Protein 8B74 (pdb70)

GO terms:
  GO:0004503 tyrosinase activity (F, EXP)

InterPro domains:
  IPR002227 Tyrosinase copper-binding domain [PF00264] (34-250)
  IPR002227 Tyrosinase copper-binding domain [PR00092] (78-95)
  IPR002227 Tyrosinase copper-binding domain [PR00092] (113-118)
  IPR002227 Tyrosinase copper-binding domain [PR00092] (210-221)
  IPR002227 Tyrosinase copper-binding domain [PR00092] (230-248)
  IPR002227 Tyrosinase copper-binding domain [PS00497] (78-95)
  IPR002227 Tyrosinase copper-binding domain [PS00498] (231-242)
  IPR008922 Di-copper centre-containing domain superfamily [G3DSA:1.10.1280.10] (1-298)
  IPR008922 Di-copper centre-containing domain superfamily [SSF48056] (2-295)
  IPR022739 Polyphenol oxidase, central domain [PF12142] (262-296)
  IPR050316 Tyrosinase and Hemocyanin [PTHR11474] (3-328)
  IPR057190 Domain of unknown function DUF7868 [PF25271] (313-464)

Solvent-accessible surface area: 17201 Å² total; per-residue (Å²): 152,93,56,0,52,11,8,60,101,35,201,78,94,15,14,50,48,0,8,109,0,0,107,74,0,42,76,55,58,0,53,49,31,20,0,2,19,8,3,1,0,3,0,1,19,20,64,81,110,65,0,57,51,20,0,93,83,6,58,42,58,98,13,52,140,147,15,49,109,47,28,38,9,46,63,0,0,16,2,0,10,4,1,4,0,0,6,2,0,2,0,33,16,0,16,50,2,0,7,69,3,0,105,95,53,70,14,55,67,91,9,16,0,0,0,0,4,0,0,28,6,53,25,132,110,12,60,95,81,65,38,106,60,2,11,71,9,1,86,39,0,11,51,95,184,13,67,44,101,124,38,57,17,0,66,23,59,87,17,88,48,37,90,5,58,99,46,0,0,36,1,101,52,2,6,96,12,59,96,5,25,34,122,69,43,78,5,13,1,2,0,12,87,30,44,86,11,48,28,10,18,88,18,2,15,1,5,10,18,0,0,3,0,0,0,1,6,0,4,16,2,0,15,28,7,8,2,0,1,4,1,0,0,0,1,0,0,2,0,0,2,6,2,3,0,46,7,0,46,70,53,97,84,53,72,14,20,115,76,102,63,0,61,54,60,128,8,89,2,11,26,18,102,19,96,87,44,70,24,2,0,90,50,0,38,60,1,89,110,27,32,3,42,16,35,99,18,37,15,64,149,86,61,0,9,1,94,61,62,29,84,4,31,66,111,28,74,33,51,76,4,85,47,150,135,6,12,0,61,0,25,58,0,77,20,95,24,43,6,8,2,3,18,0,19,0,0,4,106,113,148,27,83,21,58,164,141,0,49,17,14,7,2,0,6,8,10,7,65,45,2,27,73,99,132,56,128,5,53,3,9,42,7,16,22,56,3,15,112,15,0,66,134,9,90,143,51,161,78,42,61,72,110,39,2,43,0,0,1,25,10,44,47,175,33,70,124,83,14,102,6,55,2,16,106,0,8,2,41,108

Nearest PDB structures (foldseek):
  8b74-assembly1_A  TM=1.002E+00  e=2.282E-93  Hahella
  6hqj-assembly1_A  TM=6.281E-01  e=5.400E-23  Solanum lycopersicum
  6hqi-assembly1_A  TM=6.046E-01  e=5.241E-21  Solanum lycopersicum
  5ce9-assembly1_B  TM=7.411E-01  e=9.057E-15  Juglans regia
  5ce9-assembly1_A  TM=7.134E-01  e=1.078E-14  Juglans regia

Structure (mmCIF, N/CA/C/O backbone):
data_8B74
#
_entry.id   8B74
#
_cell.length_a   51.140
_cell.length_b   55.572
_cell.length_c   156.298
_cell.angle_alpha   90.000
_cell.angle_beta   90.000
_cell.angle_gamma   90.000
#
_symmetry.space_group_name_H-M   'P 2 2 21'
#
loop_
_entity.id
_entity.type
_entity.pdbx_description
1 polymer Oxidoreductase
2 water water
#
loop_
_atom_site.group_PDB
_atom_site.id
_atom_site.type_symbol
_atom_site.label_atom_id
_atom_site.label_alt_id
_atom_site.label_comp_id
_atom_site.label_asym_id
_atom_site.label_entity_id
_atom_site.label_seq_id
_atom_site.pdbx_PDB_ins_code
_atom_site.Cartn_x
_atom_site.Cartn_y
_atom_site.Cartn_z
_atom_site.occupancy
_atom_site.B_iso_or_equiv
_atom_site.auth_seq_id
_atom_site.auth_comp_id
_atom_site.auth_asym_id
_atom_site.auth_atom_id
_atom_site.pdbx_PDB_model_num
ATOM 1 N N . MET A 1 1 ? 7.754 -5.537 10.088 1.000 47.378 1 MET A N 1
ATOM 2 C CA . MET A 1 1 ? 7.399 -4.177 10.567 1.000 44.392 1 MET A CA 1
ATOM 3 C C . MET A 1 1 ? 7.715 -4.154 12.060 1.000 42.590 1 MET A C 1
ATOM 4 O O . MET A 1 1 ? 7.323 -5.071 12.759 1.000 40.894 1 MET A O 1
ATOM 20 N N . LYS A 1 2 ? 8.421 -3.126 12.534 1.000 38.328 2 LYS A N 1
ATOM 21 C CA . LYS A 1 2 ? 8.623 -2.861 13.949 1.000 39.053 2 LYS A CA 1
ATOM 22 C C . LYS A 1 2 ? 7.544 -1.902 14.460 1.000 36.162 2 LYS A C 1
ATOM 23 O O . LYS A 1 2 ? 6.877 -1.213 13.671 1.000 28.361 2 LYS A O 1
ATOM 42 N N . THR A 1 3 ? 7.336 -1.951 15.781 1.000 30.533 3 THR A N 1
ATOM 43 C CA . THR A 1 3 ? 6.334 -1.148 16.468 1.000 27.965 3 THR A CA 1
ATOM 44 C C . THR A 1 3 ? 7.010 -0.311 17.540 1.000 28.527 3 THR A C 1
ATOM 45 O O . THR A 1 3 ? 7.704 -0.860 18.374 1.000 28.252 3 THR A O 1
ATOM 56 N N . ARG A 1 4 ? 6.829 1.035 17.473 1.000 26.035 4 ARG A N 1
ATOM 57 C CA . ARG A 1 4 ? 7.191 1.896 18.574 1.000 24.561 4 ARG A CA 1
ATOM 58 C C . ARG A 1 4 ? 6.008 1.961 19.536 1.000 24.950 4 ARG A C 1
ATOM 59 O O . ARG A 1 4 ? 4.891 2.316 19.138 1.000 24.930 4 ARG A O 1
ATOM 80 N N . GLN A 1 5 ? 6.290 1.659 20.811 1.000 24.600 5 GLN A N 1
ATOM 81 C CA . GLN A 1 5 ? 5.290 1.564 21.873 1.000 25.403 5 GLN A CA 1
ATOM 82 C C . GLN A 1 5 ? 5.297 2.795 22.753 1.000 24.064 5 GLN A C 1
ATOM 83 O O . GLN A 1 5 ? 6.284 3.538 22.862 1.000 22.591 5 GLN A O 1
ATOM 97 N N . ASN A 1 6 ? 4.142 2.967 23.399 1.000 23.647 6 ASN A N 1
ATOM 98 C CA . ASN A 1 6 ? 3.907 3.955 24.436 1.000 26.227 6 ASN A CA 1
ATOM 99 C C . ASN A 1 6 ? 4.677 3.512 25.660 1.000 26.338 6 ASN A C 1
ATOM 100 O O . ASN A 1 6 ? 4.517 2.364 26.088 1.000 27.955 6 ASN A O 1
ATOM 111 N N . VAL A 1 7 ? 5.555 4.405 26.178 1.000 26.857 7 VAL A N 1
ATOM 112 C CA . VAL A 1 7 ? 6.523 4.004 27.213 1.000 27.019 7 VAL A CA 1
ATOM 113 C C . VAL A 1 7 ? 5.799 3.498 28.472 1.000 26.376 7 VAL A C 1
ATOM 114 O O . VAL A 1 7 ? 6.220 2.552 29.102 1.000 28.402 7 VAL A O 1
ATOM 127 N N . TYR A 1 8 ? 4.636 4.077 28.780 1.000 27.274 8 TYR A N 1
ATOM 128 C CA . TYR A 1 8 ? 3.869 3.700 29.941 1.000 25.609 8 TYR A CA 1
ATOM 129 C C . TYR A 1 8 ? 2.935 2.527 29.657 1.000 29.249 8 TYR A C 1
ATOM 130 O O . TYR A 1 8 ? 2.277 2.069 30.574 1.000 28.919 8 TYR A O 1
ATOM 148 N N . GLU A 1 9 ? 2.931 1.958 28.452 1.000 30.605 9 GLU A N 1
ATOM 149 C CA . GLU A 1 9 ? 2.217 0.706 28.186 1.000 30.127 9 GLU A CA 1
ATOM 150 C C . GLU A 1 9 ? 3.171 -0.468 27.954 1.000 28.157 9 GLU A C 1
ATOM 151 O O . GLU A 1 9 ? 2.740 -1.538 27.556 1.000 29.202 9 GLU A O 1
ATOM 163 N N . LEU A 1 10 ? 4.482 -0.279 28.163 1.000 22.741 10 LEU A N 1
ATOM 164 C CA . L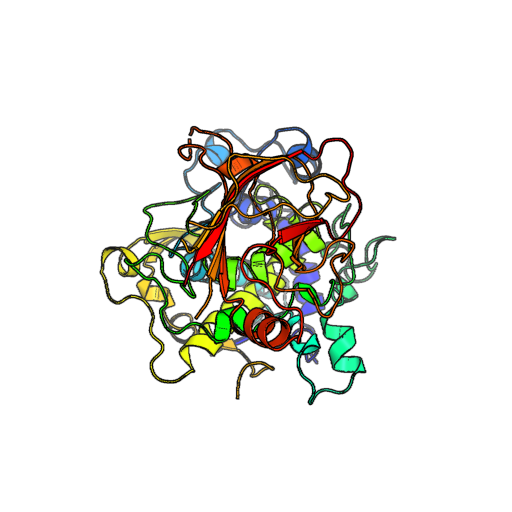EU A 1 10 ? 5.459 -1.346 27.987 1.000 25.637 10 LEU A CA 1
ATOM 165 C C . LEU A 1 10 ? 5.239 -2.491 28.975 1.000 26.425 10 LEU A C 1
ATOM 166 O O . LEU A 1 10 ? 5.037 -2.260 30.161 1.000 30.563 10 LEU A O 1
ATOM 182 N N . LYS A 1 11 ? 5.378 -3.715 28.473 1.000 28.279 11 LYS A N 1
ATOM 183 C CA . LYS A 1 11 ? 5.347 -4.900 29.305 1.000 34.410 11 LYS A CA 1
ATOM 184 C C . LYS A 1 11 ? 6.560 -5.762 29.017 1.000 35.753 11 LYS A C 1
ATOM 185 O O . LYS A 1 11 ? 6.534 -6.913 29.375 1.000 51.888 11 LYS A O 1
ATOM 204 N N . ASP A 1 12 ? 7.643 -5.197 28.484 1.000 29.215 12 ASP A N 1
ATOM 205 C CA . ASP A 1 12 ? 8.815 -5.967 28.075 1.000 29.844 12 ASP A CA 1
ATOM 206 C C . ASP A 1 12 ? 10.006 -5.239 28.642 1.000 27.081 12 ASP A C 1
ATOM 207 O O . ASP A 1 12 ? 9.887 -4.286 29.440 1.000 26.909 12 ASP A O 1
ATOM 216 N N . ASP A 1 13 ? 11.183 -5.649 28.187 1.000 24.822 13 ASP A N 1
ATOM 217 C CA . ASP A 1 13 ? 12.432 -5.119 28.734 1.000 31.292 13 ASP A CA 1
ATOM 218 C C . ASP A 1 13 ? 13.009 -3.925 27.936 1.000 28.970 13 ASP A C 1
ATOM 219 O O . ASP A 1 13 ? 14.223 -3.630 27.983 1.000 27.663 13 ASP A O 1
ATOM 228 N N . THR A 1 14 ? 12.141 -3.184 27.234 1.000 29.919 14 THR A N 1
ATOM 229 C CA . THR A 1 14 ? 12.554 -2.087 26.348 1.000 30.670 14 THR A CA 1
ATOM 230 C C . THR A 1 14 ? 13.433 -1.076 27.097 1.000 26.353 14 THR A C 1
ATOM 231 O O . THR A 1 14 ? 14.512 -0.709 26.601 1.000 24.809 14 THR A O 1
ATOM 242 N N . LEU A 1 15 ? 13.030 -0.679 28.339 1.000 28.363 15 LEU A N 1
ATOM 243 C CA . LEU A 1 15 ? 13.773 0.422 28.952 1.000 29.451 15 LEU A CA 1
ATOM 244 C C . LEU A 1 15 ? 15.099 -0.090 29.521 1.000 26.528 15 LEU A C 1
ATOM 245 O O . LEU A 1 15 ? 16.042 0.671 29.619 1.000 23.515 15 LEU A O 1
ATOM 261 N N . SER A 1 16 ? 15.143 -1.373 29.974 1.000 24.604 16 SER A N 1
ATOM 262 C CA . SER A 1 16 ? 16.336 -1.902 30.608 1.000 26.984 16 SER A CA 1
ATOM 263 C C . SER A 1 16 ? 17.420 -2.087 29.541 1.000 24.879 16 SER A C 1
ATOM 264 O O . SER A 1 16 ? 18.576 -1.732 29.707 1.000 28.507 16 SER A O 1
ATOM 272 N N . TRP A 1 17 ? 17.025 -2.526 28.337 1.000 27.300 17 TRP A N 1
ATOM 273 C CA . TRP A 1 17 ? 17.968 -2.606 27.228 1.000 29.073 17 TRP A CA 1
ATOM 274 C C . TRP A 1 17 ? 18.401 -1.212 26.773 1.000 31.731 17 TRP A C 1
ATOM 275 O O . TRP A 1 17 ? 19.532 -1.031 26.364 1.000 27.895 17 TRP A O 1
ATOM 296 N N . TYR A 1 18 ? 17.472 -0.244 26.747 1.000 27.106 18 TYR A N 1
ATOM 297 C CA . TYR A 1 18 ? 17.832 1.136 26.432 1.000 25.070 18 TYR A CA 1
ATOM 298 C C . TYR A 1 18 ? 18.917 1.633 27.362 1.000 25.767 18 TYR A C 1
ATOM 299 O O . TYR A 1 18 ? 19.906 2.199 26.922 1.000 27.850 18 TYR A O 1
ATOM 317 N N . SER A 1 19 ? 18.749 1.418 28.665 1.000 29.308 19 SER A N 1
ATOM 318 C CA . SER A 1 19 ? 19.759 1.836 29.622 1.000 28.150 19 SER A CA 1
ATOM 319 C C . SER A 1 19 ? 21.151 1.248 29.315 1.000 31.004 19 SER A C 1
ATOM 320 O O . SER A 1 19 ? 22.186 1.912 29.325 1.000 28.373 19 SER A O 1
ATOM 328 N N . ARG A 1 20 ? 21.196 -0.042 29.084 1.000 27.312 20 ARG A N 1
ATOM 329 C CA . ARG A 1 20 ? 22.443 -0.714 28.752 1.000 29.311 20 ARG A CA 1
ATOM 330 C C . ARG A 1 20 ? 23.025 -0.186 27.449 1.000 29.903 20 ARG A C 1
ATOM 331 O O . ARG A 1 20 ? 24.260 -0.003 27.339 1.000 30.351 20 ARG A O 1
ATOM 352 N N . ALA A 1 21 ? 22.156 0.087 26.463 1.000 28.889 21 ALA A N 1
ATOM 353 C CA . ALA A 1 21 ? 22.647 0.701 25.213 1.000 26.576 21 ALA A CA 1
ATOM 354 C C . ALA A 1 21 ? 23.262 2.088 25.445 1.000 25.628 21 ALA A C 1
ATOM 355 O O . ALA A 1 21 ? 24.337 2.406 24.924 1.000 26.713 21 ALA A O 1
ATOM 362 N N . VAL A 1 22 ? 22.630 2.908 26.276 1.000 29.368 22 VAL A N 1
ATOM 363 C CA . VAL A 1 22 ? 23.149 4.250 26.512 1.000 28.340 22 VAL A CA 1
ATOM 364 C C . VAL A 1 22 ? 24.498 4.160 27.235 1.000 27.556 22 VAL A C 1
ATOM 365 O O . VAL A 1 22 ? 25.384 4.978 27.035 1.000 31.226 22 VAL A O 1
ATOM 378 N N . GLU A 1 23 ? 24.609 3.230 28.190 1.000 28.408 23 GLU A N 1
ATOM 379 C CA . GLU A 1 23 ? 25.816 3.041 28.964 1.000 30.814 23 GLU A CA 1
ATOM 380 C C . GLU A 1 23 ? 27.003 2.688 28.027 1.000 29.748 23 GLU A C 1
ATOM 381 O O . GLU A 1 23 ? 28.093 3.260 28.116 1.000 35.861 23 GLU A O 1
ATOM 393 N N . GLU A 1 24 ? 26.753 1.815 27.053 1.000 29.785 24 GLU A N 1
ATOM 394 C CA . GLU A 1 24 ? 27.740 1.336 26.088 1.000 35.958 24 GLU A CA 1
ATOM 395 C C . GLU A 1 24 ? 28.105 2.485 25.143 1.000 39.914 24 GLU A C 1
ATOM 396 O O . GLU A 1 24 ? 29.275 2.709 24.815 1.000 32.534 24 GLU A O 1
ATOM 408 N N . MET A 1 25 ? 27.092 3.275 24.747 1.000 28.961 25 MET A N 1
ATOM 409 C CA . MET A 1 25 ? 27.301 4.330 23.769 1.000 29.439 25 MET A CA 1
ATOM 410 C C . MET A 1 25 ? 28.018 5.479 24.446 1.000 26.229 25 MET A C 1
ATOM 411 O O . MET A 1 25 ? 28.865 6.145 23.830 1.000 30.640 25 MET A O 1
ATOM 425 N N . LYS A 1 26 ? 27.775 5.657 25.753 1.000 21.872 26 LYS A N 1
ATOM 426 C CA . LYS A 1 26 ? 28.478 6.686 26.524 1.000 28.062 26 LYS A CA 1
ATOM 427 C C . LYS A 1 26 ? 29.985 6.332 26.715 1.000 30.056 26 LYS A C 1
ATOM 428 O O . LYS A 1 26 ? 30.857 7.202 26.920 1.000 27.489 26 LYS A O 1
ATOM 447 N N . SER A 1 27 ? 30.298 5.046 26.662 1.000 30.983 27 SER A N 1
ATOM 448 C CA . SER A 1 27 ? 31.675 4.573 26.851 1.000 34.040 27 SER A CA 1
ATOM 449 C C . SER A 1 27 ? 32.461 4.708 25.552 1.000 32.497 27 SER A C 1
ATOM 450 O O . SER A 1 27 ? 33.668 4.706 25.599 1.000 31.933 27 SER A O 1
ATOM 458 N N . ARG A 1 28 ? 31.802 5.007 24.416 1.000 36.258 28 ARG A N 1
ATOM 459 C CA . ARG A 1 28 ? 32.502 5.315 23.172 1.000 33.035 28 ARG A CA 1
ATOM 460 C C . ARG A 1 28 ? 33.049 6.760 23.118 1.000 31.002 28 ARG A C 1
ATOM 461 O O . ARG A 1 28 ? 32.637 7.691 23.795 1.000 31.004 28 ARG A O 1
ATOM 482 N N . ASP A 1 29 ? 34.075 6.946 22.269 1.000 38.113 29 ASP A N 1
ATOM 483 C CA . ASP A 1 29 ? 34.807 8.218 22.121 1.000 36.772 29 ASP A CA 1
ATOM 484 C C . ASP A 1 29 ? 33.969 9.255 21.337 1.000 29.044 29 ASP A C 1
ATOM 485 O O . ASP A 1 29 ? 33.285 8.884 20.397 1.000 34.112 29 ASP A O 1
ATOM 494 N N . ILE A 1 30 ? 33.932 10.513 21.790 1.000 31.937 30 ILE A N 1
ATOM 495 C CA . ILE A 1 30 ? 33.149 11.569 21.116 1.000 31.132 30 ILE A CA 1
ATOM 496 C C . ILE A 1 30 ? 33.370 11.555 19.575 1.000 37.207 30 ILE A C 1
ATOM 497 O O . ILE A 1 30 ? 32.449 11.854 18.825 1.000 33.514 30 ILE A O 1
ATOM 513 N N . ASN A 1 31 ? 34.584 11.232 19.080 1.000 31.376 31 ASN A N 1
ATOM 514 C CA . ASN A 1 31 ? 34.949 11.257 17.666 1.000 34.318 31 ASN A CA 1
ATOM 515 C C . ASN A 1 31 ? 34.332 10.086 16.919 1.000 30.529 31 ASN A C 1
ATOM 516 O O . ASN A 1 31 ? 34.195 10.199 15.703 1.000 33.831 31 ASN A O 1
ATOM 527 N N . ASP A 1 32 ? 33.946 9.007 17.623 1.000 33.464 32 ASP A N 1
ATOM 528 C CA . ASP A 1 32 ? 33.249 7.883 17.029 1.000 33.521 32 ASP A CA 1
ATOM 529 C C . ASP A 1 32 ? 31.759 8.220 16.741 1.000 34.731 32 ASP A C 1
ATOM 530 O O . ASP A 1 32 ? 30.986 8.695 17.603 1.000 35.919 32 ASP A O 1
ATOM 539 N N . PRO A 1 33 ? 31.301 8.068 15.487 1.000 33.470 33 PRO A N 1
ATOM 540 C CA . PRO A 1 33 ? 29.920 8.440 15.137 1.000 33.947 33 PRO A CA 1
ATOM 541 C C . PRO A 1 33 ? 28.781 7.661 15.777 1.000 32.904 33 PRO A C 1
ATOM 542 O O . PRO A 1 33 ? 27.621 8.132 15.693 1.000 35.941 33 PRO A O 1
ATOM 553 N N . THR A 1 34 ? 29.121 6.481 16.368 1.000 28.127 34 THR A N 1
AT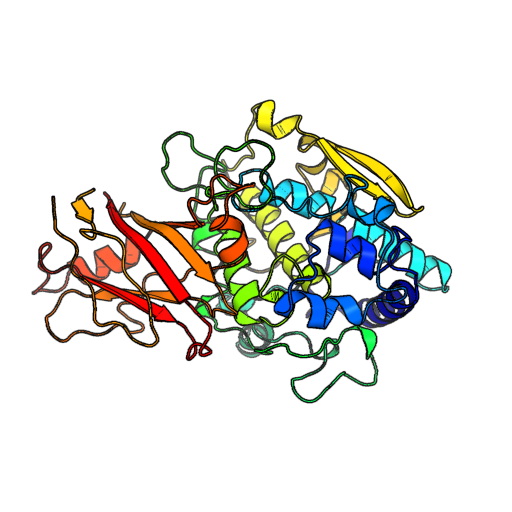OM 554 C CA . THR A 1 34 ? 28.176 5.594 17.029 1.000 30.818 34 THR A CA 1
ATOM 555 C C . THR A 1 34 ? 28.188 5.856 18.544 1.000 26.537 34 THR A C 1
ATOM 556 O O . THR A 1 34 ? 27.510 5.158 19.302 1.000 29.468 34 THR A O 1
ATOM 567 N N . SER A 1 35 ? 28.949 6.859 18.985 1.000 28.828 35 SER A N 1
ATOM 568 C CA . SER A 1 35 ? 28.986 7.228 20.383 1.000 28.925 35 SER A CA 1
ATOM 569 C C . SER A 1 35 ? 27.749 8.072 20.755 1.000 30.385 35 SER A C 1
ATOM 570 O O . SER A 1 35 ? 27.159 8.777 19.928 1.000 28.337 35 SER A O 1
ATOM 578 N N . TRP A 1 36 ? 27.381 8.009 22.038 1.000 27.231 36 TRP A N 1
ATOM 579 C CA . TRP A 1 36 ? 26.333 8.866 22.598 1.000 29.303 36 TRP A CA 1
ATOM 580 C C . TRP A 1 36 ? 26.564 10.329 22.208 1.000 30.970 36 TRP A C 1
ATOM 581 O O . TRP A 1 36 ? 25.610 11.030 21.902 1.000 25.286 36 TRP A O 1
ATOM 602 N N . TRP A 1 37 ? 27.844 10.775 22.319 1.000 27.286 37 TRP A N 1
ATOM 603 C CA . TRP A 1 37 ? 28.271 12.162 22.326 1.000 27.927 37 TRP A CA 1
ATOM 604 C C . TRP A 1 37 ? 28.169 12.696 20.907 1.000 28.545 37 TRP A C 1
ATOM 605 O O . TRP A 1 37 ? 27.641 13.800 20.680 1.000 28.007 37 TRP A O 1
ATOM 626 N N . TYR A 1 38 ? 28.659 11.900 19.947 1.000 27.465 38 TYR A N 1
ATOM 627 C CA . TYR A 1 38 ? 28.573 12.293 18.538 1.000 29.642 38 TYR A CA 1
ATOM 628 C C . TYR A 1 38 ? 27.103 12.404 18.090 1.000 30.179 38 TYR A C 1
ATOM 629 O O . TYR A 1 38 ? 26.700 13.373 17.430 1.000 33.683 38 TYR A O 1
ATOM 647 N N . GLN A 1 39 ? 26.284 11.400 18.403 1.000 28.203 39 GLN A N 1
ATOM 648 C CA . GLN A 1 39 ? 24.836 11.466 18.132 1.000 29.736 39 GLN A CA 1
ATOM 649 C C . GLN A 1 39 ? 24.207 12.749 18.670 1.000 26.378 39 GLN A C 1
ATOM 650 O O . GLN A 1 39 ? 23.404 13.372 17.988 1.000 28.523 39 GLN A O 1
ATOM 664 N N . GLY A 1 40 ? 24.499 13.110 19.924 1.000 25.639 40 GLY A N 1
ATOM 665 C CA . GLY A 1 40 ? 24.029 14.365 20.478 1.000 28.331 40 GLY A CA 1
ATOM 666 C C . GLY A 1 40 ? 24.456 15.573 19.646 1.000 31.148 40 GLY A C 1
ATOM 667 O O . GLY A 1 40 ? 23.689 16.527 19.492 1.000 28.052 40 GLY A O 1
ATOM 671 N N . ALA A 1 41 ? 25.700 15.529 19.155 1.000 26.351 41 ALA A N 1
ATOM 672 C CA . ALA A 1 41 ? 26.352 16.678 18.556 1.000 30.525 41 ALA A CA 1
ATOM 673 C C . ALA A 1 41 ? 25.801 16.893 17.148 1.000 25.156 41 ALA A C 1
ATOM 674 O O . ALA A 1 41 ? 25.779 18.024 16.706 1.000 27.112 41 ALA A O 1
ATOM 681 N N . ILE A 1 42 ? 25.268 15.855 16.534 1.000 23.196 42 ILE A N 1
ATOM 682 C CA . ILE A 1 42 ? 24.586 16.024 15.264 1.000 25.591 42 ILE A CA 1
ATOM 683 C C . ILE A 1 42 ? 23.436 17.060 15.406 1.000 27.352 42 ILE A C 1
ATOM 684 O O . ILE A 1 42 ? 23.210 17.917 14.536 1.000 23.828 42 ILE A O 1
ATOM 700 N N . HIS A 1 43 ? 22.700 16.987 16.531 1.000 25.917 43 HIS A N 1
ATOM 701 C CA . HIS A 1 43 ? 21.635 17.962 16.796 1.000 26.278 43 HIS A CA 1
ATOM 702 C C . HIS A 1 43 ? 22.246 19.354 17.047 1.000 31.227 43 HIS A C 1
ATOM 703 O O . HIS A 1 43 ? 21.958 20.354 16.374 1.000 27.208 43 HIS A O 1
ATOM 718 N N . GLY A 1 44 ? 23.171 19.400 18.005 1.000 28.293 44 GLY A N 1
ATOM 719 C CA . GLY A 1 44 ? 23.788 20.625 18.470 1.000 24.443 44 GLY A CA 1
ATOM 720 C C . GLY A 1 44 ? 24.997 20.309 19.370 1.000 28.264 44 GLY A C 1
ATOM 721 O O . GLY A 1 44 ? 25.038 19.270 20.049 1.000 27.024 44 GLY A O 1
ATOM 725 N N . TYR A 1 45 ? 26.003 21.189 19.277 1.000 26.506 45 TYR A N 1
ATOM 726 C CA . TYR A 1 45 ? 27.262 21.080 20.023 1.000 26.284 45 TYR A CA 1
ATOM 727 C C . TYR A 1 45 ? 27.856 22.477 20.136 1.000 27.701 45 TYR A C 1
ATOM 728 O O . TYR A 1 45 ? 28.075 23.092 19.099 1.000 26.922 45 TYR A O 1
ATOM 746 N N . ALA A 1 46 ? 28.246 22.917 21.340 1.000 29.340 46 ALA A N 1
ATOM 747 C CA . ALA A 1 46 ? 28.972 24.173 21.527 1.000 33.929 46 ALA A CA 1
ATOM 748 C C . ALA A 1 46 ? 29.747 24.074 22.835 1.000 34.209 46 ALA A C 1
ATOM 749 O O . ALA A 1 46 ? 29.489 23.161 23.629 1.000 34.202 46 ALA A O 1
ATOM 756 N N . THR A 1 47 ? 30.680 25.007 23.057 1.000 33.216 47 THR A N 1
ATOM 757 C CA . THR A 1 47 ? 31.533 24.980 24.246 1.000 36.641 47 THR A CA 1
ATOM 758 C C . THR A 1 47 ? 31.606 26.317 24.977 1.000 36.929 47 THR A C 1
ATOM 759 O O . THR A 1 47 ? 32.515 26.414 25.777 1.000 36.037 47 THR A O 1
ATOM 770 N N . TYR A 1 48 ? 30.704 27.308 24.727 1.000 38.965 48 TYR A N 1
ATOM 771 C CA . TYR A 1 48 ? 30.502 28.435 25.635 1.000 40.422 48 TYR A CA 1
ATOM 772 C C . TYR A 1 48 ? 30.042 27.842 26.979 1.000 43.161 48 TYR A C 1
ATOM 773 O O . TYR A 1 48 ? 29.608 26.661 27.034 1.000 39.558 48 TYR A O 1
ATOM 791 N N . PRO A 1 49 ? 30.283 28.559 28.116 1.000 43.237 49 PRO A N 1
ATOM 792 C CA . PRO A 1 49 ? 30.152 27.985 29.469 1.000 42.836 49 PRO A CA 1
ATOM 793 C C . PRO A 1 49 ? 28.892 27.159 29.805 1.000 45.946 49 PRO A C 1
ATOM 794 O O . PRO A 1 49 ? 29.008 26.100 30.419 1.000 44.331 49 PRO A O 1
ATOM 805 N N . SER A 1 50 ? 27.689 27.627 29.408 1.000 44.158 50 SER A N 1
ATOM 806 C CA . SER A 1 50 ? 26.436 26.939 29.764 1.000 45.591 50 SER A CA 1
ATOM 807 C C . SER A 1 50 ? 26.288 25.599 29.002 1.000 37.967 50 SER A C 1
ATOM 808 O O . SER A 1 50 ? 25.664 24.659 29.485 1.000 36.457 50 SER A O 1
ATOM 816 N N . ALA A 1 51 ? 26.917 25.490 27.813 1.000 34.410 51 ALA A N 1
ATOM 817 C CA . ALA A 1 51 ? 27.015 24.260 27.027 1.000 33.224 51 ALA A CA 1
ATOM 818 C C . ALA A 1 51 ? 28.158 23.373 27.519 1.000 30.032 51 ALA A C 1
ATOM 819 O O . ALA A 1 51 ? 28.000 22.152 27.645 1.000 30.470 51 ALA A O 1
ATOM 826 N N . LEU A 1 52 ? 29.329 23.978 27.796 1.000 32.522 52 LEU A N 1
ATOM 827 C CA . LEU A 1 52 ? 30.511 23.230 28.224 1.000 31.799 52 LEU A CA 1
ATOM 828 C C . LEU A 1 52 ? 30.254 22.423 29.505 1.000 29.260 52 LEU A C 1
ATOM 829 O O . LEU A 1 52 ? 30.793 21.322 29.614 1.000 33.366 52 LEU A O 1
ATOM 845 N N . THR A 1 53 ? 29.466 22.941 30.458 1.000 34.367 53 THR A N 1
ATOM 846 C CA . THR A 1 53 ? 29.069 22.185 31.644 1.000 42.165 53 THR A CA 1
ATOM 847 C C . THR A 1 53 ? 28.611 20.754 31.292 1.000 38.715 53 THR A C 1
ATOM 848 O O . THR A 1 53 ? 28.912 19.807 32.003 1.000 33.828 53 THR A O 1
ATOM 859 N N . TYR A 1 54 ? 27.917 20.565 30.165 1.000 32.488 54 TYR A N 1
ATOM 860 C CA . TYR A 1 54 ? 27.511 19.227 29.760 1.000 29.011 54 TYR A CA 1
ATOM 861 C C . TYR A 1 54 ? 28.575 18.530 28.948 1.000 27.779 54 TYR A C 1
ATOM 862 O O . TYR A 1 54 ? 28.820 17.333 29.142 1.000 28.012 54 TYR A O 1
ATOM 880 N N . TRP A 1 55 ? 29.070 19.206 27.896 1.000 26.495 55 TRP A N 1
ATOM 881 C CA . TRP A 1 55 ? 29.950 18.534 26.952 1.000 31.293 55 TRP A CA 1
ATOM 882 C C . TRP A 1 55 ? 31.284 18.089 27.595 1.000 31.555 55 TRP A C 1
ATOM 883 O O . TRP A 1 55 ? 31.942 17.188 27.073 1.000 31.163 55 TRP A O 1
ATOM 904 N N . HIS A 1 56 ? 31.734 18.706 28.679 1.000 32.480 56 HIS A N 1
ATOM 905 C CA . HIS A 1 56 ? 33.049 18.292 29.161 1.000 36.840 56 HIS A CA 1
ATOM 906 C C . HIS A 1 56 ? 32.927 16.966 29.890 1.000 37.960 56 HIS A C 1
ATOM 907 O O . HIS A 1 56 ? 33.950 16.348 30.191 1.000 35.201 56 HIS A O 1
ATOM 922 N N . ASP A 1 57 ? 31.683 16.486 30.081 1.000 38.825 57 ASP A N 1
ATOM 923 C CA . ASP A 1 57 ? 31.467 15.161 30.667 1.000 35.903 57 ASP A CA 1
ATOM 924 C C . ASP A 1 57 ? 31.636 14.129 29.589 1.000 30.398 57 ASP A C 1
ATOM 925 O O . ASP A 1 57 ? 31.707 12.942 29.922 1.000 34.283 57 ASP A O 1
ATOM 934 N N . ALA A 1 58 ? 31.816 14.530 28.308 1.000 27.648 58 ALA A N 1
ATOM 935 C CA . ALA A 1 58 ? 31.839 13.518 27.241 1.000 29.400 58 ALA A CA 1
ATOM 936 C C . ALA A 1 58 ? 33.133 12.707 27.246 1.000 31.169 58 ALA A C 1
ATOM 937 O O . ALA A 1 58 ? 34.228 13.277 27.371 1.000 34.401 58 ALA A O 1
ATOM 944 N N . THR A 1 59 ? 33.002 11.393 27.033 1.000 33.880 59 THR A N 1
ATOM 945 C CA . THR A 1 59 ? 34.151 10.520 26.866 1.000 37.261 59 THR A CA 1
ATOM 946 C C . THR A 1 59 ? 35.005 10.964 25.673 1.000 40.189 59 THR A C 1
ATOM 947 O O . THR A 1 59 ? 34.567 10.918 24.502 1.000 36.230 59 THR A O 1
ATOM 958 N N . GLY A 1 60 ? 36.248 11.322 25.987 1.000 37.157 60 GLY A N 1
ATOM 959 C CA . GLY A 1 60 ? 37.216 11.695 24.981 1.000 36.284 60 GLY A CA 1
ATOM 960 C C . GLY A 1 60 ? 37.228 13.200 24.713 1.000 37.556 60 GLY A C 1
ATOM 961 O O . GLY A 1 60 ? 37.972 13.620 23.824 1.000 36.001 60 GLY A O 1
ATOM 965 N N . TYR A 1 61 ? 36.457 13.987 25.502 1.000 31.810 61 TYR A N 1
ATOM 966 C CA . TYR A 1 61 ? 36.361 15.422 25.345 1.000 39.697 61 TYR A CA 1
ATOM 967 C C . TYR A 1 61 ? 37.720 16.102 25.585 1.000 46.687 61 TYR A C 1
ATOM 968 O O . TYR A 1 61 ? 38.279 15.891 26.634 1.000 37.436 61 TYR A O 1
ATOM 986 N N . PRO A 1 62 ? 38.226 17.049 24.749 1.000 44.550 62 PRO A N 1
ATOM 987 C CA . PRO A 1 62 ? 37.496 17.625 23.622 1.000 37.558 62 PRO A CA 1
ATOM 988 C C . PRO A 1 62 ? 37.671 16.823 22.352 1.000 39.185 62 PRO A C 1
ATOM 989 O O . PRO A 1 62 ? 38.686 16.188 22.135 1.000 41.342 62 PRO A O 1
ATOM 1000 N N . PRO A 1 63 ? 36.675 16.888 21.444 1.000 38.686 63 PRO A N 1
ATOM 1001 C CA . PRO A 1 63 ? 36.780 16.250 20.131 1.000 33.830 63 PRO A CA 1
ATOM 1002 C C . PRO A 1 63 ? 37.835 16.984 19.276 1.000 35.345 63 PRO A C 1
ATOM 1003 O O . PRO A 1 63 ? 38.133 18.160 19.537 1.000 30.690 63 PRO A O 1
ATOM 1014 N N . SER A 1 64 ? 38.382 16.295 18.277 1.000 34.243 64 SER A N 1
ATOM 1015 C CA . SER A 1 64 ? 39.229 16.941 17.269 1.000 42.772 64 SER A CA 1
ATOM 1016 C C . SER A 1 64 ? 38.434 17.960 16.430 1.000 41.178 64 SER A C 1
ATOM 1017 O O . SER A 1 64 ? 37.270 17.739 16.084 1.000 34.877 64 SER A O 1
ATOM 1025 N N . GLN A 1 65 ? 39.075 19.080 16.112 1.000 37.390 65 GLN A N 1
ATOM 1026 C CA . GLN A 1 65 ? 38.601 20.049 15.123 1.000 42.770 65 GLN A CA 1
ATOM 1027 C C . GLN A 1 65 ? 38.128 19.402 13.804 1.000 37.984 65 GLN A C 1
ATOM 1028 O O . GLN A 1 65 ? 37.123 19.858 13.218 1.000 37.060 65 GLN A O 1
ATOM 1042 N N . GLN A 1 66 ? 38.741 18.294 13.352 1.000 34.923 66 GLN A N 1
ATOM 1043 C CA . GLN A 1 66 ? 38.236 17.591 12.172 1.000 41.854 66 GLN A CA 1
ATOM 1044 C C . GLN A 1 66 ? 36.809 17.025 12.363 1.000 45.724 66 GLN A C 1
ATOM 1045 O O . GLN A 1 66 ? 35.963 17.004 11.421 1.000 32.888 66 GLN A O 1
ATOM 1059 N N . THR A 1 67 ? 36.539 16.523 13.595 1.000 37.242 67 THR A N 1
ATOM 1060 C CA . THR A 1 67 ? 35.190 16.081 13.925 1.000 41.776 67 THR A CA 1
ATOM 1061 C C . THR A 1 67 ? 34.191 17.257 13.945 1.000 35.678 67 THR A C 1
ATOM 1062 O O . THR A 1 67 ? 33.126 17.223 13.305 1.000 41.969 67 THR A O 1
ATOM 1073 N N . VAL A 1 68 ? 34.546 18.290 14.691 1.000 36.604 68 VAL A N 1
ATOM 1074 C CA . VAL A 1 68 ? 33.726 19.479 14.863 1.000 36.524 68 VAL A CA 1
ATOM 1075 C C . VAL A 1 68 ? 33.297 20.027 13.499 1.000 42.309 68 VAL A C 1
ATOM 1076 O O . VAL A 1 68 ? 32.131 20.412 13.343 1.000 34.929 68 VAL A O 1
ATOM 1089 N N . ASN A 1 69 ? 34.242 20.054 12.544 1.000 35.826 69 ASN A N 1
ATOM 1090 C CA . ASN A 1 69 ? 34.041 20.747 11.281 1.000 39.325 69 ASN A CA 1
ATOM 1091 C C . ASN A 1 69 ? 33.814 19.735 10.179 1.000 38.524 69 ASN A C 1
ATOM 1092 O O . ASN A 1 69 ? 33.906 20.097 9.029 1.000 39.430 69 ASN A O 1
ATOM 1103 N N . SER A 1 70 ? 33.450 18.495 10.512 1.000 40.549 70 SER A N 1
ATOM 1104 C CA . SER A 1 70 ? 33.183 17.441 9.534 1.000 39.383 70 SER A CA 1
ATOM 1105 C C . SER A 1 70 ? 31.996 17.723 8.599 1.000 38.659 70 SER A C 1
ATOM 1106 O O . SER A 1 70 ? 31.890 17.093 7.540 1.000 41.652 70 SER A O 1
ATOM 1114 N N . GLY A 1 71 ? 31.030 18.544 9.040 1.000 36.373 71 GLY A N 1
ATOM 1115 C CA . GLY A 1 71 ? 29.783 18.750 8.287 1.000 31.974 71 GLY A CA 1
ATOM 1116 C C . GLY A 1 71 ? 28.611 17.897 8.807 1.000 41.249 71 GLY A C 1
ATOM 1117 O O . GLY A 1 71 ? 27.520 17.954 8.268 1.000 35.730 71 GLY A O 1
ATOM 1121 N N . PHE A 1 72 ? 28.836 17.047 9.828 1.000 42.927 72 PHE A N 1
ATOM 1122 C CA . PHE A 1 72 ? 27.803 16.157 10.369 1.000 36.880 72 PHE A CA 1
ATOM 1123 C C . PHE A 1 72 ? 27.222 16.652 11.709 1.000 31.859 72 PHE A C 1
ATOM 1124 O O . PHE A 1 72 ? 26.245 16.098 12.241 1.000 31.449 72 PHE A O 1
ATOM 1141 N N . TRP A 1 73 ? 27.834 17.690 12.279 1.000 32.557 73 TRP A N 1
ATOM 1142 C CA . TRP A 1 73 ? 27.478 18.234 13.578 1.000 26.659 73 TRP A CA 1
ATOM 1143 C C . TRP A 1 73 ? 26.716 19.551 13.399 1.000 31.840 73 TRP A C 1
ATOM 1144 O O . TRP A 1 73 ? 26.770 20.185 12.353 1.000 27.637 73 TRP A O 1
ATOM 1165 N N . ASN A 1 74 ? 25.887 19.887 14.359 1.000 25.967 74 ASN A N 1
ATOM 1166 C CA . ASN A 1 74 ? 25.098 21.123 14.329 1.000 31.375 74 ASN A CA 1
ATOM 1167 C C . ASN A 1 74 ? 24.192 21.202 13.094 1.000 30.331 74 ASN A C 1
ATOM 1168 O O . ASN A 1 74 ? 24.083 22.244 12.454 1.000 27.404 74 ASN A O 1
ATOM 1179 N N . ARG A 1 75 ? 23.491 20.118 12.808 1.000 27.372 75 ARG A N 1
ATOM 1180 C CA . ARG A 1 75 ? 22.660 20.005 11.622 1.000 30.738 75 ARG A CA 1
ATOM 1181 C C . ARG A 1 75 ? 21.172 20.119 11.948 1.000 28.434 75 ARG A C 1
ATOM 1182 O O . ARG A 1 75 ? 20.380 20.151 11.039 1.000 24.178 75 ARG A O 1
ATOM 1203 N N A CYS A 1 76 ? 20.776 20.241 13.225 0.500 30.414 76 CYS A N 1
ATOM 1204 N N B CYS A 1 76 ? 20.804 20.255 13.218 0.500 29.959 76 CYS A N 1
ATOM 1205 C CA A CYS A 1 76 ? 19.349 20.156 13.534 0.500 33.825 76 CYS A CA 1
ATOM 1206 C CA B CYS A 1 76 ? 19.385 20.218 13.515 0.500 33.159 76 CYS A CA 1
ATOM 1207 C C A CYS A 1 76 ? 18.590 21.279 12.820 0.500 32.885 76 CYS A C 1
ATOM 1208 C C B CYS A 1 76 ? 18.633 21.273 12.705 0.500 31.992 76 CYS A C 1
ATOM 1209 O O A CYS A 1 76 ? 19.018 22.433 12.787 0.500 30.082 76 CYS A O 1
ATOM 1210 O O B CYS A 1 76 ? 19.084 22.403 12.543 0.500 30.107 76 CYS A O 1
ATOM 1225 N N . GLN A 1 77 ? 17.419 20.936 12.276 1.000 29.819 77 GLN A N 1
ATOM 1226 C CA . GLN A 1 77 ? 16.591 21.912 11.572 1.000 28.706 77 GLN A CA 1
ATOM 1227 C C . GLN A 1 77 ? 15.567 22.460 12.557 1.000 30.906 77 GLN A C 1
ATOM 1228 O O . GLN A 1 77 ? 14.785 21.676 13.082 1.000 28.113 77 GLN A O 1
ATOM 1242 N N . HIS A 1 78 ? 15.621 23.777 12.836 1.000 31.165 78 HIS A N 1
ATOM 1243 C CA . HIS A 1 78 ? 14.751 24.464 13.798 1.000 31.128 78 HIS A CA 1
ATOM 1244 C C . HIS A 1 78 ? 14.098 25.662 13.121 1.000 30.214 78 HIS A C 1
ATOM 1245 O O . HIS A 1 78 ? 14.751 26.374 12.349 1.000 23.177 78 HIS A O 1
ATOM 1260 N N . GLY A 1 79 ? 12.817 25.870 13.458 1.000 27.073 79 GLY A N 1
ATOM 1261 C CA . GLY A 1 79 ? 12.099 27.034 12.972 1.000 27.991 79 GLY A CA 1
ATOM 1262 C C . GLY A 1 79 ? 11.861 26.995 11.465 1.000 25.477 79 GLY A C 1
ATOM 1263 O O . GLY A 1 79 ? 12.149 27.973 10.763 1.000 26.196 79 GLY A O 1
ATOM 1267 N N . THR A 1 80 ? 11.287 25.925 10.960 1.000 24.977 80 THR A N 1
ATOM 1268 C CA . THR A 1 80 ? 11.417 25.573 9.534 1.000 26.044 80 THR A CA 1
ATOM 1269 C C . THR A 1 80 ? 10.562 24.379 9.172 1.000 26.330 80 THR A C 1
ATOM 1270 O O . THR A 1 80 ? 10.287 23.499 10.004 1.000 24.432 80 THR A O 1
ATOM 1281 N N . TRP A 1 81 ? 10.094 24.350 7.909 1.000 23.191 81 TRP A N 1
ATOM 1282 C CA . TRP A 1 81 ? 9.309 23.212 7.414 1.000 22.689 81 TRP A CA 1
ATOM 1283 C C . TRP A 1 81 ? 10.134 21.932 7.391 1.000 21.522 81 TRP A C 1
ATOM 1284 O O . TRP A 1 81 ? 9.602 20.851 7.267 1.000 25.090 81 TRP A O 1
ATOM 1305 N N . TYR A 1 82 ? 11.464 22.052 7.483 1.000 24.676 82 TYR A N 1
ATOM 1306 C CA . TYR A 1 82 ? 12.275 20.836 7.540 1.000 25.833 82 TYR A CA 1
ATOM 1307 C C . TYR A 1 82 ? 12.275 20.167 8.934 1.000 25.747 82 TYR A C 1
ATOM 1308 O O . TYR A 1 82 ? 12.879 19.119 9.098 1.000 26.384 82 TYR A O 1
ATOM 1326 N N . PHE A 1 83 ? 11.700 20.813 9.963 1.000 24.306 83 PHE A N 1
ATOM 1327 C CA . PHE A 1 83 ? 11.793 20.328 11.346 1.000 21.213 83 PHE A CA 1
ATOM 1328 C C . PHE A 1 83 ? 11.386 18.867 11.529 1.000 21.894 83 PHE A C 1
ATOM 1329 O O . PHE A 1 83 ? 12.216 18.048 11.967 1.000 19.850 83 PHE A O 1
ATOM 1346 N N . LEU A 1 84 ? 10.191 18.496 11.047 1.000 22.861 84 LEU A N 1
ATOM 1347 C CA . LEU A 1 84 ? 9.668 17.175 11.281 1.000 20.505 84 LEU A CA 1
ATOM 1348 C C . LEU A 1 84 ? 10.483 16.166 10.491 1.000 24.537 84 LEU A C 1
ATOM 1349 O O . LEU A 1 84 ? 10.929 15.200 11.101 1.000 21.898 84 LEU A O 1
ATOM 1365 N N . PRO A 1 85 ? 10.673 16.280 9.134 1.000 19.463 85 PRO A N 1
ATOM 1366 C CA . PRO A 1 85 ? 11.372 15.231 8.403 1.000 26.695 85 PRO A CA 1
ATOM 1367 C C . PRO A 1 85 ? 12.799 15.029 8.934 1.000 22.049 85 PRO A C 1
ATOM 1368 O O . PRO A 1 85 ? 13.292 13.915 8.956 1.000 20.111 85 PRO A O 1
ATOM 1379 N N . TRP A 1 86 ? 13.468 16.108 9.267 1.000 24.002 86 TRP A N 1
ATOM 1380 C CA . TRP A 1 86 ? 14.847 16.030 9.765 1.000 24.033 86 TRP A CA 1
ATOM 1381 C C . TRP A 1 86 ? 14.883 15.212 11.063 1.000 27.510 86 TRP A C 1
ATOM 1382 O O . TRP A 1 86 ? 15.716 14.344 11.193 1.000 26.513 86 TRP A O 1
ATOM 1403 N N . HIS A 1 87 ? 13.927 15.428 11.978 1.000 21.855 87 HIS A N 1
ATOM 1404 C CA . HIS A 1 87 ? 13.953 14.704 13.243 1.000 24.081 87 HIS A CA 1
ATOM 1405 C C . HIS A 1 87 ? 13.575 13.236 13.058 1.000 22.654 87 HIS A C 1
ATOM 1406 O O . HIS A 1 87 ? 14.105 12.377 13.750 1.000 22.203 87 HIS A O 1
ATOM 1421 N N . ARG A 1 88 ? 12.728 12.936 12.059 1.000 30.984 88 ARG A N 1
ATOM 1422 C CA . ARG A 1 88 ? 12.360 11.566 11.717 1.000 29.562 88 ARG A CA 1
ATOM 1423 C C . ARG A 1 88 ? 13.570 10.773 11.251 1.000 29.827 88 ARG A C 1
ATOM 1424 O O . ARG A 1 88 ? 13.775 9.621 11.707 1.000 28.378 88 ARG A O 1
ATOM 1445 N N . MET A 1 89 ? 14.391 11.427 10.430 1.000 25.369 89 MET A N 1
ATOM 1446 C CA . MET A 1 89 ? 15.615 10.815 9.895 1.000 28.858 89 MET A CA 1
ATOM 1447 C C . MET A 1 89 ? 16.634 10.609 11.039 1.000 26.253 89 MET A C 1
ATOM 1448 O O . MET A 1 89 ? 17.227 9.535 11.161 1.000 27.289 89 MET A O 1
ATOM 1462 N N . TYR A 1 90 ? 16.884 11.667 11.814 1.000 23.728 90 TYR A N 1
ATOM 1463 C CA . TYR A 1 90 ? 17.741 11.628 12.996 1.000 27.104 90 TYR A CA 1
ATOM 1464 C C . TYR A 1 90 ? 17.429 10.463 13.951 1.000 26.420 90 TYR A C 1
ATOM 1465 O O . TYR A 1 90 ? 18.359 9.756 14.378 1.000 23.475 90 TYR A O 1
ATOM 1483 N N A LEU A 1 91 ? 16.128 10.293 14.239 0.500 26.124 91 LEU A N 1
ATOM 1484 N N B LEU A 1 91 ? 16.133 10.208 14.235 0.500 22.958 91 LEU A N 1
ATOM 1485 C CA A LEU A 1 91 ? 15.620 9.233 15.098 0.500 29.283 91 LEU A CA 1
ATOM 1486 C CA B LEU A 1 91 ? 15.731 9.167 15.188 0.500 24.022 91 LEU A CA 1
ATOM 1487 C C A LEU A 1 91 ? 15.965 7.887 14.482 0.500 27.653 91 LEU A C 1
ATOM 1488 C C B LEU A 1 91 ? 15.822 7.789 14.528 0.500 24.634 91 LEU A C 1
ATOM 1489 O O A LEU A 1 91 ? 16.519 7.026 15.156 0.500 25.150 91 LEU A O 1
ATOM 1490 O O B LEU A 1 91 ? 16.052 6.785 15.205 0.500 22.272 91 LEU A O 1
ATOM 1521 N N . PHE A 1 92 ? 15.539 7.726 13.230 1.000 25.092 92 PHE A N 1
ATOM 1522 C CA . PHE A 1 92 ? 15.696 6.489 12.501 1.000 23.846 92 PHE A CA 1
ATOM 1523 C C . PHE A 1 92 ? 17.126 5.950 12.622 1.000 28.462 92 PHE A C 1
ATOM 1524 O O . PHE A 1 92 ? 17.290 4.786 12.966 1.000 26.726 92 PHE A O 1
ATOM 1541 N N . TYR A 1 93 ? 18.165 6.767 12.332 1.000 27.198 93 TYR A N 1
ATOM 1542 C CA . TYR A 1 93 ? 19.560 6.312 12.443 1.000 29.389 93 TYR A CA 1
ATOM 1543 C C . TYR A 1 93 ? 20.034 6.098 13.905 1.000 34.056 93 TYR A C 1
ATOM 1544 O O . TYR A 1 93 ? 20.752 5.145 14.230 1.000 27.171 93 TYR A O 1
ATOM 1562 N N . PHE A 1 94 ? 19.582 6.934 14.847 1.000 28.598 94 PHE A N 1
ATOM 1563 C CA . PHE A 1 94 ? 19.883 6.673 16.244 1.000 26.130 94 PHE A CA 1
ATOM 1564 C C . PHE A 1 94 ? 19.332 5.303 16.672 1.000 24.118 94 PHE A C 1
ATOM 1565 O O . PHE A 1 94 ? 20.008 4.509 17.314 1.000 27.640 94 PHE A O 1
ATOM 1582 N N . GLU A 1 95 ? 18.095 4.963 16.297 1.000 24.591 95 GLU A N 1
ATOM 1583 C CA . GLU A 1 95 ? 17.473 3.724 16.688 1.000 25.160 95 GLU A CA 1
ATOM 1584 C C . GLU A 1 95 ? 18.233 2.517 16.124 1.000 32.115 95 GLU A C 1
ATOM 1585 O O . GLU A 1 95 ? 18.265 1.447 16.775 1.000 33.005 95 GLU A O 1
ATOM 1597 N N . GLU A 1 96 ? 18.759 2.667 14.888 1.000 28.728 96 GLU A N 1
ATOM 1598 C CA . GLU A 1 96 ? 19.615 1.680 14.272 1.000 31.995 96 GLU A CA 1
ATOM 1599 C C . GLU A 1 96 ? 20.850 1.451 15.126 1.000 32.668 96 GLU A C 1
ATOM 1600 O O . GLU A 1 96 ? 21.253 0.307 15.314 1.000 29.824 96 GLU A O 1
ATOM 1612 N N . ILE A 1 97 ? 21.440 2.535 15.658 1.000 31.952 97 ILE A N 1
ATOM 1613 C CA . ILE A 1 97 ? 22.703 2.415 16.367 1.000 29.760 97 ILE A CA 1
ATOM 1614 C C . ILE A 1 97 ? 22.450 1.805 17.735 1.000 32.435 97 ILE A C 1
ATOM 1615 O O . ILE A 1 97 ? 23.235 0.954 18.207 1.000 31.138 97 ILE A O 1
ATOM 1631 N N . VAL A 1 98 ? 21.323 2.178 18.337 1.000 27.593 98 VAL A N 1
ATOM 1632 C CA . VAL A 1 98 ? 20.923 1.641 19.635 1.000 27.031 98 VAL A CA 1
ATOM 1633 C C . VAL A 1 98 ? 20.568 0.160 19.516 1.000 30.074 98 VAL A C 1
ATOM 1634 O O . VAL A 1 98 ? 21.062 -0.616 20.348 1.000 29.525 98 VAL A O 1
ATOM 1647 N N . ALA A 1 99 ? 19.743 -0.187 18.513 1.000 30.580 99 ALA A N 1
ATOM 1648 C CA . ALA A 1 99 ? 19.329 -1.571 18.251 1.000 30.179 99 ALA A CA 1
ATOM 1649 C C . ALA A 1 99 ? 20.568 -2.450 18.047 1.000 29.566 99 ALA A C 1
ATOM 1650 O O . ALA A 1 99 ? 20.593 -3.600 18.474 1.000 32.704 99 ALA A O 1
ATOM 1657 N N . LYS A 1 100 ? 21.567 -1.925 17.348 1.000 31.211 100 LYS A N 1
ATOM 1658 C CA . LYS A 1 100 ? 22.727 -2.746 17.081 1.000 32.865 100 LYS A CA 1
ATOM 1659 C C . LYS A 1 100 ? 23.567 -3.015 18.334 1.000 35.351 100 LYS A C 1
ATOM 1660 O O . LYS A 1 100 ? 24.155 -4.094 18.472 1.000 33.919 100 LYS A O 1
ATOM 1679 N N . ALA A 1 101 ? 23.723 -2.008 19.202 1.000 33.360 101 ALA A N 1
ATOM 1680 C CA . ALA A 1 101 ? 24.447 -2.225 20.438 1.000 32.136 101 ALA A CA 1
ATOM 1681 C C . ALA A 1 101 ? 23.750 -3.285 21.290 1.000 35.721 101 ALA A C 1
ATOM 1682 O O . ALA A 1 101 ? 24.405 -4.108 21.956 1.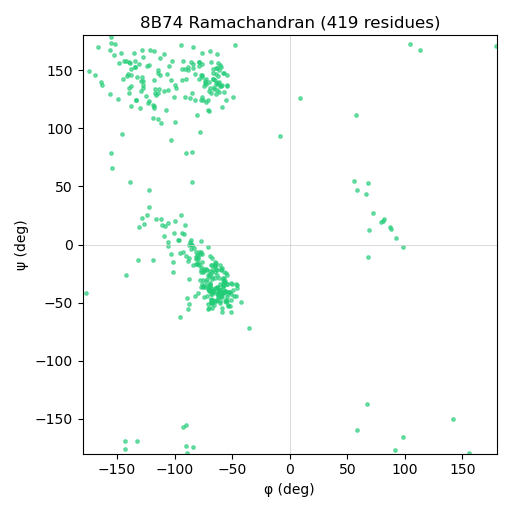000 39.237 101 ALA A O 1
ATOM 1689 N N . ILE A 1 102 ? 22.406 -3.239 21.299 1.000 34.496 102 ILE A N 1
ATOM 1690 C CA . ILE A 1 102 ? 21.602 -4.197 22.041 1.000 32.973 102 ILE A CA 1
ATOM 1691 C C . ILE A 1 102 ? 21.810 -5.609 21.464 1.000 32.327 102 ILE A C 1
ATOM 1692 O O . ILE A 1 102 ? 22.042 -6.555 22.209 1.000 31.557 102 ILE A O 1
ATOM 1708 N N . ARG A 1 103 ? 21.722 -5.769 20.144 1.000 37.181 103 ARG A N 1
ATOM 1709 C CA . ARG A 1 103 ? 21.979 -7.053 19.483 1.000 39.083 103 ARG A CA 1
ATOM 1710 C C . ARG A 1 103 ? 23.357 -7.602 19.863 1.000 35.585 103 ARG A C 1
ATOM 1711 O O . ARG A 1 103 ? 23.501 -8.780 20.183 1.000 37.530 103 ARG A O 1
ATOM 1732 N N . ASP A 1 104 ? 24.363 -6.733 19.766 1.000 36.475 104 ASP A N 1
ATOM 1733 C CA . ASP A 1 104 ? 25.759 -7.056 19.987 1.000 42.891 104 ASP A CA 1
ATOM 1734 C C . ASP A 1 104 ? 26.049 -7.461 21.426 1.000 43.523 104 ASP A C 1
ATOM 1735 O O . ASP A 1 104 ? 26.984 -8.215 21.626 1.000 45.105 104 ASP A O 1
ATOM 1744 N N . MET A 1 105 ? 25.301 -6.972 22.413 1.000 38.519 105 MET A N 1
ATOM 1745 C CA . MET A 1 105 ? 25.492 -7.440 23.796 1.000 38.542 105 MET A CA 1
ATOM 1746 C C . MET A 1 105 ? 24.597 -8.645 24.154 1.000 38.654 105 MET A C 1
ATOM 1747 O O . MET A 1 105 ? 24.387 -8.929 25.345 1.000 39.171 105 MET A O 1
ATOM 1761 N N . GLY A 1 106 ? 24.031 -9.335 23.150 1.000 35.847 106 GLY A N 1
ATOM 1762 C CA . GLY A 1 106 ? 23.238 -10.546 23.354 1.000 36.707 106 GLY A CA 1
ATOM 1763 C C . GLY A 1 106 ? 21.758 -10.297 23.617 1.000 41.076 106 GLY A C 1
ATOM 1764 O O . GLY A 1 106 ? 21.056 -11.198 24.059 1.000 43.755 106 GLY A O 1
ATOM 1768 N N . GLY A 1 107 ? 21.261 -9.069 23.369 1.000 41.271 107 GLY A N 1
ATOM 1769 C CA . GLY A 1 107 ? 19.892 -8.687 23.682 1.000 32.701 107 GLY A CA 1
ATOM 1770 C C . GLY A 1 107 ? 18.979 -8.971 22.507 1.000 36.337 107 GLY A C 1
ATOM 1771 O O . GLY A 1 107 ? 19.401 -9.445 21.467 1.000 36.121 107 GLY A O 1
ATOM 1775 N N . PRO A 1 108 ? 17.701 -8.552 22.557 1.000 39.494 108 PRO A N 1
ATOM 1776 C CA . PRO A 1 108 ? 16.823 -8.740 21.404 1.000 35.091 108 PRO A CA 1
ATOM 1777 C C . PRO A 1 108 ? 17.341 -8.042 20.147 1.000 39.912 108 PRO A C 1
ATOM 1778 O O . PRO A 1 108 ? 18.070 -7.043 20.247 1.000 40.159 108 PRO A O 1
ATOM 1789 N N . ALA A 1 109 ? 16.933 -8.623 19.002 1.000 36.272 109 ALA A N 1
ATOM 1790 C CA . ALA A 1 109 ? 17.318 -8.289 17.653 1.000 35.506 109 ALA A CA 1
ATOM 1791 C C . ALA A 1 109 ? 16.457 -7.137 17.138 1.000 38.522 109 ALA A C 1
ATOM 1792 O O . ALA A 1 109 ? 16.867 -6.497 16.200 1.000 45.778 109 ALA A O 1
ATOM 1799 N N . ASP A 1 110 ? 15.301 -6.827 17.761 1.000 34.802 110 ASP A N 1
ATOM 1800 C CA . ASP A 1 110 ? 14.303 -5.936 17.168 1.000 31.258 110 ASP A CA 1
ATOM 1801 C C . ASP A 1 110 ? 13.955 -4.700 18.031 1.000 33.122 110 ASP A C 1
ATOM 1802 O O . ASP A 1 110 ? 12.772 -4.289 18.080 1.000 30.069 110 ASP A O 1
ATOM 1811 N N . TRP A 1 111 ? 14.913 -4.163 18.806 1.000 28.376 111 TRP A N 1
ATOM 1812 C CA . TRP A 1 111 ? 14.631 -3.080 19.741 1.000 28.235 111 TRP A CA 1
ATOM 1813 C C . TRP A 1 111 ? 14.110 -1.839 18.986 1.000 33.317 111 TRP A C 1
ATOM 1814 O O . TRP A 1 111 ? 14.580 -1.534 17.898 1.000 23.022 111 TRP A O 1
ATOM 1835 N N . THR A 1 112 ? 13.061 -1.184 19.510 1.000 26.681 112 THR A N 1
ATOM 1836 C CA . THR A 1 112 ? 12.605 0.056 18.937 1.000 29.007 112 THR A CA 1
ATOM 1837 C C . THR A 1 112 ? 12.444 1.072 20.063 1.000 28.357 112 THR A C 1
ATOM 1838 O O . THR A 1 112 ? 12.146 0.762 21.255 1.000 29.174 112 THR A O 1
ATOM 1849 N N . LEU A 1 113 ? 12.549 2.325 19.626 1.000 26.448 113 LEU A N 1
ATOM 1850 C CA . LEU A 1 113 ? 12.450 3.460 20.539 1.000 24.956 113 LEU A CA 1
ATOM 1851 C C . LEU A 1 113 ? 10.983 3.679 20.901 1.000 24.900 113 LEU A C 1
ATOM 1852 O O . LEU A 1 113 ? 10.171 3.969 20.013 1.000 25.367 113 LEU A O 1
ATOM 1868 N N . PRO A 1 114 ? 10.606 3.736 22.202 1.000 24.673 114 PRO A N 1
ATOM 1869 C CA . PRO A 1 114 ? 9.220 4.042 22.553 1.000 21.258 114 PRO A CA 1
ATOM 1870 C C . PRO A 1 114 ? 9.020 5.532 22.551 1.000 20.603 114 PRO A C 1
ATOM 1871 O O . PRO A 1 114 ? 9.991 6.313 22.591 1.000 21.619 114 PRO A O 1
ATOM 1882 N N . TYR A 1 115 ? 7.741 5.907 22.652 1.000 23.869 115 TYR A N 1
ATOM 1883 C CA . TYR A 1 115 ? 7.372 7.315 22.743 1.000 23.367 115 TYR A CA 1
ATOM 1884 C C . TYR A 1 115 ? 6.795 7.624 24.118 1.000 24.403 115 TYR A C 1
ATOM 1885 O O . TYR A 1 115 ? 6.100 6.800 24.684 1.000 20.661 115 TYR A O 1
ATOM 1903 N N . TRP A 1 116 ? 7.061 8.844 24.608 1.000 23.136 116 TRP A N 1
ATOM 1904 C CA . TRP A 1 116 ? 6.463 9.362 25.820 1.000 22.297 116 TRP A CA 1
ATOM 190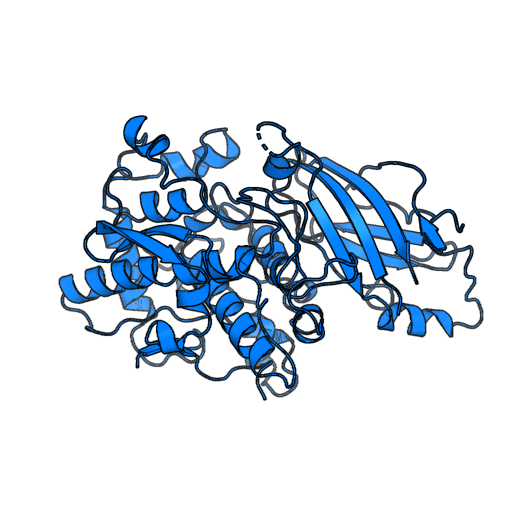5 C C . TRP A 1 116 ? 5.317 10.272 25.428 1.000 26.859 116 TRP A C 1
ATOM 1906 O O . TRP A 1 116 ? 5.531 11.418 24.962 1.000 23.613 116 TRP A O 1
ATOM 1927 N N . ASN A 1 117 ? 4.096 9.785 25.620 1.000 25.378 117 ASN A N 1
ATOM 1928 C CA . ASN A 1 117 ? 2.920 10.590 25.313 1.000 24.308 117 ASN A CA 1
ATOM 1929 C C . ASN A 1 117 ? 2.447 11.424 26.498 1.000 23.651 117 ASN A C 1
ATOM 1930 O O . ASN A 1 117 ? 1.361 11.186 27.063 1.000 22.745 117 ASN A O 1
ATOM 1941 N N . TYR A 1 118 ? 3.158 12.548 26.729 1.000 25.098 118 TYR A N 1
ATOM 1942 C CA . TYR A 1 118 ? 2.736 13.544 27.694 1.000 23.211 118 TYR A CA 1
ATOM 1943 C C . TYR A 1 118 ? 1.353 14.114 27.324 1.000 26.228 118 TYR A C 1
ATOM 1944 O O . TYR A 1 118 ? 0.696 14.605 28.236 1.000 25.711 118 TYR A O 1
ATOM 1962 N N . CYS A 1 119 ? 0.905 14.017 26.041 1.000 23.622 119 CYS A N 1
ATOM 1963 C CA . CYS A 1 119 ? -0.394 14.550 25.627 1.000 23.535 119 CYS A CA 1
ATOM 1964 C C . CYS A 1 119 ? -1.623 13.871 26.258 1.000 27.556 119 CYS A C 1
ATOM 1965 O O . CYS A 1 119 ? -2.749 14.409 26.237 1.000 27.705 119 CYS A O 1
ATOM 1973 N N . GLU A 1 120 ? -1.393 12.671 26.807 1.000 31.091 120 GLU A N 1
ATOM 1974 C CA . GLU A 1 120 ? -2.388 11.867 27.486 1.000 30.772 120 GLU A CA 1
ATOM 1975 C C . GLU A 1 120 ? -2.999 12.608 28.675 1.000 31.149 120 GLU A C 1
ATOM 1976 O O . GLU A 1 120 ? -4.146 12.344 28.999 1.000 28.730 120 GLU A O 1
ATOM 1988 N N . ALA A 1 121 ? -2.310 13.640 29.200 1.000 26.856 121 ALA A N 1
ATOM 1989 C CA . ALA A 1 121 ? -2.865 14.509 30.234 1.000 27.070 121 ALA A CA 1
ATOM 1990 C C . ALA A 1 121 ? -4.206 15.150 29.815 1.000 30.308 121 ALA A C 1
ATOM 1991 O O . ALA A 1 121 ? -5.039 15.499 30.665 1.000 28.347 121 ALA A O 1
ATOM 1998 N N . TYR A 1 122 ? -4.424 15.279 28.501 1.000 28.263 122 TYR A N 1
ATOM 1999 C CA . TYR A 1 122 ? -5.580 15.925 27.918 1.000 29.176 122 TYR A CA 1
ATOM 2000 C C . TYR A 1 122 ? -6.639 14.862 27.586 1.000 33.567 122 TYR A C 1
ATOM 2001 O O . TYR A 1 122 ? -7.744 15.217 27.202 1.000 34.206 122 TYR A O 1
ATOM 2019 N N . ASN A 1 123 ? -6.325 13.558 27.718 1.000 31.932 123 ASN A N 1
ATOM 2020 C CA . ASN A 1 123 ? -7.284 12.508 27.413 1.000 30.391 123 ASN A CA 1
ATOM 2021 C C . ASN A 1 123 ? -8.269 12.389 28.595 1.000 35.265 123 ASN A C 1
ATOM 2022 O O . ASN A 1 123 ? -8.048 11.736 29.615 1.000 34.488 123 ASN A O 1
ATOM 2033 N N . THR A 1 124 ? -9.401 13.039 28.461 1.000 35.284 124 THR A N 1
ATOM 2034 C CA . THR A 1 124 ? -10.490 12.933 29.435 1.000 47.617 124 THR A CA 1
ATOM 2035 C C . THR A 1 124 ? -10.999 11.477 29.572 1.000 40.470 124 THR A C 1
ATOM 2036 O O . THR A 1 124 ? -11.549 11.133 30.611 1.000 45.512 124 THR A O 1
ATOM 2047 N N . SER A 1 125 ? -10.796 10.598 28.587 1.000 47.173 125 SER A N 1
ATOM 2048 C CA . SER A 1 125 ? -11.252 9.208 28.693 1.000 54.078 125 SER A CA 1
ATOM 2049 C C . SER A 1 125 ? -10.303 8.349 29.548 1.000 61.958 125 SER A C 1
ATOM 2050 O O . SER A 1 125 ? -10.612 7.206 29.929 1.000 52.176 125 SER A O 1
ATOM 2058 N N . ALA A 1 126 ? -9.087 8.833 29.803 1.000 52.388 126 ALA A N 1
ATOM 2059 C CA . ALA A 1 126 ? -8.185 7.967 30.526 1.000 47.154 126 ALA A CA 1
ATOM 2060 C C . ALA A 1 126 ? -8.490 8.182 32.004 1.000 44.727 126 ALA A C 1
ATOM 2061 O O . ALA A 1 126 ? -8.993 9.236 32.372 1.000 48.167 126 ALA A O 1
ATOM 2068 N N . SER A 1 127 ? -8.153 7.189 32.835 1.000 48.579 127 SER A N 1
ATOM 2069 C CA . SER A 1 127 ? -8.189 7.370 34.281 1.000 56.819 127 SER A CA 1
ATOM 2070 C C . SER A 1 127 ? -7.198 8.456 34.650 1.000 58.692 127 SER A C 1
ATOM 2071 O O . SER A 1 127 ? -6.116 8.536 34.059 1.000 46.654 127 SER A O 1
ATOM 2079 N N . PRO A 1 128 ? -7.529 9.262 35.675 1.000 58.080 128 PRO A N 1
ATOM 2080 C CA . PRO A 1 128 ? -6.755 10.444 36.026 1.000 62.799 128 PRO A CA 1
ATOM 2081 C C . PRO A 1 128 ? -5.359 10.072 36.506 1.000 55.354 128 PRO A C 1
ATOM 2082 O O . PRO A 1 128 ? -4.492 10.944 36.656 1.000 47.116 128 PRO A O 1
ATOM 2093 N N . SER A 1 129 ? -5.202 8.795 36.881 1.000 42.033 129 SER A N 1
ATOM 2094 C CA . SER A 1 129 ? -3.871 8.277 37.136 1.000 42.647 129 SER A CA 1
ATOM 2095 C C . SER A 1 129 ? -3.073 8.253 35.830 1.000 34.886 129 SER A C 1
ATOM 2096 O O . SER A 1 129 ? -1.919 8.625 35.897 1.000 41.028 129 SER A O 1
ATOM 2104 N N . ASN A 1 130 ? -3.641 7.724 34.701 1.000 33.679 130 ASN A N 1
ATOM 2105 C CA . ASN A 1 130 ? -3.009 7.727 33.384 1.000 38.403 130 ASN A CA 1
ATOM 2106 C C . ASN A 1 130 ? -2.749 9.186 33.011 1.000 32.434 130 ASN A C 1
ATOM 2107 O O . ASN A 1 130 ? -1.644 9.495 32.585 1.000 30.494 130 ASN A O 1
ATOM 2118 N N . GLN A 1 131 ? -3.694 10.102 33.268 1.000 29.501 131 GLN A N 1
ATOM 2119 C CA . GLN A 1 131 ? -3.552 11.517 32.913 1.000 34.393 131 GLN A CA 1
ATOM 2120 C C . GLN A 1 131 ? -2.384 12.227 33.603 1.000 37.510 131 GLN A C 1
ATOM 2121 O O . GLN A 1 131 ? -1.694 13.064 33.025 1.000 29.708 131 GLN A O 1
ATOM 2135 N N . GLN A 1 132 ? -2.249 11.994 34.906 1.000 37.329 132 GLN A N 1
ATOM 2136 C CA . GLN A 1 132 ? -1.237 12.638 35.729 1.000 38.573 132 GLN A CA 1
ATOM 2137 C C . GLN A 1 132 ? 0.119 11.968 35.465 1.000 25.537 132 GLN A C 1
ATOM 2138 O O . GLN A 1 132 ? 1.156 12.615 35.380 1.000 28.268 132 GLN A O 1
ATOM 2152 N N . GLN A 1 133 ? 0.087 10.653 35.264 1.000 28.336 133 GLN A N 1
ATOM 2153 C CA . GLN A 1 133 ? 1.303 9.904 34.910 1.000 30.045 133 GLN A CA 1
ATOM 2154 C C . GLN A 1 133 ? 2.032 10.469 33.659 1.000 33.762 133 GLN A C 1
ATOM 2155 O O . GLN A 1 133 ? 3.307 10.538 33.553 1.000 29.531 133 GLN A O 1
ATOM 2169 N N . ALA A 1 134 ? 1.172 10.808 32.660 1.000 26.531 134 ALA A N 1
ATOM 2170 C CA . ALA A 1 134 ? 1.589 11.353 31.370 1.000 25.375 134 ALA A CA 1
ATOM 2171 C C . ALA A 1 134 ? 2.565 12.561 31.527 1.000 24.279 134 ALA A C 1
ATOM 2172 O O . ALA A 1 134 ? 3.465 12.776 30.685 1.000 29.183 134 ALA A O 1
ATOM 2179 N N . LEU A 1 135 ? 2.387 13.374 32.575 1.000 26.371 135 LEU A N 1
ATOM 2180 C CA . LEU A 1 135 ? 3.167 14.597 32.822 1.000 26.019 135 LEU A CA 1
ATOM 2181 C C . LEU A 1 135 ? 4.521 14.290 33.458 1.000 25.685 135 LEU A C 1
ATOM 2182 O O . LEU A 1 135 ? 5.354 15.177 33.511 1.000 25.940 135 LEU A O 1
ATOM 2198 N N . GLN A 1 136 ? 4.757 13.047 33.872 1.000 26.280 136 GLN A N 1
ATOM 2199 C CA . GLN A 1 136 ? 5.955 12.690 34.624 1.000 28.344 136 GLN A CA 1
ATOM 2200 C C . GLN A 1 136 ? 6.975 12.075 33.670 1.000 23.085 136 GLN A C 1
ATOM 2201 O O . GLN A 1 136 ? 6.668 11.154 32.969 1.000 19.779 136 GLN A O 1
ATOM 2215 N N . ILE A 1 137 ? 8.237 12.489 33.770 1.000 21.092 137 ILE A N 1
ATOM 2216 C CA . ILE A 1 137 ? 9.306 11.731 33.177 1.000 20.004 137 ILE A CA 1
ATOM 2217 C C . ILE A 1 137 ? 9.282 10.321 33.746 1.000 22.173 137 ILE A C 1
ATOM 2218 O O . ILE A 1 137 ? 9.200 10.084 34.948 1.000 22.280 137 ILE A O 1
ATOM 2234 N N . PRO A 1 138 ? 9.348 9.270 32.925 1.000 21.500 138 PRO A N 1
ATOM 2235 C CA . PRO A 1 138 ? 9.267 7.944 33.505 1.000 26.364 138 PRO A CA 1
ATOM 2236 C C . PRO A 1 138 ? 10.326 7.769 34.591 1.000 23.692 138 PRO A C 1
ATOM 2237 O O . PRO A 1 138 ? 11.504 8.171 34.428 1.000 24.887 138 PRO A O 1
ATOM 2248 N N . PRO A 1 139 ? 9.993 6.993 35.648 1.000 28.961 139 PRO A N 1
ATOM 2249 C CA . PRO A 1 139 ? 10.915 6.800 36.797 1.000 32.784 139 PRO A CA 1
ATOM 2250 C C . PRO A 1 139 ? 12.266 6.096 36.566 1.000 27.263 139 PRO A C 1
ATOM 2251 O O . PRO A 1 139 ? 13.251 6.384 37.259 1.000 23.209 139 PRO A O 1
ATOM 2262 N N . GLU A 1 140 ? 12.393 5.328 35.488 1.000 25.607 140 GLU A N 1
ATOM 2263 C CA . GLU A 1 140 ? 13.685 4.812 35.037 1.000 26.040 140 GLU A CA 1
ATOM 2264 C C . GLU A 1 140 ? 14.712 5.931 34.780 1.000 26.065 140 GLU A C 1
ATOM 2265 O O . GLU A 1 140 ? 15.925 5.677 34.808 1.000 28.339 140 GLU A O 1
ATOM 2277 N N . PHE A 1 141 ? 14.238 7.162 34.502 1.000 25.368 141 PHE A N 1
ATOM 2278 C CA . PHE A 1 141 ? 15.122 8.280 34.218 1.000 25.964 141 PHE A CA 1
ATOM 2279 C C . PHE A 1 141 ? 15.623 9.021 35.464 1.000 25.377 141 PHE A C 1
ATOM 2280 O O . PHE A 1 141 ? 16.382 10.003 35.353 1.000 27.675 141 PHE A O 1
ATOM 2297 N N . GLY A 1 142 ? 15.237 8.587 36.651 1.000 26.998 142 GLY A N 1
ATOM 2298 C CA . GLY A 1 142 ? 15.833 9.109 37.869 1.000 26.268 142 GLY A CA 1
ATOM 2299 C C . GLY A 1 142 ? 14.930 10.177 38.453 1.000 26.781 142 GLY A C 1
ATOM 2300 O O . GLY A 1 142 ? 13.754 10.142 38.161 1.000 29.372 142 GLY A O 1
ATOM 2304 N N . SER A 1 143 ? 15.402 10.992 39.392 1.000 27.187 143 SER A N 1
ATOM 2305 C CA . SER A 1 143 ? 14.587 12.033 39.999 1.000 27.262 143 SER A CA 1
ATOM 2306 C C . SER A 1 143 ? 15.484 13.243 40.250 1.000 28.799 143 SER A C 1
ATOM 2307 O O . SER A 1 143 ? 16.682 13.131 39.961 1.000 28.664 143 SER A O 1
ATOM 2315 N N . SER A 1 144 ? 14.989 14.315 40.885 1.000 36.820 144 SER A N 1
ATOM 2316 C CA . SER A 1 144 ? 15.940 15.401 41.205 1.000 44.253 144 SER A CA 1
ATOM 2317 C C . SER A 1 144 ? 17.123 14.901 42.026 1.000 47.573 144 SER A C 1
ATOM 2318 O O . SER A 1 144 ? 18.254 15.355 41.795 1.000 46.349 144 SER A O 1
ATOM 2326 N N . GLN A 1 145 ? 16.883 13.865 42.861 1.000 35.355 145 GLN A N 1
ATOM 2327 C CA . GLN A 1 145 ? 17.881 13.420 43.836 1.000 36.061 145 GLN A CA 1
ATOM 2328 C C . GLN A 1 145 ? 18.988 12.606 43.183 1.000 36.232 145 GLN A C 1
ATOM 2329 O O . GLN A 1 145 ? 20.064 12.468 43.726 1.000 37.213 145 GLN A O 1
ATOM 2343 N N . GLY A 1 146 ? 18.793 12.053 41.983 1.000 32.426 146 GLY A N 1
ATOM 2344 C CA . GLY A 1 146 ? 19.833 11.217 41.439 1.000 28.976 146 GLY A CA 1
ATOM 2345 C C . GLY A 1 146 ? 19.264 10.235 40.432 1.000 29.377 146 GLY A C 1
ATOM 2346 O O . GLY A 1 146 ? 18.027 10.155 40.211 1.000 31.377 146 GLY A O 1
ATOM 2350 N N . PRO A 1 147 ? 20.186 9.404 39.896 1.000 30.953 147 PRO A N 1
ATOM 2351 C CA . PRO A 1 147 ? 19.848 8.328 38.983 1.000 28.303 147 PRO A CA 1
ATOM 2352 C C . PRO A 1 147 ? 18.966 7.318 39.688 1.000 29.233 147 PRO A C 1
ATOM 2353 O O . PRO A 1 147 ? 18.992 7.209 40.903 1.000 33.105 147 PRO A O 1
ATOM 2364 N N . ASN A 1 148 ? 18.126 6.638 38.916 1.000 30.249 148 ASN A N 1
ATOM 2365 C CA . ASN A 1 148 ? 17.633 5.335 39.317 1.000 31.341 148 ASN A CA 1
ATOM 2366 C C . ASN A 1 148 ? 18.801 4.342 39.212 1.000 33.167 148 ASN A C 1
ATOM 2367 O O . ASN A 1 148 ? 19.264 4.047 38.107 1.000 31.018 148 ASN A O 1
ATOM 2378 N N . ALA A 1 149 ? 19.225 3.782 40.383 1.000 33.958 149 ALA A N 1
ATOM 2379 C CA . ALA A 1 149 ? 20.390 2.891 40.516 1.000 41.115 149 ALA A CA 1
ATOM 2380 C C . ALA A 1 149 ? 20.238 1.720 39.531 1.000 35.329 149 ALA A C 1
ATOM 2381 O O . ALA A 1 149 ? 21.222 1.111 39.146 1.000 35.439 149 ALA A O 1
ATOM 2388 N N . ASP A 1 150 ? 19.013 1.321 39.114 1.000 32.956 150 ASP A N 1
ATOM 2389 C CA . ASP A 1 150 ? 18.905 0.179 38.209 1.000 36.370 150 ASP A CA 1
ATOM 2390 C C . ASP A 1 150 ? 18.966 0.639 36.742 1.000 33.340 150 ASP A C 1
ATOM 2391 O O . ASP A 1 150 ? 19.032 -0.177 35.868 1.000 34.416 150 ASP A O 1
ATOM 2400 N N . PHE A 1 151 ? 18.901 1.937 36.472 1.000 29.705 151 PHE A N 1
ATOM 2401 C CA . PHE A 1 151 ? 19.049 2.407 35.099 1.000 28.602 151 PHE A CA 1
ATOM 2402 C C . PHE A 1 151 ? 19.914 3.667 35.089 1.000 30.936 151 PHE A C 1
ATOM 2403 O O . PHE A 1 151 ? 19.532 4.715 34.569 1.000 30.046 151 PHE A O 1
ATOM 2420 N N . ALA A 1 152 ? 21.110 3.608 35.679 1.000 30.400 152 ALA A N 1
ATOM 2421 C CA . ALA A 1 152 ? 21.851 4.816 35.989 1.000 29.282 152 ALA A CA 1
ATOM 2422 C C . ALA A 1 152 ? 22.121 5.674 34.735 1.000 30.166 152 ALA A C 1
ATOM 2423 O O . ALA A 1 152 ? 22.167 6.892 34.828 1.000 30.571 152 ALA A O 1
ATOM 2430 N N . SER A 1 153 ? 22.338 5.074 33.559 1.000 30.868 153 SER A N 1
ATOM 2431 C CA . SER A 1 153 ? 22.722 5.791 32.354 1.000 33.918 153 SER A CA 1
ATOM 2432 C C . SER A 1 153 ? 21.606 6.701 31.808 1.000 32.659 153 SER A C 1
ATOM 2433 O O . SER A 1 153 ? 21.885 7.487 30.883 1.000 27.868 153 SER A O 1
ATOM 2441 N N . LEU A 1 154 ? 20.350 6.468 32.238 1.000 24.260 154 LEU A N 1
ATOM 2442 C CA . LEU A 1 154 ? 19.210 7.191 31.679 1.000 27.659 154 LEU A CA 1
ATOM 2443 C C . LEU A 1 154 ? 19.067 8.588 32.289 1.000 30.221 154 LEU A C 1
ATOM 2444 O O . LEU A 1 154 ? 18.249 9.414 31.800 1.000 24.848 154 LEU A O 1
ATOM 2460 N N . TRP A 1 155 ? 19.814 8.807 33.385 1.000 25.894 155 TRP A N 1
ATOM 2461 C CA . TRP A 1 155 ? 19.818 10.039 34.140 1.000 25.129 155 TRP A CA 1
ATOM 2462 C C . TRP A 1 155 ? 20.854 11.026 33.573 1.000 26.107 155 TRP A C 1
ATOM 2463 O O . TRP A 1 155 ? 21.941 10.631 33.134 1.000 25.537 155 TRP A O 1
ATOM 2484 N N . ILE A 1 156 ? 20.538 12.316 33.744 1.000 26.686 156 ILE A N 1
ATOM 2485 C CA . ILE A 1 156 ? 21.490 13.403 33.541 1.000 28.030 156 ILE A CA 1
ATOM 2486 C C . ILE A 1 156 ? 21.265 14.462 34.604 1.000 25.672 156 ILE A C 1
ATOM 2487 O O . ILE A 1 156 ? 20.130 14.707 34.960 1.000 26.896 156 ILE A O 1
ATOM 2503 N N . LYS A 1 157 ? 22.385 15.108 35.068 1.000 27.794 157 LYS A N 1
ATOM 2504 C CA . LYS A 1 157 ? 22.370 16.180 36.038 1.000 25.181 157 LYS A CA 1
ATOM 2505 C C . LYS A 1 157 ? 21.565 17.371 35.480 1.000 30.055 157 LYS A C 1
ATOM 2506 O O . LYS A 1 157 ? 21.469 17.523 34.246 1.000 24.629 157 LYS A O 1
ATOM 2525 N N . ASN A 1 158 ? 20.952 18.116 36.417 1.000 23.730 158 ASN A N 1
ATOM 2526 C CA . ASN A 1 158 ? 20.491 19.483 36.267 1.000 28.355 158 ASN A CA 1
ATOM 2527 C C . ASN A 1 158 ? 19.143 19.574 35.573 1.000 25.198 158 ASN A C 1
ATOM 2528 O O . ASN A 1 158 ? 18.848 20.623 35.009 1.000 26.808 158 ASN A O 1
ATOM 2539 N N . ARG A 1 159 ? 18.335 18.518 35.578 1.000 27.092 159 ARG A N 1
ATOM 2540 C CA . ARG A 1 159 ? 17.020 18.678 34.985 1.000 25.155 159 ARG A CA 1
ATOM 2541 C C . ARG A 1 159 ? 16.289 19.585 35.942 1.000 27.874 159 ARG A C 1
ATOM 2542 O O . ARG A 1 159 ? 16.285 19.296 37.109 1.000 29.114 159 ARG A O 1
ATOM 2563 N N . ARG A 1 160 ? 15.615 20.631 35.455 1.000 26.188 160 ARG A N 1
ATOM 2564 C CA . ARG A 1 160 ? 14.890 21.519 36.321 1.000 27.407 160 ARG A CA 1
ATOM 2565 C C . ARG A 1 160 ? 13.544 20.906 36.703 1.000 25.262 160 ARG A C 1
ATOM 2566 O O . ARG A 1 160 ? 13.159 21.021 37.857 1.000 24.443 160 ARG A O 1
ATOM 2587 N N . ASN A 1 161 ? 12.818 20.273 35.800 1.000 25.619 161 ASN A N 1
ATOM 2588 C CA . ASN A 1 161 ? 11.509 19.708 36.119 1.000 25.543 161 ASN A CA 1
ATOM 2589 C C . ASN A 1 161 ? 11.426 18.244 35.724 1.000 21.607 161 ASN A C 1
ATOM 2590 O O . ASN A 1 161 ? 11.640 17.884 34.542 1.000 25.528 161 ASN A O 1
ATOM 2601 N N . TYR A 1 162 ? 10.873 17.430 36.649 1.000 22.989 162 TYR A N 1
ATOM 2602 C CA . TYR A 1 162 ? 10.561 16.011 36.452 1.000 22.861 162 TYR A CA 1
ATOM 2603 C C . TYR A 1 162 ? 9.073 15.836 36.184 1.000 25.970 162 TYR A C 1
ATOM 2604 O O . TYR A 1 162 ? 8.670 14.785 35.729 1.000 27.623 162 TYR A O 1
ATOM 2622 N N . VAL A 1 163 ? 8.250 16.856 36.466 1.000 28.025 163 VAL A N 1
ATOM 2623 C CA . VAL A 1 163 ? 6.827 16.815 36.152 1.000 29.048 163 VAL A CA 1
ATOM 2624 C C . VAL A 1 163 ? 6.500 18.022 35.248 1.000 30.027 163 VAL A C 1
ATOM 2625 O O . VAL A 1 163 ? 6.742 19.143 35.669 1.000 28.886 163 VAL A O 1
ATOM 2638 N N . LEU A 1 164 ? 5.971 17.790 34.032 1.000 28.431 164 LEU A N 1
ATOM 2639 C CA . LEU A 1 164 ? 5.521 18.857 33.129 1.000 27.347 164 LEU A CA 1
ATOM 2640 C C . LEU A 1 164 ? 4.308 19.642 33.620 1.000 25.218 164 LEU A C 1
ATOM 2641 O O . LEU A 1 164 ? 3.300 19.112 34.124 1.000 26.103 164 LEU A O 1
ATOM 2657 N N . ASN A 1 165 ? 4.348 20.963 33.342 1.000 26.838 165 ASN A N 1
ATOM 2658 C CA . ASN A 1 165 ? 3.190 21.819 33.416 1.000 23.831 165 ASN A CA 1
ATOM 2659 C C . ASN A 1 165 ? 2.225 21.436 32.307 1.000 28.403 165 ASN A C 1
ATOM 2660 O O . ASN A 1 165 ? 2.605 21.370 31.147 1.000 27.843 165 ASN A O 1
ATOM 2671 N N . LYS A 1 166 ? 0.969 21.237 32.656 1.000 26.698 166 LYS A N 1
ATOM 2672 C CA . LYS A 1 166 ? 0.001 20.693 31.719 1.000 28.597 166 LYS A CA 1
ATOM 2673 C C . LYS A 1 166 ? -0.322 21.659 30.555 1.000 27.965 166 LYS A C 1
ATOM 2674 O O . LYS A 1 166 ? -0.759 21.205 29.483 1.000 29.136 166 LYS A O 1
ATOM 2693 N N . ASN A 1 167 ? -0.121 22.973 30.754 1.000 24.821 167 ASN A N 1
ATOM 2694 C CA . ASN A 1 167 ? -0.199 23.927 29.636 1.000 30.583 167 ASN A CA 1
ATOM 2695 C C . ASN A 1 167 ? 0.663 23.508 28.430 1.000 26.626 167 ASN A C 1
ATOM 2696 O O . ASN A 1 167 ? 0.398 23.876 27.324 1.000 27.927 167 ASN A O 1
ATOM 2707 N N . ASN A 1 168 ? 1.798 22.859 28.668 1.000 24.158 168 ASN A N 1
ATOM 2708 C CA . ASN A 1 168 ? 2.804 22.605 27.675 1.000 25.695 168 ASN A CA 1
ATOM 2709 C C . ASN A 1 168 ? 2.579 21.366 26.780 1.000 26.916 168 ASN A C 1
ATOM 2710 O O . ASN A 1 168 ? 3.440 21.066 25.944 1.000 26.889 168 ASN A O 1
ATOM 2721 N N . VAL A 1 169 ? 1.517 20.563 27.009 1.000 25.276 169 VAL A N 1
ATOM 2722 C CA . VAL A 1 169 ? 1.369 19.285 26.343 1.000 25.344 169 VAL A CA 1
ATOM 2723 C C . VAL A 1 169 ? -0.013 19.195 25.653 1.000 24.288 169 VAL A C 1
ATOM 2724 O O . VAL A 1 169 ? -0.348 18.132 25.185 1.000 22.769 169 VAL A O 1
ATOM 2737 N N . ASN A 1 170 ? -0.716 20.320 25.424 1.000 24.347 170 ASN A N 1
ATOM 2738 C CA . ASN A 1 170 ? -1.973 20.317 24.685 1.000 27.544 170 ASN A CA 1
ATOM 2739 C C . ASN A 1 170 ? -1.738 20.030 23.202 1.000 25.589 170 ASN A C 1
ATOM 2740 O O . ASN A 1 170 ? -1.086 20.815 22.535 1.000 27.589 170 ASN A O 1
ATOM 2751 N N . PRO A 1 171 ? -2.210 18.899 22.600 1.000 21.734 171 PRO A N 1
ATOM 2752 C CA . PRO A 1 171 ? -1.932 18.620 21.175 1.000 25.683 171 PRO A CA 1
ATOM 2753 C C . PRO A 1 171 ? -2.903 19.242 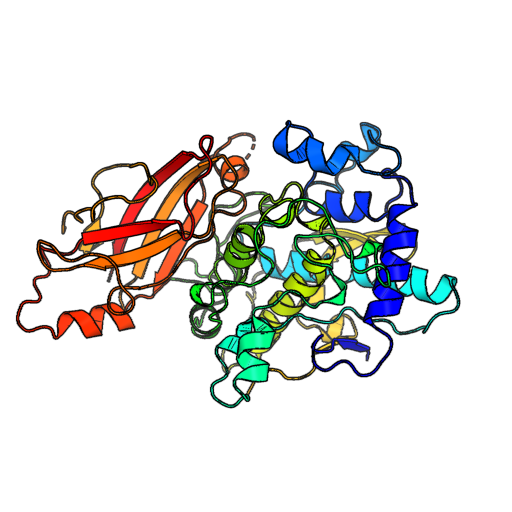20.176 1.000 23.663 171 PRO A C 1
ATOM 2754 O O . PRO A 1 171 ? -2.688 19.099 18.991 1.000 24.363 171 PRO A O 1
ATOM 2765 N N . TRP A 1 172 ? -3.952 19.915 20.688 1.000 24.906 172 TRP A N 1
ATOM 2766 C CA . TRP A 1 172 ? -5.046 20.371 19.858 1.000 28.877 172 TRP A CA 1
ATOM 2767 C C . TRP A 1 172 ? -4.642 21.540 18.973 1.000 26.784 172 TRP A C 1
ATOM 2768 O O . TRP A 1 172 ? -4.979 21.522 17.786 1.000 28.475 172 TRP A O 1
ATOM 2789 N N . PRO A 1 173 ? -3.907 22.577 19.446 1.000 25.236 173 PRO A N 1
ATOM 2790 C CA . PRO A 1 173 ? -3.539 23.663 18.526 1.000 25.937 173 PRO A CA 1
ATOM 2791 C C . PRO A 1 173 ? -2.830 23.154 17.265 1.000 25.484 173 PRO A C 1
ATOM 2792 O O . PRO A 1 173 ? -3.128 23.636 16.132 1.000 25.871 173 PRO A O 1
ATOM 2803 N N . ALA A 1 174 ? -1.906 22.164 17.417 1.000 24.363 174 ALA A N 1
ATOM 2804 C CA . ALA A 1 174 ? -1.257 21.598 16.250 1.000 23.075 174 ALA A CA 1
ATOM 2805 C C . ALA A 1 174 ? -2.218 20.730 15.407 1.000 28.234 174 ALA A C 1
ATOM 2806 O O . ALA A 1 174 ? -2.259 20.840 14.178 1.000 29.870 174 ALA A O 1
ATOM 2813 N N . MET A 1 175 ? -2.913 19.790 16.048 1.000 29.056 175 MET A N 1
ATOM 2814 C CA . MET A 1 175 ? -3.756 18.872 15.300 1.000 28.417 175 MET A CA 1
ATOM 2815 C C . MET A 1 175 ? -4.800 19.654 14.490 1.000 30.017 175 MET A C 1
ATOM 2816 O O . MET A 1 175 ? -5.236 19.219 13.394 1.000 31.333 175 MET A O 1
ATOM 2830 N N . ASN A 1 176 ? -5.212 20.820 15.030 1.000 29.806 176 ASN A N 1
ATOM 2831 C CA . ASN A 1 176 ? -6.323 21.559 14.445 1.000 33.349 176 ASN A CA 1
ATOM 2832 C C . ASN A 1 176 ? -5.970 22.312 13.175 1.000 35.743 176 ASN A C 1
ATOM 2833 O O . ASN A 1 176 ? -6.871 22.761 12.475 1.000 35.534 176 ASN A O 1
ATOM 2844 N N . GLU A 1 177 ? -4.684 22.495 12.896 1.000 29.650 177 GLU A N 1
ATOM 2845 C CA . GLU A 1 177 ? -4.280 23.241 11.731 1.000 31.829 177 GLU A CA 1
ATOM 2846 C C . GLU A 1 177 ? -4.384 22.373 10.493 1.000 33.816 177 GLU A C 1
ATOM 2847 O O . GLU A 1 177 ? -4.018 21.203 10.509 1.000 33.038 177 GLU A O 1
ATOM 2859 N N . ALA A 1 178 ? -4.808 23.012 9.387 1.000 32.551 178 ALA A N 1
ATOM 2860 C CA . ALA A 1 178 ? -5.159 22.357 8.125 1.000 33.037 178 ALA A CA 1
ATOM 2861 C C . ALA A 1 178 ? -3.931 22.217 7.204 1.000 30.802 178 ALA A C 1
ATOM 2862 O O . ALA A 1 178 ? -3.642 21.134 6.709 1.000 38.155 178 ALA A O 1
ATOM 2869 N N . GLU A 1 179 ? -3.122 23.278 7.036 1.000 36.634 179 GLU A N 1
ATOM 2870 C CA . GLU A 1 179 ? -2.017 23.311 6.080 1.000 34.736 179 GLU A CA 1
ATOM 2871 C C . GLU A 1 179 ? -0.713 22.896 6.760 1.000 32.405 179 GLU A C 1
ATOM 2872 O O . GLU A 1 179 ? -0.523 23.288 7.908 1.000 32.557 179 GLU A O 1
ATOM 2884 N N . PHE A 1 180 ? 0.166 22.139 6.080 1.000 25.949 180 PHE A N 1
ATOM 2885 C CA . PHE A 1 180 ? 1.495 21.851 6.604 1.000 28.885 180 PHE A CA 1
ATOM 2886 C C . PHE A 1 180 ? 2.322 23.123 6.644 1.000 33.184 180 PHE A C 1
ATOM 2887 O O . PHE A 1 180 ? 3.000 23.386 7.631 1.000 26.845 180 PHE A O 1
ATOM 2904 N N . THR A 1 181 ? 2.345 23.852 5.511 1.000 28.045 181 THR A N 1
ATOM 2905 C CA . THR A 1 181 ? 3.059 25.120 5.388 1.000 26.311 181 THR A CA 1
ATOM 2906 C C . THR A 1 181 ? 2.163 26.080 4.616 1.000 35.760 181 THR A C 1
ATOM 2907 O O . THR A 1 181 ? 1.652 25.664 3.574 1.000 32.678 181 THR A O 1
ATOM 2918 N N . ASN A 1 182 ? 2.017 27.357 5.010 1.000 38.642 182 ASN A N 1
ATOM 2919 C CA . ASN A 1 182 ? 1.530 28.300 4.007 1.000 54.771 182 ASN A CA 1
ATOM 2920 C C . ASN A 1 182 ? 2.569 29.347 3.606 1.000 53.130 182 ASN A C 1
ATOM 2921 O O . ASN A 1 182 ? 3.621 29.548 4.202 1.000 54.602 182 ASN A O 1
ATOM 2932 N N . SER A 1 183 ? 2.253 29.885 2.443 1.000 42.635 183 SER A N 1
ATOM 2933 C CA . SER A 1 183 ? 2.944 30.958 1.774 1.000 53.077 183 SER A CA 1
ATOM 2934 C C . SER A 1 183 ? 2.379 32.300 2.269 1.000 50.045 183 SER A C 1
ATOM 2935 O O . SER A 1 183 ? 3.104 33.307 2.275 1.000 47.618 183 SER A O 1
ATOM 2943 N N . GLY A 1 184 ? 1.084 32.267 2.657 1.000 51.069 184 GLY A N 1
ATOM 2944 C CA . GLY A 1 184 ? 0.278 33.385 3.148 1.000 60.952 184 GLY A CA 1
ATOM 2945 C C . GLY A 1 184 ? 0.541 33.820 4.602 1.000 72.064 184 GLY A C 1
ATOM 2946 O O . GLY A 1 184 ? -0.163 34.718 5.056 1.000 63.312 184 GLY A O 1
ATOM 2950 N N . GLY A 1 185 ? 1.518 33.232 5.344 1.000 67.110 185 GLY A N 1
ATOM 2951 C CA . GLY A 1 185 ? 1.830 33.662 6.712 1.000 74.390 185 GLY A CA 1
ATOM 2952 C C . GLY A 1 185 ? 0.724 33.376 7.742 1.000 73.841 185 GLY A C 1
ATOM 2953 O O . GLY A 1 185 ? 0.909 33.515 8.948 1.000 71.207 185 GLY A O 1
ATOM 2957 N N . ASP A 1 186 ? -0.455 32.995 7.262 1.000 63.021 186 ASP A N 1
ATOM 2958 C CA . ASP A 1 186 ? -1.420 32.241 8.026 1.000 62.574 186 ASP A CA 1
ATOM 2959 C C . ASP A 1 186 ? -0.711 31.054 8.723 1.000 56.529 186 ASP A C 1
ATOM 2960 O O . ASP A 1 186 ? 0.468 30.796 8.540 1.000 43.455 186 ASP A O 1
ATOM 2969 N N . ILE A 1 187 ? -1.400 30.340 9.614 1.000 47.254 187 ILE A N 1
ATOM 2970 C CA . ILE A 1 187 ? -0.733 29.474 10.575 1.000 46.130 187 ILE A CA 1
ATOM 2971 C C . ILE A 1 187 ? -0.335 28.189 9.846 1.000 39.261 187 ILE A C 1
ATOM 2972 O O . ILE A 1 187 ? -0.957 27.800 8.845 1.000 41.223 187 ILE A O 1
ATOM 2988 N N . SER A 1 188 ? 0.666 27.457 10.339 1.000 31.230 188 SER A N 1
ATOM 2989 C CA . SER A 1 188 ? 1.021 26.176 9.677 1.000 31.336 188 SER A CA 1
ATOM 2990 C C . SER A 1 188 ? 1.312 25.087 10.691 1.000 31.920 188 SER A C 1
ATOM 2991 O O . SER A 1 188 ? 1.794 25.342 11.799 1.000 33.241 188 SER A O 1
ATOM 2999 N N . PHE A 1 189 ? 0.956 23.861 10.318 1.000 27.468 189 PHE A N 1
ATOM 3000 C CA . PHE A 1 189 ? 1.224 22.736 11.201 1.000 28.964 189 PHE A CA 1
ATOM 3001 C C . PHE A 1 189 ? 2.750 22.474 11.303 1.000 24.628 189 PHE A C 1
ATOM 3002 O O . PHE A 1 189 ? 3.262 22.263 12.412 1.000 25.123 189 PHE A O 1
ATOM 3019 N N . GLY A 1 190 ? 3.454 22.441 10.165 1.000 27.119 190 GLY A N 1
ATOM 3020 C CA . GLY A 1 190 ? 4.815 21.901 10.093 1.000 24.537 190 GLY A CA 1
ATOM 3021 C C . GLY A 1 190 ? 5.934 22.936 9.960 1.000 23.404 190 GLY A C 1
ATOM 3022 O O . GLY A 1 190 ? 7.127 22.605 9.940 1.000 22.968 190 GLY A O 1
ATOM 3026 N N . GLY A 1 191 ? 5.588 24.211 9.901 1.000 23.485 191 GLY A N 1
ATOM 3027 C CA . GLY A 1 191 ? 6.606 25.246 9.807 1.000 25.001 191 GLY A CA 1
ATOM 3028 C C . GLY A 1 191 ? 6.550 25.957 8.445 1.000 26.967 191 GLY A C 1
ATOM 3029 O O . GLY A 1 191 ? 6.030 25.431 7.457 1.000 27.235 191 GLY A O 1
ATOM 3033 N N . GLY A 1 192 ? 7.269 27.080 8.380 1.000 26.678 192 GLY A N 1
ATOM 3034 C CA . GLY A 1 192 ? 7.320 27.896 7.172 1.000 27.415 192 GLY A CA 1
ATOM 3035 C C . GLY A 1 192 ? 8.498 27.579 6.260 1.000 27.933 192 GLY A C 1
ATOM 3036 O O . GLY A 1 192 ? 9.489 26.906 6.608 1.000 25.324 192 GLY A O 1
ATOM 3040 N N . VAL A 1 193 ? 8.459 28.201 5.082 1.000 27.445 193 VAL A N 1
ATOM 3041 C CA . VAL A 1 193 ? 9.477 27.962 4.087 1.000 24.688 193 VAL A CA 1
ATOM 3042 C C . VAL A 1 193 ? 10.827 28.535 4.504 1.000 22.958 193 VAL A C 1
ATOM 3043 O O . VAL A 1 193 ? 10.966 29.651 4.941 1.000 28.181 193 VAL A O 1
ATOM 3056 N N . THR A 1 194 ? 11.868 27.748 4.321 1.000 29.347 194 THR A N 1
ATOM 3057 C CA . THR A 1 194 ? 13.235 28.185 4.552 1.000 29.118 194 THR A CA 1
ATOM 3058 C C . THR A 1 194 ? 14.090 27.342 3.603 1.000 31.251 194 THR A C 1
ATOM 3059 O O . THR A 1 194 ? 13.651 26.346 3.028 1.000 30.068 194 THR A O 1
ATOM 3070 N N . GLY A 1 195 ? 15.367 27.687 3.546 1.000 27.231 195 GLY A N 1
ATOM 3071 C CA . GLY A 1 195 ? 16.383 26.773 3.112 1.000 28.213 195 GLY A CA 1
ATOM 3072 C C . GLY A 1 195 ? 16.918 26.010 4.303 1.000 28.268 195 GLY A C 1
ATOM 3073 O O . GLY A 1 195 ? 16.195 25.846 5.285 1.000 34.821 195 GLY A O 1
ATOM 3077 N N . PHE A 1 196 ? 18.151 25.514 4.208 1.000 28.387 196 PHE A N 1
ATOM 3078 C CA . PHE A 1 196 ? 18.797 24.926 5.352 1.000 30.452 196 PHE A CA 1
ATOM 3079 C C . PHE A 1 196 ? 18.685 25.856 6.558 1.000 32.851 196 PHE A C 1
ATOM 3080 O O . PHE A 1 196 ? 18.945 27.013 6.380 1.000 35.731 196 PHE A O 1
ATOM 3097 N N . ALA A 1 197 ? 18.187 25.398 7.750 1.000 31.440 197 ALA A N 1
ATOM 3098 C CA . ALA A 1 197 ? 17.870 26.327 8.844 1.000 29.580 197 ALA A CA 1
ATOM 3099 C C . ALA A 1 197 ? 18.149 25.682 10.198 1.000 31.923 197 ALA A C 1
ATOM 3100 O O . ALA A 1 197 ? 17.252 25.063 10.765 1.000 29.611 197 ALA A O 1
ATOM 3107 N N . HIS A 1 198 ? 19.340 25.950 10.723 1.000 31.272 198 HIS A N 1
ATOM 3108 C CA . HIS A 1 198 ? 19.735 25.503 12.046 1.000 35.947 198 HIS A CA 1
ATOM 3109 C C . HIS A 1 198 ? 19.136 26.379 13.148 1.000 31.786 198 HIS A C 1
ATOM 3110 O O . HIS A 1 198 ? 19.070 25.932 14.277 1.000 31.509 198 HIS A O 1
ATOM 3125 N N . SER A 1 199 ? 18.664 27.588 12.823 1.000 34.231 199 SER A N 1
ATOM 3126 C CA . SER A 1 199 ? 18.020 28.477 13.776 1.000 33.865 199 SER A CA 1
ATOM 3127 C C . SER A 1 199 ? 17.074 29.414 13.045 1.000 35.212 199 SER A C 1
ATOM 3128 O O . SER A 1 199 ? 17.222 30.639 13.154 1.000 40.604 199 SER A O 1
ATOM 3136 N N . GLY A 1 200 ? 16.020 28.830 12.471 1.000 36.288 200 GLY A N 1
ATOM 3137 C CA . GLY A 1 200 ? 15.012 29.496 11.651 1.000 40.066 200 GLY A CA 1
ATOM 3138 C C . GLY A 1 200 ? 13.996 30.322 12.449 1.000 36.136 200 GLY A C 1
ATOM 3139 O O . GLY A 1 200 ? 13.834 30.182 13.682 1.000 40.643 200 GLY A O 1
ATOM 3143 N N . GLY A 1 201 ? 13.279 31.173 11.709 1.000 34.138 201 GLY A N 1
ATOM 3144 C CA . GLY A 1 201 ? 12.265 32.024 12.335 1.000 34.877 201 GLY A CA 1
ATOM 3145 C C . GLY A 1 201 ? 10.867 31.608 11.884 1.000 37.978 201 GLY A C 1
ATOM 3146 O O . GLY A 1 201 ? 9.977 32.424 11.929 1.000 33.714 201 GLY A O 1
ATOM 3150 N N . GLN A 1 202 ? 10.657 30.363 11.409 1.000 29.425 202 GLN A N 1
ATOM 3151 C CA . GLN A 1 202 ? 9.351 29.976 10.851 1.000 28.371 202 GLN A CA 1
ATOM 3152 C C . GLN A 1 202 ? 8.796 28.790 11.620 1.000 28.822 202 GLN A C 1
ATOM 3153 O O . GLN A 1 202 ? 8.192 27.900 11.042 1.000 31.334 202 GLN A O 1
ATOM 3167 N N . THR A 1 203 ? 8.863 28.892 12.951 1.000 27.957 203 THR A N 1
ATOM 3168 C CA . THR A 1 203 ? 8.345 27.854 13.821 1.000 26.827 203 THR A CA 1
ATOM 3169 C C . THR A 1 203 ? 6.876 27.547 13.533 1.000 27.239 203 THR A C 1
ATOM 3170 O O . THR A 1 203 ? 6.028 28.412 13.725 1.000 25.080 203 THR A O 1
ATOM 3181 N N . GLY A 1 204 ? 6.552 26.264 13.252 1.000 24.651 204 GLY A N 1
ATOM 3182 C CA . GLY A 1 204 ? 5.169 25.838 13.080 1.000 26.986 204 GLY A CA 1
ATOM 3183 C C . GLY A 1 204 ? 4.518 25.412 14.388 1.000 27.130 204 GLY A C 1
ATOM 3184 O O . GLY A 1 204 ? 5.127 25.451 15.436 1.000 23.279 204 GLY A O 1
ATOM 3188 N N . GLN A 1 205 ? 3.252 24.991 14.335 1.000 25.957 205 GLN A N 1
ATOM 3189 C CA . GLN A 1 205 ? 2.472 24.776 15.531 1.000 26.063 205 GLN A CA 1
ATOM 3190 C C . GLN A 1 205 ? 2.981 23.578 16.360 1.000 22.070 205 GLN A C 1
ATOM 3191 O O . GLN A 1 205 ? 3.009 23.705 17.584 1.000 24.095 205 GLN A O 1
ATOM 3205 N N . LEU A 1 206 ? 3.343 22.448 15.711 1.000 22.478 206 LEU A N 1
ATOM 3206 C CA . LEU A 1 206 ? 3.760 21.265 16.461 1.000 22.088 206 LEU A CA 1
ATOM 3207 C C . LEU A 1 206 ? 5.141 21.543 17.101 1.000 22.859 206 LEU A C 1
ATOM 3208 O O . LEU A 1 206 ? 5.363 21.227 18.299 1.000 20.349 206 LEU A O 1
ATOM 3224 N N . GLU A 1 207 ? 6.021 22.215 16.335 1.000 23.967 207 GLU A N 1
ATOM 3225 C CA . GLU A 1 207 ? 7.333 22.594 16.825 1.000 20.136 207 GLU A CA 1
ATOM 3226 C C . GLU A 1 207 ? 7.192 23.519 18.037 1.000 21.614 207 GLU A C 1
ATOM 3227 O O . GLU A 1 207 ? 7.952 23.472 19.000 1.000 22.556 207 GLU A O 1
ATOM 3239 N N . SER A 1 208 ? 6.215 24.409 17.977 1.000 23.034 208 SER A N 1
ATOM 3240 C CA . SER A 1 208 ? 5.993 25.324 19.079 1.000 23.859 208 SER A CA 1
ATOM 3241 C C . SER A 1 208 ? 5.482 24.590 20.337 1.000 24.975 208 SER A C 1
ATOM 3242 O O . SER A 1 208 ? 5.904 24.853 21.472 1.000 26.921 208 SER A O 1
ATOM 3250 N N . LEU A 1 209 ? 4.441 23.753 20.157 1.000 25.970 209 LEU A N 1
ATOM 3251 C CA . LEU A 1 209 ? 3.711 23.141 21.247 1.000 27.398 209 LEU A CA 1
ATOM 3252 C C . LEU A 1 209 ? 3.202 21.798 20.764 1.000 26.411 209 LEU A C 1
ATOM 3253 O O . LEU A 1 209 ? 2.420 21.748 19.805 1.000 23.891 209 LEU A O 1
ATOM 3269 N N . PRO A 1 210 ? 3.488 20.673 21.455 1.000 22.210 210 PRO A N 1
ATOM 3270 C CA . PRO A 1 210 ? 4.237 20.650 22.697 1.000 23.233 210 PRO A CA 1
ATOM 3271 C C . PRO A 1 210 ? 5.777 20.763 22.620 1.000 24.698 210 PRO A C 1
ATOM 3272 O O . PRO A 1 210 ? 6.414 20.811 23.665 1.000 25.555 210 PRO A O 1
ATOM 3283 N N . HIS A 1 211 ? 6.374 20.744 21.414 1.000 23.145 211 HIS A N 1
ATOM 3284 C CA . HIS A 1 211 ? 7.816 20.471 21.274 1.000 20.840 211 HIS A CA 1
ATOM 3285 C C . HIS A 1 211 ? 8.705 21.457 22.024 1.000 20.809 211 HIS A C 1
ATOM 3286 O O . HIS A 1 211 ? 9.523 21.054 22.868 1.000 25.552 211 HIS A O 1
ATOM 3301 N N . ASN A 1 212 ? 8.611 22.770 21.737 1.000 21.466 212 ASN A N 1
ATOM 3302 C CA . ASN A 1 212 ? 9.604 23.695 22.272 1.000 24.086 212 ASN A CA 1
ATOM 3303 C C . ASN A 1 212 ? 9.389 23.818 23.788 1.000 26.086 212 ASN A C 1
ATOM 3304 O O . ASN A 1 212 ? 10.328 23.994 24.544 1.000 21.390 212 ASN A O 1
ATOM 3315 N N . VAL A 1 213 ? 8.119 23.831 24.216 1.000 21.638 213 VAL A N 1
ATOM 3316 C CA . VAL A 1 213 ? 7.829 24.107 25.600 1.000 23.120 213 VAL A CA 1
ATOM 3317 C C . VAL A 1 213 ? 8.222 22.912 26.466 1.000 23.535 213 VAL A C 1
ATOM 3318 O O . VAL A 1 213 ? 8.627 23.083 27.607 1.000 26.205 213 VAL A O 1
ATOM 3331 N N . VAL A 1 214 ? 8.138 21.694 25.959 1.000 23.427 214 VAL A N 1
ATOM 3332 C CA . VAL A 1 214 ? 8.603 20.580 26.708 1.000 24.163 214 VAL A CA 1
ATOM 3333 C C . VAL A 1 214 ? 10.107 20.747 26.956 1.000 26.462 214 VAL A C 1
ATOM 3334 O O . VAL A 1 214 ? 10.654 20.393 28.017 1.000 23.617 214 VAL A O 1
ATOM 3347 N N . HIS A 1 215 ? 10.818 21.184 25.957 1.000 23.060 215 HIS A N 1
ATOM 3348 C CA . HIS A 1 215 ? 12.266 21.344 26.123 1.000 22.144 215 HIS A CA 1
ATOM 3349 C C . HIS A 1 215 ? 12.588 22.365 27.241 1.000 22.222 215 HIS A C 1
ATOM 3350 O O . HIS A 1 215 ? 13.411 22.147 28.129 1.000 26.871 215 HIS A O 1
ATOM 3365 N N . THR A 1 216 ? 11.963 23.541 27.249 1.000 23.007 216 THR A N 1
ATOM 3366 C CA . THR A 1 216 ? 12.360 24.571 28.219 1.000 24.023 216 THR A CA 1
ATOM 3367 C C . THR A 1 216 ? 11.706 24.318 29.577 1.000 24.333 216 THR A C 1
ATOM 3368 O O . THR A 1 216 ? 12.141 24.864 30.569 1.000 27.087 216 THR A O 1
ATOM 3379 N N . ASP A 1 217 ? 10.658 23.488 29.641 1.000 24.171 217 ASP A N 1
ATOM 3380 C CA . ASP A 1 217 ? 10.060 23.049 30.898 1.000 28.120 217 ASP A CA 1
ATOM 3381 C C . ASP A 1 217 ? 10.992 22.089 31.636 1.000 27.406 217 ASP A C 1
ATOM 3382 O O . ASP A 1 217 ? 11.313 22.313 32.802 1.000 31.326 217 ASP A O 1
ATOM 3391 N N . ILE A 1 218 ? 11.404 20.991 30.975 1.000 25.942 218 ILE A N 1
ATOM 3392 C CA . ILE A 1 218 ? 12.369 20.057 31.590 1.000 23.096 218 ILE A CA 1
ATOM 3393 C C . ILE A 1 218 ? 13.682 20.818 31.893 1.000 25.045 218 ILE A C 1
ATOM 3394 O O . ILE A 1 218 ? 14.199 20.778 33.025 1.000 24.426 218 ILE A O 1
ATOM 3410 N N . ASN A 1 219 ? 14.184 21.527 30.888 1.000 25.670 219 ASN A N 1
ATOM 3411 C CA . ASN A 1 219 ? 15.354 22.375 30.957 1.000 23.907 219 ASN A CA 1
ATOM 3412 C C . ASN A 1 219 ? 16.557 21.523 31.394 1.000 28.936 219 ASN A C 1
ATOM 3413 O O . ASN A 1 219 ? 16.574 20.301 31.230 1.000 28.076 219 ASN A O 1
ATOM 3424 N N . GLY A 1 220 ? 17.591 22.181 31.913 1.000 28.316 220 GLY A N 1
ATOM 3425 C CA . GLY A 1 220 ? 18.930 21.609 31.929 1.000 25.722 220 GLY A CA 1
ATOM 3426 C C . GLY A 1 220 ? 19.474 21.476 30.513 1.000 28.013 220 GLY A C 1
ATOM 3427 O O . GLY A 1 220 ? 19.260 22.365 29.715 1.000 26.132 220 GLY A O 1
ATOM 3431 N N . ALA A 1 221 ? 20.116 20.348 30.192 1.000 23.500 221 ALA A N 1
ATOM 3432 C CA . ALA A 1 221 ? 20.597 20.101 28.864 1.000 25.655 221 ALA A CA 1
ATOM 3433 C C . ALA A 1 221 ? 19.475 20.303 27.858 1.000 26.079 221 ALA A C 1
ATOM 3434 O O . ALA A 1 221 ? 19.750 20.842 26.789 1.000 24.813 221 ALA A O 1
ATOM 3441 N N . MET A 1 222 ? 18.269 19.826 28.221 1.000 27.393 222 MET A N 1
ATOM 3442 C CA . MET A 1 222 ? 17.107 19.812 27.336 1.000 28.037 222 MET A CA 1
ATOM 3443 C C . MET A 1 222 ? 16.665 21.250 26.985 1.000 26.004 222 MET A C 1
ATOM 3444 O O . MET A 1 222 ? 15.952 21.440 26.023 1.000 24.868 222 MET A O 1
ATOM 3458 N N . GLY A 1 223 ? 17.076 22.267 27.753 1.000 25.780 223 GLY A N 1
ATOM 3459 C CA . GLY A 1 223 ? 16.616 23.642 27.534 1.000 25.130 223 GLY A CA 1
ATOM 3460 C C . GLY A 1 223 ? 17.333 24.359 26.401 1.000 24.906 223 GLY A C 1
ATOM 3461 O O . GLY A 1 223 ? 16.935 25.459 26.029 1.000 32.248 223 GLY A O 1
ATOM 3465 N N . ASN A 1 224 ? 18.426 23.767 25.885 1.000 28.002 224 ASN A N 1
ATOM 3466 C CA . ASN A 1 224 ? 19.357 24.453 24.990 1.000 28.404 224 ASN A CA 1
ATOM 3467 C C . ASN A 1 224 ? 19.636 23.503 23.832 1.000 26.325 224 ASN A C 1
ATOM 3468 O O . ASN A 1 224 ? 19.939 22.327 24.075 1.000 26.695 224 ASN A O 1
ATOM 3479 N N . PRO A 1 225 ? 19.420 23.905 22.555 1.000 27.351 225 PRO A N 1
ATOM 3480 C CA . PRO A 1 225 ? 19.591 23.009 21.411 1.000 26.355 225 PRO A CA 1
ATOM 3481 C C . PRO A 1 225 ? 21.021 22.528 21.259 1.000 28.890 225 PRO A C 1
ATOM 3482 O O . PRO A 1 225 ? 21.210 21.506 20.619 1.000 24.460 225 PRO A O 1
ATOM 3493 N N . ASP A 1 226 ? 21.979 23.285 21.839 1.000 28.492 226 ASP A N 1
ATOM 3494 C CA . ASP A 1 226 ? 23.392 22.877 21.791 1.000 30.533 226 ASP A CA 1
ATOM 3495 C C . ASP A 1 226 ? 23.692 21.736 22.773 1.000 31.665 226 ASP A C 1
ATOM 3496 O O . ASP A 1 226 ? 24.795 21.181 22.701 1.000 30.168 226 ASP A O 1
ATOM 3505 N N . THR A 1 227 ? 22.730 21.365 23.659 1.000 28.046 227 THR A N 1
ATOM 3506 C CA . THR A 1 227 ? 22.984 20.262 24.592 1.000 30.685 227 THR A CA 1
ATOM 3507 C C . THR A 1 227 ? 21.868 19.220 24.651 1.000 28.266 227 THR A C 1
ATOM 3508 O O . THR A 1 227 ? 22.091 18.151 25.209 1.000 27.364 227 THR A O 1
ATOM 3519 N N . ALA A 1 228 ? 20.688 19.510 24.090 1.000 26.607 228 ALA A N 1
ATOM 3520 C CA . ALA A 1 228 ? 19.489 18.791 24.433 1.000 25.649 228 ALA A CA 1
ATOM 3521 C C . ALA A 1 228 ? 19.604 17.300 24.145 1.000 22.100 228 ALA A C 1
ATOM 3522 O O . ALA A 1 228 ? 19.067 16.510 24.918 1.000 26.850 228 ALA A O 1
ATOM 3529 N N . ALA A 1 229 ? 20.202 16.888 23.000 1.000 24.124 229 ALA A N 1
ATOM 3530 C CA . ALA A 1 229 ? 20.212 15.483 22.616 1.000 23.980 229 ALA A CA 1
ATOM 3531 C C . ALA A 1 229 ? 21.121 14.641 23.508 1.000 25.655 229 ALA A C 1
ATOM 3532 O O . ALA A 1 229 ? 21.113 13.412 23.382 1.000 26.030 229 ALA A O 1
ATOM 3539 N N . LEU A 1 230 ? 21.813 15.278 24.465 1.000 30.155 230 LEU A N 1
ATOM 3540 C CA . LEU A 1 230 ? 22.561 14.511 25.464 1.000 29.091 230 LEU A CA 1
ATOM 3541 C C . LEU A 1 230 ? 21.653 13.872 26.530 1.000 28.833 230 LEU A C 1
ATOM 3542 O O . LEU A 1 230 ? 22.069 12.902 27.163 1.000 25.090 230 LEU A O 1
ATOM 3558 N N . ASP A 1 231 ? 20.449 14.421 26.760 1.000 23.402 231 ASP A N 1
ATOM 3559 C CA . ASP A 1 231 ? 19.527 13.868 27.724 1.000 24.199 231 ASP A CA 1
ATOM 3560 C C . ASP A 1 231 ? 18.853 12.643 27.146 1.000 23.923 231 ASP A C 1
ATOM 3561 O O . ASP A 1 231 ? 18.262 12.748 26.070 1.000 25.272 231 ASP A O 1
ATOM 3570 N N . PRO A 1 232 ? 18.906 11.442 27.793 1.000 26.292 232 PRO A N 1
ATOM 3571 C CA . PRO A 1 232 ? 18.251 10.272 27.214 1.000 27.452 232 PRO A CA 1
ATOM 3572 C C . PRO A 1 232 ? 16.723 10.369 27.002 1.000 23.560 232 PRO A C 1
ATOM 3573 O O . PRO A 1 232 ? 16.174 9.614 26.149 1.000 24.047 232 PRO A O 1
ATOM 3584 N N . ILE A 1 233 ? 16.073 11.323 27.676 1.000 22.223 233 ILE A N 1
ATOM 3585 C CA . ILE A 1 233 ? 14.640 11.480 27.481 1.000 20.066 233 ILE A CA 1
ATOM 3586 C C . ILE A 1 233 ? 14.384 12.148 26.126 1.000 23.743 233 ILE A C 1
ATOM 3587 O O . ILE A 1 233 ? 13.268 12.127 25.647 1.000 25.170 233 ILE A O 1
ATOM 3603 N N . PHE A 1 234 ? 15.383 12.879 25.581 1.000 23.860 234 PHE A N 1
ATOM 3604 C CA . PHE A 1 234 ? 15.272 13.600 24.292 1.000 23.128 234 PHE A CA 1
ATOM 3605 C C . PHE A 1 234 ? 14.568 12.756 23.231 1.000 21.385 234 PHE A C 1
ATOM 3606 O O . PHE A 1 234 ? 13.558 13.162 22.575 1.000 20.878 234 PHE A O 1
ATOM 3623 N N . TRP A 1 235 ? 15.050 11.523 23.112 1.000 18.763 235 TRP A N 1
ATOM 3624 C CA . TRP A 1 235 ? 14.605 10.644 22.048 1.000 17.669 235 TRP A CA 1
ATOM 3625 C C . TRP A 1 235 ? 13.154 10.183 22.206 1.000 24.660 235 TRP A C 1
ATOM 3626 O O . TRP A 1 235 ? 12.458 9.949 21.188 1.000 24.550 235 TRP A O 1
ATOM 3647 N N . LEU A 1 236 ? 12.701 9.963 23.466 1.000 22.109 236 LEU A N 1
ATOM 3648 C CA . LEU A 1 236 ? 11.340 9.503 23.640 1.000 23.968 236 LEU A CA 1
ATOM 3649 C C . LEU A 1 236 ? 10.390 10.673 23.414 1.000 25.176 236 LEU A C 1
ATOM 3650 O O . LEU A 1 236 ? 9.225 10.435 23.124 1.000 25.578 236 LEU A O 1
ATOM 3666 N N . HIS A 1 237 ? 10.806 11.882 23.837 1.000 25.944 237 HIS A N 1
ATOM 3667 C CA . HIS A 1 237 ? 10.091 13.112 23.510 1.000 22.903 237 HIS A CA 1
ATOM 3668 C C . HIS A 1 237 ? 9.890 13.214 21.971 1.000 25.657 237 HIS A C 1
ATOM 3669 O O . HIS A 1 237 ? 8.796 13.405 21.445 1.000 23.105 237 HIS A O 1
ATOM 3684 N N . HIS A 1 238 ? 10.953 13.071 21.237 1.000 19.344 238 HIS A N 1
ATOM 3685 C CA . HIS A 1 238 ? 10.938 13.211 19.786 1.000 20.939 238 HIS A CA 1
ATOM 3686 C C . HIS A 1 238 ? 10.164 12.098 19.130 1.000 22.030 238 HIS A C 1
ATOM 3687 O O . HIS A 1 238 ? 9.558 12.360 18.104 1.000 21.809 238 HIS A O 1
ATOM 3702 N N . ALA A 1 239 ? 10.113 10.907 19.766 1.000 19.511 239 ALA A N 1
ATOM 3703 C CA . ALA A 1 239 ? 9.325 9.831 19.201 1.000 21.386 239 ALA A CA 1
ATOM 3704 C C . ALA A 1 239 ? 7.843 10.217 19.335 1.000 20.885 239 ALA A C 1
ATOM 3705 O O . ALA A 1 239 ? 7.042 9.915 18.449 1.000 23.451 239 ALA A O 1
ATOM 3712 N N . ASN A 1 240 ? 7.468 10.884 20.423 1.000 17.977 240 ASN A N 1
ATOM 3713 C CA . ASN A 1 240 ? 6.089 11.299 20.476 1.000 20.299 240 ASN A CA 1
ATOM 3714 C C . ASN A 1 240 ? 5.804 12.381 19.408 1.000 22.915 240 ASN A C 1
ATOM 3715 O O . ASN A 1 240 ? 4.676 12.437 18.883 1.000 22.056 240 ASN A O 1
ATOM 3726 N N . ILE A 1 241 ? 6.697 13.361 19.237 1.000 20.645 241 ILE A N 1
ATOM 3727 C CA . ILE A 1 241 ? 6.464 14.414 18.232 1.000 23.442 241 ILE A CA 1
ATOM 3728 C C . ILE A 1 241 ? 6.307 13.787 16.837 1.000 24.896 241 ILE A C 1
ATOM 3729 O O . ILE A 1 241 ? 5.494 14.210 15.998 1.000 23.637 241 ILE A O 1
ATOM 3745 N N . ASP A 1 242 ? 7.156 12.806 16.554 1.000 24.150 242 ASP A N 1
ATOM 3746 C CA . ASP A 1 242 ? 7.146 12.073 15.285 1.000 24.908 242 ASP A CA 1
ATOM 3747 C C . ASP A 1 242 ? 5.809 11.380 15.038 1.000 22.844 242 ASP A C 1
ATOM 3748 O O . ASP A 1 242 ? 5.297 11.328 13.917 1.000 24.737 242 ASP A O 1
ATOM 3757 N N . ARG A 1 243 ? 5.321 10.768 16.092 1.000 21.265 243 ARG A N 1
ATOM 3758 C CA . ARG A 1 243 ? 4.019 10.124 16.110 1.000 24.232 243 ARG A CA 1
ATOM 3759 C C . ARG A 1 243 ? 2.869 11.103 15.871 1.000 21.801 243 ARG A C 1
ATOM 3760 O O . ARG A 1 243 ? 1.915 10.776 15.112 1.000 23.951 243 ARG A O 1
ATOM 3781 N N . LEU A 1 244 ? 3.002 12.326 16.405 1.000 23.230 244 LEU A N 1
ATOM 3782 C CA . LEU A 1 244 ? 1.960 13.326 16.267 1.000 24.189 244 LEU A CA 1
ATOM 3783 C C . LEU A 1 244 ? 1.863 13.814 14.806 1.000 22.809 244 LEU A C 1
ATOM 3784 O O . LEU A 1 244 ? 0.773 14.158 14.305 1.000 25.391 244 LEU A O 1
ATOM 3800 N N . TRP A 1 245 ? 2.983 13.881 14.117 1.000 23.882 245 TRP A N 1
ATOM 3801 C CA . TRP A 1 245 ? 2.981 14.075 12.651 1.000 24.863 245 TRP A CA 1
ATOM 3802 C C . TRP A 1 245 ? 2.149 13.012 11.909 1.000 27.600 245 TRP A C 1
ATOM 3803 O O . TRP A 1 245 ? 1.248 13.354 11.136 1.000 29.318 245 TRP A O 1
ATOM 3824 N N . GLN A 1 246 ? 2.379 11.729 12.219 1.000 25.645 246 GLN A N 1
ATOM 3825 C CA . GLN A 1 246 ? 1.607 10.623 11.695 1.000 26.857 246 GLN A CA 1
ATOM 3826 C C . GLN A 1 246 ? 0.122 10.760 12.041 1.000 27.218 246 GLN A C 1
ATOM 3827 O O . GLN A 1 246 ? -0.747 10.613 11.187 1.000 26.427 246 GLN A O 1
ATOM 3841 N N . VAL A 1 247 ? -0.197 11.106 13.287 1.000 29.040 247 VAL A N 1
ATOM 3842 C CA . VAL A 1 247 ? -1.560 11.312 13.738 1.000 29.053 247 VAL A CA 1
ATOM 3843 C C . VAL A 1 247 ? -2.261 12.466 12.982 1.000 28.030 247 VAL A C 1
ATOM 3844 O O . VAL A 1 247 ? -3.425 12.383 12.623 1.000 26.903 247 VAL A O 1
ATOM 3857 N N . TRP A 1 248 ? -1.564 13.588 12.810 1.000 26.423 248 TRP A N 1
ATOM 3858 C CA . TRP A 1 248 ? -2.053 14.703 12.025 1.000 25.567 248 TRP A CA 1
ATOM 3859 C C . TRP A 1 248 ? -2.462 14.264 10.633 1.000 28.380 248 TRP A C 1
ATOM 3860 O O . TRP A 1 248 ? -3.554 14.651 10.166 1.000 28.413 248 TRP A O 1
ATOM 3881 N N . LEU A 1 249 ? -1.554 13.574 9.937 1.000 27.440 249 LEU A N 1
ATOM 3882 C CA . LEU A 1 249 ? -1.766 13.133 8.563 1.000 28.485 249 LEU A CA 1
ATOM 3883 C C . LEU A 1 249 ? -2.959 12.183 8.445 1.000 28.565 249 LEU A C 1
ATOM 3884 O O . LEU A 1 249 ? -3.497 12.038 7.361 1.000 32.440 249 LEU A O 1
ATOM 3900 N N . ALA A 1 250 ? -3.281 11.434 9.477 1.000 27.754 250 ALA A N 1
ATOM 3901 C CA . ALA A 1 250 ? -4.431 10.545 9.485 1.000 29.443 250 ALA A CA 1
ATOM 3902 C C . ALA A 1 250 ? -5.764 11.319 9.506 1.000 34.971 250 ALA A C 1
ATOM 3903 O O . ALA A 1 250 ? -6.854 10.740 9.453 1.000 35.178 250 ALA A O 1
ATOM 3910 N N . GLN A 1 251 ? -5.721 12.624 9.708 1.000 29.929 251 GLN A N 1
ATOM 3911 C CA . GLN A 1 251 ? -6.908 13.434 9.607 1.000 32.507 251 GLN A CA 1
ATOM 3912 C C . GLN A 1 251 ? -7.195 13.615 8.103 1.000 40.613 251 GLN A C 1
ATOM 3913 O O . GLN A 1 251 ? -6.261 13.701 7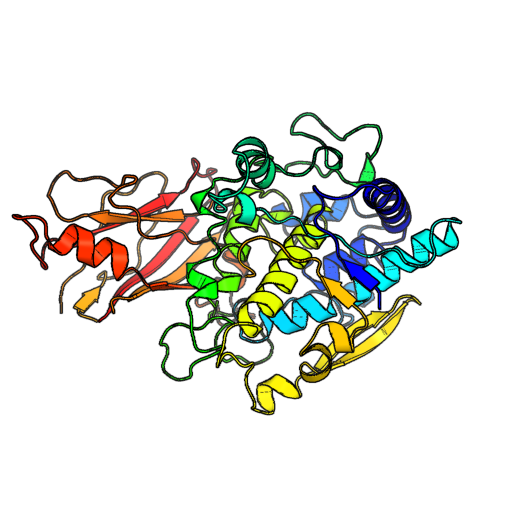.279 1.000 35.835 251 GLN A O 1
ATOM 3927 N N . ALA A 1 252 ? -8.485 13.681 7.747 1.000 44.694 252 ALA A N 1
ATOM 3928 C CA . ALA A 1 252 ? -8.917 13.829 6.357 1.000 41.930 252 ALA A CA 1
ATOM 3929 C C . ALA A 1 252 ? -8.434 15.155 5.761 1.000 39.603 252 ALA A C 1
ATOM 3930 O O . ALA A 1 252 ? -8.427 16.203 6.409 1.000 40.346 252 ALA A O 1
ATOM 3937 N N . GLY A 1 253 ? -7.973 15.075 4.504 1.000 43.719 253 GLY A N 1
ATOM 3938 C CA . GLY A 1 253 ? -7.513 16.221 3.743 1.000 36.341 253 GLY A CA 1
ATOM 3939 C C . GLY A 1 253 ? -6.213 16.799 4.286 1.000 41.971 253 GLY A C 1
ATOM 3940 O O . GLY A 1 253 ? -5.875 17.890 3.923 1.000 52.902 253 GLY A O 1
ATOM 3944 N N . ARG A 1 254 ? -5.475 16.141 5.194 1.000 40.757 254 ARG A N 1
ATOM 3945 C CA . ARG A 1 254 ? -4.169 16.681 5.540 1.000 36.522 254 ARG A CA 1
ATOM 3946 C C . ARG A 1 254 ? -3.104 16.086 4.614 1.000 30.964 254 ARG A C 1
ATOM 3947 O O . ARG A 1 254 ? -3.102 14.891 4.425 1.000 31.165 254 ARG A O 1
ATOM 3968 N N . SER A 1 255 ? -2.092 16.869 4.194 1.000 26.990 255 SER A N 1
ATOM 3969 C CA . SER A 1 255 ? -1.023 16.301 3.423 1.000 27.381 255 SER A CA 1
ATOM 3970 C C . SER A 1 255 ? 0.238 17.064 3.741 1.000 26.321 255 SER A C 1
ATOM 3971 O O . SER A 1 255 ? 0.181 18.238 4.114 1.000 24.543 255 SER A O 1
ATOM 3979 N N . ASN A 1 256 ? 1.373 16.385 3.519 1.000 25.991 256 ASN A N 1
ATOM 3980 C CA . ASN A 1 256 ? 2.660 17.064 3.475 1.000 25.901 256 ASN A CA 1
ATOM 3981 C C . ASN A 1 256 ? 2.781 17.952 2.220 1.000 29.158 256 ASN A C 1
ATOM 3982 O O . ASN A 1 256 ? 2.061 17.789 1.261 1.000 27.164 256 ASN A O 1
ATOM 3993 N N . PRO A 1 257 ? 3.776 18.846 2.152 1.000 30.930 257 PRO A N 1
ATOM 3994 C CA . PRO A 1 257 ? 4.003 19.707 0.979 1.000 28.286 257 PRO A CA 1
ATOM 3995 C C . PRO A 1 257 ? 4.317 18.822 -0.227 1.000 33.982 257 PRO A C 1
ATOM 3996 O O . PRO A 1 257 ? 5.053 17.858 -0.096 1.000 30.913 257 PRO A O 1
ATOM 4007 N N . VAL A 1 258 ? 3.775 19.158 -1.391 1.000 40.358 258 VAL A N 1
ATOM 4008 C CA . VAL A 1 258 ? 4.066 18.422 -2.621 1.000 40.184 258 VAL A CA 1
ATOM 4009 C C . VAL A 1 258 ? 5.310 18.929 -3.350 1.000 44.560 258 VAL A C 1
ATOM 4010 O O . VAL A 1 258 ? 5.783 18.232 -4.243 1.000 49.255 258 VAL A O 1
ATOM 4023 N N . VAL A 1 259 ? 5.893 20.082 -2.999 1.000 35.952 259 VAL A N 1
ATOM 4024 C CA . VAL A 1 259 ? 6.876 20.723 -3.879 1.000 34.398 259 VAL A CA 1
ATOM 4025 C C . VAL A 1 259 ? 8.264 20.133 -3.663 1.000 38.254 259 VAL A C 1
ATOM 4026 O O . VAL A 1 259 ? 8.560 19.657 -2.567 1.000 31.109 259 VAL A O 1
ATOM 4039 N N . ASN A 1 260 ? 9.104 20.251 -4.708 1.000 31.845 260 ASN A N 1
ATOM 4040 C CA . ASN A 1 260 ? 10.392 19.591 -4.757 1.000 38.580 260 ASN A CA 1
ATOM 4041 C C . ASN A 1 260 ? 11.375 20.195 -3.755 1.000 37.047 260 ASN A C 1
ATOM 4042 O O . ASN A 1 260 ? 12.303 19.498 -3.299 1.000 27.648 260 ASN A O 1
ATOM 4053 N N . ALA A 1 261 ? 11.239 21.519 -3.543 1.000 28.297 261 ALA A N 1
ATOM 4054 C CA . ALA A 1 261 ? 12.119 22.229 -2.639 1.000 28.842 261 ALA A CA 1
ATOM 4055 C C . ALA A 1 261 ? 12.091 21.524 -1.261 1.000 26.365 261 ALA A C 1
ATOM 4056 O O . ALA A 1 261 ? 13.109 21.454 -0.564 1.000 29.161 261 ALA A O 1
ATOM 4063 N N . TRP A 1 262 ? 10.921 20.977 -0.904 1.000 27.415 262 TRP A N 1
ATOM 4064 C CA . TRP A 1 262 ? 10.743 20.276 0.370 1.000 29.177 262 TRP A CA 1
ATOM 4065 C C . TRP A 1 262 ? 11.112 18.798 0.196 1.000 26.612 262 TRP A C 1
ATOM 4066 O O . TRP A 1 262 ? 12.015 18.315 0.868 1.000 29.432 262 TRP A O 1
ATOM 4087 N N . LYS A 1 263 ? 10.468 18.119 -0.759 1.000 26.587 263 LYS A N 1
ATOM 4088 C CA . LYS A 1 263 ? 10.605 16.678 -0.992 1.000 28.564 263 LYS A CA 1
ATOM 4089 C C . LYS A 1 263 ? 12.030 16.210 -1.269 1.000 27.620 263 LYS A C 1
ATOM 4090 O O . LYS A 1 263 ? 12.454 15.118 -0.808 1.000 24.719 263 LYS A O 1
ATOM 4109 N N . ASP A 1 264 ? 12.823 17.028 -1.960 1.000 27.644 264 ASP A N 1
ATOM 4110 C CA . ASP A 1 264 ? 14.074 16.545 -2.548 1.000 32.386 264 ASP A CA 1
ATOM 4111 C C . ASP A 1 264 ? 15.265 17.041 -1.751 1.000 29.932 264 ASP A C 1
ATOM 4112 O O . ASP A 1 264 ? 16.416 16.626 -1.996 1.000 29.606 264 ASP A O 1
ATOM 4121 N N . PHE A 1 265 ? 15.013 17.775 -0.662 1.000 33.502 265 PHE A N 1
ATOM 4122 C CA . PHE A 1 265 ? 16.149 18.208 0.151 1.000 31.713 265 PHE A CA 1
ATOM 4123 C C . PHE A 1 265 ? 16.755 16.998 0.874 1.000 30.872 265 PHE A C 1
ATOM 4124 O O . PHE A 1 265 ? 16.003 16.140 1.370 1.000 30.885 265 PHE A O 1
ATOM 4141 N N . ARG A 1 266 ? 18.114 16.958 0.949 1.000 32.670 266 ARG A N 1
ATOM 4142 C CA . ARG A 1 266 ? 18.834 15.838 1.504 1.000 37.313 266 ARG A CA 1
ATOM 4143 C C . ARG A 1 266 ? 19.558 16.286 2.771 1.000 31.732 266 ARG A C 1
ATOM 4144 O O . ARG A 1 266 ? 19.941 17.443 2.899 1.000 32.068 266 ARG A O 1
ATOM 4165 N N . PHE A 1 267 ? 19.671 15.338 3.730 1.000 29.983 267 PHE A N 1
ATOM 4166 C CA . PHE A 1 267 ? 20.347 15.509 5.027 1.000 29.347 267 PHE A CA 1
ATOM 4167 C C . PHE A 1 267 ? 21.259 14.316 5.274 1.000 27.619 267 PHE A C 1
ATOM 4168 O O . PHE A 1 267 ? 20.876 13.214 4.923 1.000 28.888 267 PHE A O 1
ATOM 4185 N N . LYS A 1 268 ? 22.412 14.561 5.896 1.000 37.716 268 LYS A N 1
ATOM 4186 C CA . LYS A 1 268 ? 23.442 13.544 6.126 1.000 37.593 268 LYS A CA 1
ATOM 4187 C C . LYS A 1 268 ? 23.432 13.063 7.595 1.000 33.321 268 LYS A C 1
ATOM 4188 O O . LYS A 1 268 ? 23.323 13.896 8.545 1.000 28.735 268 LYS A O 1
ATOM 4207 N N . PHE A 1 269 ? 23.666 11.734 7.756 1.000 29.448 269 PHE A N 1
ATOM 4208 C CA . PHE A 1 269 ? 23.774 11.074 9.037 1.000 26.527 269 PHE A CA 1
ATOM 4209 C C . PHE A 1 269 ? 24.834 9.993 8.945 1.000 33.146 269 PHE A C 1
ATOM 4210 O O . PHE A 1 269 ? 25.497 9.917 7.925 1.000 32.672 269 PHE A O 1
ATOM 4227 N N . HIS A 1 270 ? 24.905 9.124 9.977 1.000 30.917 270 HIS A N 1
ATOM 4228 C CA . HIS A 1 270 ? 25.596 7.841 9.904 1.000 35.981 270 HIS A CA 1
ATOM 4229 C C . HIS A 1 270 ? 24.676 6.720 10.377 1.000 37.472 270 HIS A C 1
ATOM 4230 O O . HIS A 1 270 ? 23.888 6.877 11.321 1.000 40.878 270 HIS A O 1
ATOM 4245 N N . ASP A 1 271 ? 24.808 5.556 9.726 1.000 41.259 271 ASP A N 1
ATOM 4246 C CA . ASP A 1 271 ? 23.944 4.414 9.949 1.000 31.568 271 ASP A CA 1
ATOM 4247 C C . ASP A 1 271 ? 24.394 3.558 11.140 1.000 34.387 271 ASP A C 1
ATOM 4248 O O . ASP A 1 271 ? 25.376 3.882 11.824 1.000 30.734 271 ASP A O 1
ATOM 4257 N N . ALA A 1 272 ? 23.693 2.411 11.307 1.000 35.938 272 ALA A N 1
ATOM 4258 C CA . ALA A 1 272 ? 23.984 1.460 12.386 1.000 46.245 272 ALA A CA 1
ATOM 4259 C C . ALA A 1 272 ? 25.456 1.026 12.364 1.000 46.441 272 ALA A C 1
ATOM 4260 O O . ALA A 1 272 ? 26.097 0.834 13.421 1.000 39.978 272 ALA A O 1
ATOM 4267 N N . ASN A 1 273 ? 26.042 0.923 11.162 1.000 40.203 273 ASN A N 1
ATOM 4268 C CA . ASN A 1 273 ? 27.414 0.421 11.058 1.000 46.629 273 ASN A CA 1
ATOM 4269 C C . ASN A 1 273 ? 28.428 1.557 11.095 1.000 41.976 273 ASN A C 1
ATOM 4270 O O . ASN A 1 273 ? 29.610 1.335 10.843 1.000 52.119 273 ASN A O 1
ATOM 4281 N N . GLY A 1 274 ? 27.972 2.777 11.399 1.000 42.082 274 GLY A N 1
ATOM 4282 C CA . GLY A 1 274 ? 28.840 3.936 11.436 1.000 36.435 274 GLY A CA 1
ATOM 4283 C C . GLY A 1 274 ? 29.320 4.446 10.073 1.000 33.542 274 GLY A C 1
ATOM 4284 O O . GLY A 1 274 ? 30.321 5.151 10.029 1.000 45.285 274 GLY A O 1
ATOM 4288 N N . GLN A 1 275 ? 28.556 4.214 9.004 1.000 39.755 275 GLN A N 1
ATOM 4289 C CA . GLN A 1 275 ? 28.890 4.669 7.660 1.000 42.701 275 GLN A CA 1
ATOM 4290 C C . GLN A 1 275 ? 28.108 5.942 7.344 1.000 39.244 275 GLN A C 1
ATOM 4291 O O . GLN A 1 275 ? 26.890 5.991 7.553 1.000 35.543 275 GLN A O 1
ATOM 4305 N N . PRO A 1 276 ? 28.743 6.950 6.717 1.000 39.480 276 PRO A N 1
ATOM 4306 C CA . PRO A 1 276 ? 28.029 8.161 6.272 1.000 36.859 276 PRO A CA 1
ATOM 4307 C C . PRO A 1 276 ? 26.904 7.837 5.290 1.000 37.939 276 PRO A C 1
ATOM 4308 O O . PRO A 1 276 ? 27.089 6.979 4.445 1.000 33.882 276 PRO A O 1
ATOM 4319 N N . VAL A 1 277 ? 25.720 8.482 5.443 1.000 38.934 277 VAL A N 1
ATOM 4320 C CA . VAL A 1 277 ? 24.535 8.155 4.656 1.000 35.556 277 VAL A CA 1
ATOM 4321 C C . VAL A 1 277 ? 23.776 9.447 4.463 1.000 35.957 277 VAL A C 1
ATOM 4322 O O . VAL A 1 277 ? 23.972 10.408 5.200 1.000 34.953 277 VAL A O 1
ATOM 4335 N N . GLU A 1 278 ? 22.846 9.441 3.517 1.000 40.888 278 GLU A N 1
ATOM 4336 C CA . GLU A 1 278 ? 22.013 10.615 3.247 1.000 45.460 278 GLU A CA 1
ATOM 4337 C C . GLU A 1 278 ? 20.587 10.139 2.961 1.000 39.258 278 GLU A C 1
ATOM 4338 O O . GLU A 1 278 ? 20.437 9.053 2.384 1.000 37.158 278 GLU A O 1
ATOM 4350 N N . ILE A 1 279 ? 19.536 10.911 3.334 1.000 36.415 279 ILE A N 1
ATOM 4351 C CA . ILE A 1 279 ? 18.207 10.623 2.815 1.000 35.634 279 ILE A CA 1
ATOM 4352 C C . ILE A 1 279 ? 17.616 11.960 2.375 1.000 35.005 279 ILE A C 1
ATOM 4353 O O . ILE A 1 279 ? 17.972 13.055 2.856 1.000 32.112 279 ILE A O 1
ATOM 4369 N N . ALA A 1 280 ? 16.635 11.815 1.472 1.000 34.578 280 ALA A N 1
ATOM 4370 C CA . ALA A 1 280 ? 15.775 12.900 1.033 1.000 33.247 280 ALA A CA 1
ATOM 4371 C C . ALA A 1 280 ? 14.528 12.885 1.904 1.000 30.079 280 ALA A C 1
ATOM 4372 O O . ALA A 1 280 ? 14.019 11.839 2.349 1.000 32.454 280 ALA A O 1
ATOM 4379 N N . VAL A 1 281 ? 13.980 14.080 2.064 1.000 31.123 281 VAL A N 1
ATOM 4380 C CA . VAL A 1 281 ? 12.765 14.302 2.822 1.000 25.252 281 VAL A CA 1
ATOM 4381 C C . VAL A 1 281 ? 11.688 13.328 2.393 1.000 27.823 281 VAL A C 1
ATOM 4382 O O . VAL A 1 281 ? 10.944 12.788 3.234 1.000 26.112 281 VAL A O 1
ATOM 4395 N N . LYS A 1 282 ? 11.601 13.058 1.075 1.000 27.615 282 LYS A N 1
ATOM 4396 C CA . LYS A 1 282 ? 10.455 12.310 0.582 1.000 27.425 282 LYS A CA 1
ATOM 4397 C C . LYS A 1 282 ? 10.556 10.866 1.075 1.000 24.547 282 LYS A C 1
ATOM 4398 O O . LYS A 1 282 ? 9.580 10.135 1.069 1.000 25.536 282 LYS A O 1
ATOM 4417 N N . ASP A 1 283 ? 11.773 10.421 1.400 1.000 25.837 283 ASP A N 1
ATOM 4418 C CA . ASP A 1 283 ? 12.087 9.076 1.880 1.000 32.097 283 ASP A CA 1
ATOM 4419 C C . ASP A 1 283 ? 11.510 8.785 3.285 1.000 32.364 283 ASP A C 1
ATOM 4420 O O . ASP A 1 283 ? 11.447 7.621 3.745 1.000 28.082 283 ASP A O 1
ATOM 4429 N N . VAL A 1 284 ? 11.025 9.826 3.977 1.000 29.652 284 VAL A N 1
ATOM 4430 C CA . VAL A 1 284 ? 10.511 9.636 5.319 1.000 31.333 284 VAL A CA 1
ATOM 4431 C C . VAL A 1 284 ? 9.087 10.131 5.431 1.000 33.671 284 VAL A C 1
ATOM 4432 O O . VAL A 1 284 ? 8.641 10.458 6.535 1.000 32.643 284 VAL A O 1
ATOM 4445 N N . GLU A 1 285 ? 8.379 10.154 4.294 1.000 28.449 285 GLU A N 1
ATOM 4446 C CA . GLU A 1 285 ? 7.055 10.784 4.324 1.000 34.702 285 GLU A CA 1
ATOM 4447 C C . GLU A 1 285 ? 6.003 9.982 5.110 1.000 35.061 285 GLU A C 1
ATOM 4448 O O . GLU A 1 285 ? 5.079 10.579 5.693 1.000 38.750 285 GLU A O 1
ATOM 4460 N N . THR A 1 286 ? 6.172 8.655 5.180 1.000 41.027 286 THR A N 1
ATOM 4461 C CA . THR A 1 286 ? 5.472 7.838 6.175 1.000 38.711 286 THR A CA 1
ATOM 4462 C C . THR A 1 286 ? 6.479 6.973 6.955 1.000 35.590 286 THR A C 1
ATOM 4463 O O . THR A 1 286 ? 7.612 6.700 6.495 1.000 33.861 286 THR A O 1
ATOM 4474 N N . THR A 1 287 ? 6.026 6.474 8.139 1.000 33.143 287 THR A N 1
ATOM 4475 C CA . THR A 1 287 ? 6.902 5.654 8.970 1.000 33.114 287 THR A CA 1
ATOM 4476 C C . THR A 1 287 ? 7.072 4.284 8.318 1.000 33.209 287 THR A C 1
ATOM 4477 O O . THR A 1 287 ? 8.141 3.665 8.385 1.000 29.234 287 THR A O 1
ATOM 4488 N N . GLN A 1 288 ? 6.015 3.801 7.684 1.000 31.829 288 GLN A N 1
ATOM 4489 C CA . GLN A 1 288 ? 6.073 2.499 7.017 1.000 35.882 288 GLN A CA 1
ATOM 4490 C C . GLN A 1 288 ? 7.197 2.451 5.961 1.000 37.022 288 GLN A C 1
ATOM 4491 O O . GLN A 1 288 ? 7.911 1.464 5.881 1.000 36.880 288 GLN A O 1
ATOM 4505 N N . LEU A 1 289 ? 7.516 3.567 5.299 1.000 36.580 289 LEU A N 1
ATOM 4506 C CA . LEU A 1 289 ? 8.709 3.608 4.439 1.000 44.384 289 LEU A CA 1
ATOM 4507 C C . LEU A 1 289 ? 9.996 3.281 5.198 1.000 39.694 289 LEU A C 1
ATOM 4508 O O . LEU A 1 289 ? 11.003 2.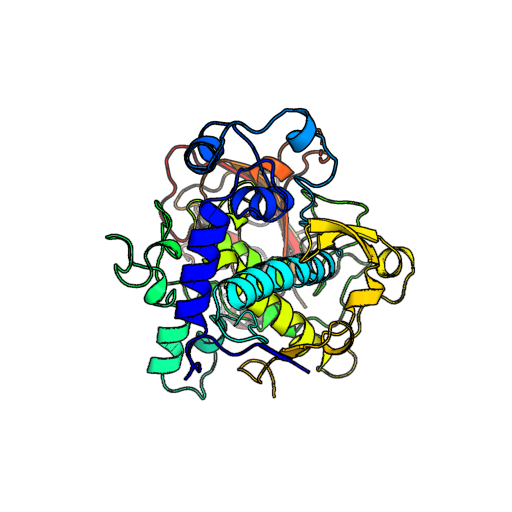926 4.608 1.000 45.135 289 LEU A O 1
ATOM 4524 N N . LEU A 1 290 ? 10.051 3.573 6.496 1.000 35.607 290 LEU A N 1
ATOM 4525 C CA . LEU A 1 290 ? 11.250 3.283 7.258 1.000 31.229 290 LEU A CA 1
ATOM 4526 C C . LEU A 1 290 ? 11.071 1.994 8.056 1.000 28.427 290 LEU A C 1
ATOM 4527 O O . LEU A 1 290 ? 11.893 1.770 8.920 1.000 32.626 290 LEU A O 1
ATOM 4543 N N . GLY A 1 291 ? 10.005 1.210 7.823 1.000 34.959 291 GLY A N 1
ATOM 4544 C CA . GLY A 1 291 ? 9.865 -0.093 8.475 1.000 35.198 291 GLY A CA 1
ATOM 4545 C C . GLY A 1 291 ? 9.317 -0.033 9.915 1.000 36.569 291 GLY A C 1
ATOM 4546 O O . GLY A 1 291 ? 9.454 -1.016 10.644 1.000 29.026 291 GLY A O 1
ATOM 4550 N N . TYR A 1 292 ? 8.629 1.059 10.327 1.000 28.394 292 TYR A N 1
ATOM 4551 C CA . TYR A 1 292 ? 8.039 1.127 11.656 1.000 28.596 292 TYR A CA 1
ATOM 4552 C C . TYR A 1 292 ? 6.659 1.761 11.556 1.000 28.345 292 TYR A C 1
ATOM 4553 O O . TYR A 1 292 ? 6.370 2.514 10.596 1.000 31.982 292 TYR A O 1
ATOM 4571 N N . VAL A 1 293 ? 5.841 1.413 12.576 1.000 26.995 293 VAL A N 1
ATOM 4572 C CA . VAL A 1 293 ? 4.534 1.977 12.917 1.000 27.338 293 VAL A CA 1
ATOM 4573 C C . VAL A 1 293 ? 4.567 2.368 14.412 1.000 26.035 293 VAL A C 1
ATOM 4574 O O . VAL A 1 293 ? 5.483 1.996 15.181 1.000 25.368 293 VAL A O 1
ATOM 4587 N N . TYR A 1 294 ? 3.560 3.132 14.830 1.000 24.626 294 TYR A N 1
ATOM 4588 C CA . TYR A 1 294 ? 3.297 3.455 16.211 1.000 25.020 294 TYR A CA 1
ATOM 4589 C C . TYR A 1 294 ? 2.087 2.683 16.682 1.000 30.511 294 TYR A C 1
ATOM 4590 O O . TYR A 1 294 ? 1.152 2.579 15.940 1.000 25.539 294 TYR A O 1
ATOM 4608 N N . THR A 1 295 ? 2.053 2.284 17.955 1.000 30.471 295 THR A N 1
ATOM 4609 C CA . THR A 1 295 ? 0.811 1.959 18.565 1.000 29.511 295 THR A CA 1
ATOM 4610 C C . THR A 1 295 ? -0.065 3.216 18.630 1.000 30.864 295 THR A C 1
ATOM 4611 O O . THR A 1 295 ? 0.433 4.362 18.693 1.000 24.859 295 THR A O 1
ATOM 4622 N N . PRO A 1 296 ? -1.411 3.001 18.609 1.000 30.223 296 PRO A N 1
ATOM 4623 C CA . PRO A 1 296 ? -2.401 4.062 18.810 1.000 32.766 296 PRO A CA 1
ATOM 4624 C C . PRO A 1 296 ? -2.372 4.664 20.202 1.000 37.347 296 PRO A C 1
ATOM 4625 O O . PRO A 1 296 ? -2.220 3.950 21.173 1.000 33.185 296 PRO A O 1
ATOM 4636 N N . ALA A 1 297 ? -2.442 6.012 20.286 1.000 34.526 297 ALA A N 1
ATOM 4637 C CA . ALA A 1 297 ? -2.576 6.716 21.549 1.000 31.651 297 ALA A CA 1
ATOM 4638 C C . ALA A 1 297 ? -3.236 8.076 21.236 1.000 28.839 297 ALA A C 1
ATOM 4639 O O . ALA A 1 297 ? -3.173 8.547 20.078 1.000 27.813 297 ALA A O 1
ATOM 4646 N N . PHE A 1 298 ? -3.555 8.794 22.320 1.000 30.797 298 PHE A N 1
ATOM 4647 C CA . PHE A 1 298 ? -4.697 9.650 22.529 1.000 33.713 298 PHE A CA 1
ATOM 4648 C C . PHE A 1 298 ? -5.125 10.393 21.295 1.000 63.154 298 PHE A C 1
ATOM 4649 O O . PHE A 1 298 ? -6.260 10.125 20.846 1.000 93.099 298 PHE A O 1
ATOM 4666 N N . PRO A 1 299 ? -4.392 11.406 20.791 1.000 42.842 299 PRO A N 1
ATOM 4667 C CA . PRO A 1 299 ? -5.154 12.331 19.963 1.000 41.175 299 PRO A CA 1
ATOM 4668 C C . PRO A 1 299 ? -5.752 11.396 18.871 1.000 39.983 299 PRO A C 1
ATOM 4669 O O . PRO A 1 299 ? -6.846 11.693 18.439 1.000 39.564 299 PRO A O 1
ATOM 4680 N N . LEU A 1 300 ? -5.132 10.243 18.475 1.000 33.791 300 LEU A N 1
ATOM 4681 C CA . LEU A 1 300 ? -5.606 9.397 17.351 1.000 42.429 300 LEU A CA 1
ATOM 4682 C C . LEU A 1 300 ? -7.018 8.869 17.642 1.000 46.290 300 LEU A C 1
ATOM 4683 O O . LEU A 1 300 ? -7.220 8.356 18.728 1.000 47.200 300 LEU A O 1
ATOM 4699 N N . SER A 1 301 ? -7.980 8.970 16.700 1.000 57.996 301 SER A N 1
ATOM 4700 C CA . SER A 1 301 ? -9.237 8.227 16.830 1.000 59.966 301 SER A CA 1
ATOM 4701 C C . SER A 1 301 ? -10.044 8.751 18.038 1.000 69.101 301 SER A C 1
ATOM 4702 O O . SER A 1 301 ? -10.388 7.925 18.960 1.000 72.946 301 SER A O 1
ATOM 4710 N N . VAL A 1 315 ? -3.855 43.495 10.831 1.000 78.538 315 VAL A N 1
ATOM 4711 C CA . VAL A 1 315 ? -3.445 43.955 12.194 1.000 69.400 315 VAL A CA 1
ATOM 4712 C C . VAL A 1 315 ? -4.530 44.888 12.736 1.000 64.689 315 VAL A C 1
ATOM 4713 O O . VAL A 1 315 ? -4.666 46.039 12.354 1.000 57.871 315 VAL A O 1
ATOM 4726 N N . VAL A 1 316 ? -5.338 44.392 13.661 1.000 65.517 316 VAL A N 1
ATOM 4727 C CA . VAL A 1 316 ? -6.253 45.281 14.334 1.000 66.676 316 VAL A CA 1
ATOM 4728 C C . VAL A 1 316 ? -5.551 45.888 15.553 1.000 62.633 316 VAL A C 1
ATOM 4729 O O . VAL A 1 316 ? -5.994 46.919 16.018 1.000 61.602 316 VAL A O 1
ATOM 4742 N N . GLY A 1 317 ? -4.401 45.338 15.987 1.000 51.398 317 GLY A N 1
ATOM 4743 C CA . GLY A 1 317 ? -3.765 45.746 17.227 1.000 44.021 317 GLY A CA 1
ATOM 4744 C C . GLY A 1 317 ? -2.304 45.303 17.294 1.000 41.791 317 GLY A C 1
ATOM 4745 O O . GLY A 1 317 ? -2.008 44.179 16.903 1.000 33.472 317 GLY A O 1
ATOM 4749 N N . ALA A 1 318 ? -1.407 46.187 17.771 1.000 39.692 318 ALA A N 1
ATOM 4750 C CA . ALA A 1 318 ? -0.002 45.838 17.978 1.000 35.787 318 ALA A CA 1
ATOM 4751 C C . ALA A 1 318 ? 0.634 46.680 19.085 1.000 45.161 318 ALA A C 1
ATOM 4752 O O . ALA A 1 318 ? 0.122 47.756 19.431 1.000 37.152 318 ALA A O 1
ATOM 4759 N N . THR A 1 319 ? 1.791 46.190 19.574 1.000 39.384 319 THR A N 1
ATOM 4760 C CA . THR A 1 319 ? 2.650 46.933 20.483 1.000 36.201 319 THR A CA 1
ATOM 4761 C C . THR A 1 319 ? 3.433 48.007 19.701 1.000 39.785 319 THR A C 1
ATOM 4762 O O . THR A 1 319 ? 3.763 47.834 18.519 1.000 32.241 319 THR A O 1
ATOM 4773 N N . SER A 1 320 ? 3.862 49.093 20.372 1.000 32.206 320 SER A N 1
ATOM 4774 C CA . SER A 1 320 ? 4.435 50.173 19.585 1.000 31.968 320 SER A CA 1
ATOM 4775 C C . SER A 1 320 ? 5.949 50.067 19.442 1.000 34.017 320 SER A C 1
ATOM 4776 O O . SER A 1 320 ? 6.556 50.902 18.802 1.000 39.638 320 SER A O 1
ATOM 4784 N N . ALA A 1 321 ? 6.573 49.105 20.134 1.000 32.622 321 ALA A N 1
ATOM 4785 C CA . ALA A 1 321 ? 7.994 48.762 19.983 1.000 33.808 321 ALA A CA 1
ATOM 4786 C C . ALA A 1 321 ? 8.417 47.631 20.934 1.000 28.854 321 ALA A C 1
ATOM 4787 O O . ALA A 1 321 ? 7.634 47.131 21.732 1.000 29.503 321 ALA A O 1
ATOM 4794 N N . SER A 1 322 ? 9.640 47.143 20.725 1.000 29.449 322 SER A N 1
ATOM 4795 C CA . SER A 1 322 ? 10.132 45.982 21.424 1.000 32.057 322 SER A CA 1
ATOM 4796 C C . SER A 1 322 ? 10.240 46.271 22.935 1.000 39.165 322 SER A C 1
ATOM 4797 O O . SER A 1 322 ? 10.507 47.422 23.321 1.000 32.194 322 SER A O 1
ATOM 4805 N N . PHE A 1 323 ? 9.995 45.218 23.768 1.000 29.212 323 PHE A N 1
ATOM 4806 C CA . PHE A 1 323 ? 9.934 45.297 25.220 1.000 27.701 323 PHE A CA 1
ATOM 4807 C C . PHE A 1 323 ? 10.521 44.037 25.903 1.000 29.407 323 PHE A C 1
ATOM 4808 O O . PHE A 1 323 ? 10.604 42.982 25.275 1.000 27.956 323 PHE A O 1
ATOM 4825 N N . SER A 1 324 ? 10.947 44.132 27.199 1.000 34.173 324 SER A N 1
ATOM 4826 C CA . SER A 1 324 ? 11.394 42.980 27.999 1.000 39.013 324 SER A CA 1
ATOM 4827 C C . SER A 1 324 ? 10.212 42.259 28.633 1.000 34.644 324 SER A C 1
ATOM 4828 O O . SER A 1 324 ? 9.203 42.875 29.044 1.000 31.176 324 SER A O 1
ATOM 4836 N N . VAL A 1 325 ? 10.471 40.961 28.829 1.000 31.630 325 VAL A N 1
ATOM 4837 C CA . VAL A 1 325 ? 9.618 40.127 29.638 1.000 31.257 325 VAL A CA 1
ATOM 4838 C C . VAL A 1 325 ? 10.453 39.720 30.842 1.000 29.065 325 VAL A C 1
ATOM 4839 O O . VAL A 1 325 ? 11.425 38.991 30.721 1.000 30.898 325 VAL A O 1
ATOM 4852 N N . GLY A 1 326 ? 10.096 40.311 31.982 1.000 28.834 326 GLY A N 1
ATOM 4853 C CA . GLY A 1 326 ? 10.654 39.957 33.284 1.000 30.529 326 GLY A CA 1
ATOM 4854 C C . GLY A 1 326 ? 9.791 38.903 33.989 1.000 26.537 326 GLY A C 1
ATOM 4855 O O . GLY A 1 326 ? 9.007 38.152 33.337 1.000 24.908 326 GLY A O 1
ATOM 4859 N N . ASP A 1 327 ? 9.909 38.859 35.334 1.000 28.169 327 ASP A N 1
ATOM 4860 C CA . ASP A 1 327 ? 9.163 37.867 36.106 1.000 30.951 327 ASP A CA 1
ATOM 4861 C C . ASP A 1 327 ? 7.660 38.101 36.050 1.000 29.518 327 ASP A C 1
ATOM 4862 O O . ASP A 1 327 ? 6.920 37.127 36.059 1.000 35.814 327 ASP A O 1
ATOM 4871 N N . HIS A 1 328 ? 7.176 39.365 36.073 1.000 26.424 328 HIS A N 1
ATOM 4872 C CA . HIS A 1 328 ? 5.733 39.565 36.082 1.000 26.773 328 HIS A CA 1
ATOM 4873 C C . HIS A 1 328 ? 5.373 40.925 35.524 1.000 33.174 328 HIS A C 1
ATOM 4874 O O . HIS A 1 328 ? 5.035 41.837 36.275 1.000 32.227 328 HIS A O 1
ATOM 4889 N N . MET A 1 329 ? 5.384 41.026 34.196 1.000 27.011 329 MET A N 1
ATOM 4890 C CA . MET A 1 329 ? 5.019 42.296 33.581 1.000 30.542 329 MET A CA 1
ATOM 4891 C C . MET A 1 329 ? 3.535 42.578 33.843 1.000 28.937 329 MET A C 1
ATOM 4892 O O . MET A 1 329 ? 2.698 41.681 33.961 1.000 27.734 329 MET A O 1
ATOM 4906 N N . ALA A 1 330 ? 3.223 43.867 33.962 1.000 29.339 330 ALA A N 1
ATOM 4907 C CA . ALA A 1 330 ? 1.865 44.386 33.874 1.000 26.986 330 ALA A CA 1
ATOM 4908 C C . ALA A 1 330 ? 1.355 44.186 32.450 1.000 28.396 330 ALA A C 1
ATOM 4909 O O . ALA A 1 330 ? 2.139 44.032 31.504 1.000 29.467 330 ALA A O 1
ATOM 4916 N N . PRO A 1 331 ? 0.018 44.019 32.249 1.000 27.966 331 PRO A N 1
ATOM 4917 C CA . PRO A 1 331 ? -0.520 43.843 30.887 1.000 34.412 331 PRO A CA 1
ATOM 4918 C C . PRO A 1 331 ? -0.232 45.061 29.994 1.000 31.666 331 PRO A C 1
ATOM 4919 O O . PRO A 1 331 ? -0.298 46.178 30.490 1.000 27.782 331 PRO A O 1
ATOM 4930 N N . LEU A 1 332 ? 0.115 44.811 28.717 1.000 35.826 332 LEU A N 1
ATOM 4931 C CA . LEU A 1 332 ? 0.645 45.785 27.756 1.000 36.558 332 LEU A CA 1
ATOM 4932 C C . LEU A 1 332 ? -0.495 46.091 26.787 1.000 31.594 332 LEU A C 1
ATOM 4933 O O . LEU A 1 332 ? -1.035 45.150 26.240 1.000 31.714 332 LEU A O 1
ATOM 4949 N N . ASP A 1 333 ? -0.741 47.379 26.503 1.000 35.446 333 ASP A N 1
ATOM 4950 C CA . ASP A 1 333 ? -1.791 47.816 25.602 1.000 41.757 333 ASP A CA 1
ATOM 4951 C C . ASP A 1 333 ? -1.391 47.513 24.175 1.000 44.890 333 ASP A C 1
ATOM 4952 O O . ASP A 1 333 ? -0.237 47.637 23.819 1.000 32.948 333 ASP A O 1
ATOM 4961 N N . LEU A 1 334 ? -2.371 47.076 23.399 1.000 51.080 334 LEU A N 1
ATOM 4962 C CA . LEU A 1 334 ? -2.216 47.026 21.961 1.000 59.698 334 LEU A CA 1
ATOM 4963 C C . LEU A 1 334 ? -2.971 48.186 21.303 1.000 64.691 334 LEU A C 1
ATOM 4964 O O . LEU A 1 334 ? -4.163 48.009 21.045 1.000 73.153 334 LEU A O 1
ATOM 4980 N N . THR A 1 335 ? -2.303 49.356 21.106 1.000 58.339 335 THR A N 1
ATOM 4981 C CA . THR A 1 335 ? -2.512 50.271 19.968 1.000 69.602 335 THR A CA 1
ATOM 4982 C C . THR A 1 335 ? -3.431 49.666 18.877 1.000 63.947 335 THR A C 1
ATOM 4983 O O . THR A 1 335 ? -2.925 48.998 17.977 1.000 50.474 335 THR A O 1
ATOM 4994 N N . MET A 1 336 ? -4.757 49.907 18.887 1.000 57.683 336 MET A N 1
ATOM 4995 C CA . MET A 1 336 ? -5.631 49.427 17.804 1.000 69.536 336 MET A CA 1
ATOM 4996 C C . MET A 1 336 ? -5.496 50.278 16.521 1.000 62.394 336 MET A C 1
ATOM 4997 O O . MET A 1 336 ? -5.342 51.483 16.599 1.000 53.644 336 MET A O 1
ATOM 5011 N N . VAL A 1 337 ? -5.578 49.676 15.319 1.000 67.861 337 VAL A N 1
ATOM 5012 C CA . VAL A 1 337 ? -5.222 50.343 14.061 1.000 72.403 337 VAL A CA 1
ATOM 5013 C C . VAL A 1 337 ? -6.440 50.952 13.346 1.000 64.116 337 VAL A C 1
ATOM 5014 O O . VAL A 1 337 ? -7.384 51.387 14.044 1.000 67.814 337 VAL A O 1
ATOM 5027 N N . ARG A 1 356 ? -11.774 34.368 12.648 1.000 57.207 356 ARG A N 1
ATOM 5028 C CA . ARG A 1 356 ? -10.499 33.804 13.184 1.000 53.651 356 ARG A CA 1
ATOM 5029 C C . ARG A 1 356 ? -9.559 34.895 13.698 1.000 45.120 356 ARG A C 1
ATOM 5030 O O . ARG A 1 356 ? -9.199 35.776 12.917 1.000 52.420 356 ARG A O 1
ATOM 5051 N N . THR A 1 357 ? -9.085 34.821 14.960 1.000 38.191 357 THR A N 1
ATOM 5052 C CA . THR A 1 357 ? -8.093 35.793 15.423 1.000 37.532 357 THR A CA 1
ATOM 5053 C C . THR A 1 357 ? -6.769 35.115 15.796 1.000 36.588 357 THR A C 1
ATOM 5054 O O . THR A 1 357 ? -6.749 34.172 16.565 1.000 35.353 357 THR A O 1
ATOM 5065 N N . ILE A 1 358 ? -5.679 35.694 15.325 1.000 36.385 358 ILE A N 1
ATOM 5066 C CA . ILE A 1 358 ? -4.310 35.203 15.447 1.000 36.683 358 ILE A CA 1
ATOM 5067 C C . ILE A 1 358 ? -3.505 36.217 16.281 1.000 38.083 358 ILE A C 1
ATOM 5068 O O . ILE A 1 358 ? -3.442 37.433 15.981 1.000 37.526 358 ILE A O 1
ATOM 5084 N N . LEU A 1 359 ? -2.824 35.701 17.318 1.000 31.832 359 LEU A N 1
ATOM 5085 C CA . LEU A 1 359 ? -1.844 36.468 18.062 1.000 27.936 359 LEU A CA 1
ATOM 5086 C C . LEU A 1 359 ? -0.459 36.071 17.585 1.000 29.817 359 LEU A C 1
ATOM 5087 O O . LEU A 1 359 ? -0.105 34.876 17.590 1.000 30.927 359 LEU A O 1
ATOM 5103 N N . ARG A 1 360 ? 0.330 37.065 17.205 1.000 30.245 360 ARG A N 1
ATOM 5104 C CA . ARG A 1 360 ? 1.678 36.810 16.735 1.000 32.965 360 ARG A CA 1
ATOM 5105 C C . ARG A 1 360 ? 2.652 37.398 17.738 1.000 33.508 360 ARG A C 1
ATOM 5106 O O . ARG A 1 360 ? 2.494 38.562 18.157 1.000 32.586 360 ARG A O 1
ATOM 5127 N N . ILE A 1 361 ? 3.674 36.602 18.084 1.000 31.351 361 ILE A N 1
ATOM 5128 C CA . ILE A 1 361 ? 4.733 37.099 18.932 1.000 29.151 361 ILE A CA 1
ATOM 5129 C C . ILE A 1 361 ? 6.049 37.034 18.153 1.000 36.086 361 ILE A C 1
ATOM 5130 O O . ILE A 1 361 ? 6.579 35.945 17.929 1.000 31.558 361 ILE A O 1
ATOM 5146 N N . SER A 1 362 ? 6.583 38.207 17.753 1.000 31.507 362 SER A N 1
ATOM 5147 C CA . SER A 1 362 ? 7.627 38.227 16.729 1.000 33.688 362 SER A CA 1
ATOM 5148 C C . SER A 1 362 ? 8.958 38.727 17.277 1.000 35.544 362 SER A C 1
ATOM 5149 O O . SER A 1 362 ? 8.998 39.615 18.158 1.000 30.986 362 SER A O 1
ATOM 5157 N N . ASN A 1 363 ? 10.008 38.185 16.642 1.000 30.543 363 ASN A N 1
ATOM 5158 C CA . ASN A 1 363 ? 11.383 38.615 16.757 1.000 28.239 363 ASN A CA 1
ATOM 5159 C C . ASN A 1 363 ? 11.750 38.567 18.241 1.000 32.796 363 ASN A C 1
ATOM 5160 O O . ASN A 1 363 ? 12.173 39.562 18.813 1.000 28.480 363 ASN A O 1
ATOM 5171 N N . VAL A 1 364 ? 11.558 37.416 18.882 1.000 32.202 364 VAL A N 1
ATOM 5172 C CA . VAL A 1 364 ? 11.971 37.281 20.286 1.000 28.993 364 VAL A CA 1
ATOM 5173 C C . VAL A 1 364 ? 13.446 36.908 20.376 1.000 28.654 364 VAL A C 1
ATOM 5174 O O . VAL A 1 364 ? 13.924 35.944 19.714 1.000 29.414 364 VAL A O 1
ATOM 5187 N N . LYS A 1 365 ? 14.151 37.677 21.216 1.000 28.234 365 LYS A N 1
ATOM 5188 C CA . LYS A 1 365 ? 15.596 37.556 21.325 1.000 30.933 365 LYS A CA 1
ATOM 5189 C C . LYS A 1 365 ? 15.963 37.571 22.798 1.000 28.505 365 LYS A C 1
ATOM 5190 O O . LYS A 1 365 ? 15.122 37.902 23.647 1.000 31.589 365 LYS A O 1
ATOM 5209 N N . GLY A 1 366 ? 17.212 37.151 23.090 1.000 26.255 366 GLY A N 1
ATOM 5210 C CA . GLY A 1 366 ? 17.704 37.199 24.438 1.000 28.473 366 GLY A CA 1
ATOM 5211 C C . GLY A 1 366 ? 18.551 35.957 24.713 1.000 33.463 366 GLY A C 1
ATOM 5212 O O . GLY A 1 366 ? 19.219 35.439 23.803 1.000 36.933 366 GLY A O 1
ATOM 5216 N N . LYS A 1 367 ? 18.553 35.541 25.979 1.000 33.109 367 LYS A N 1
ATOM 5217 C CA . LYS A 1 367 ? 19.430 34.455 26.382 1.000 36.247 367 LYS A CA 1
ATOM 5218 C C . LYS A 1 367 ? 19.073 33.910 27.762 1.000 30.708 367 LYS A C 1
ATOM 5219 O O . LYS A 1 367 ? 18.288 34.510 28.504 1.000 34.564 367 LYS A O 1
ATOM 5238 N N . GLY A 1 368 ? 19.690 32.768 28.120 1.000 29.209 368 GLY A N 1
ATOM 5239 C CA . GLY A 1 368 ? 19.624 32.253 29.479 1.000 33.566 368 GLY A CA 1
ATOM 5240 C C . GLY A 1 368 ? 18.659 31.071 29.524 1.000 31.281 368 GLY A C 1
ATOM 5241 O O . GLY A 1 368 ? 18.072 30.785 28.479 1.000 34.589 368 GLY A O 1
ATOM 5245 N N . ALA A 1 369 ? 18.576 30.345 30.675 1.000 31.107 369 ALA A N 1
ATOM 5246 C CA . ALA A 1 369 ? 17.756 29.138 30.753 1.000 30.140 369 ALA A CA 1
ATOM 5247 C C . ALA A 1 369 ? 16.296 29.523 31.087 1.000 24.577 369 ALA A C 1
ATOM 5248 O O . ALA A 1 369 ? 15.809 29.498 32.232 1.000 31.894 369 ALA A O 1
ATOM 5255 N N . THR A 1 370 ? 15.589 29.959 30.054 1.000 25.354 370 THR A N 1
ATOM 5256 C CA . THR A 1 370 ? 14.201 30.433 30.187 1.000 26.261 370 THR A CA 1
ATOM 5257 C C . THR A 1 370 ? 13.322 29.292 30.666 1.000 23.666 370 THR A C 1
ATOM 5258 O O . THR A 1 370 ? 13.650 28.122 30.481 1.000 26.629 370 THR A O 1
ATOM 5269 N N . SER A 1 371 ? 12.133 29.660 31.133 1.000 26.995 371 SER A N 1
ATOM 5270 C CA . SER A 1 371 ? 11.014 28.742 31.269 1.000 27.010 371 SER A CA 1
ATOM 5271 C C . SER A 1 371 ? 9.960 29.083 30.210 1.000 29.813 371 SER A C 1
ATOM 5272 O O . SER A 1 371 ? 10.026 30.168 29.567 1.000 26.802 371 SER A O 1
ATOM 5280 N N . PRO A 1 372 ? 8.988 28.161 29.941 1.000 26.186 372 PRO A N 1
ATOM 5281 C CA . PRO A 1 372 ? 7.898 28.494 29.024 1.000 30.513 372 PRO A CA 1
ATOM 5282 C C . PRO A 1 372 ? 7.145 29.743 29.495 1.000 27.020 372 PRO A C 1
ATOM 5283 O O . PRO A 1 372 ? 7.028 30.013 30.729 1.000 25.612 372 PRO A O 1
ATOM 5294 N N . ILE A 1 373 ? 6.660 30.494 28.481 1.000 23.125 373 ILE A N 1
ATOM 5295 C CA . ILE A 1 373 ? 6.015 31.772 28.671 1.000 25.320 373 ILE A CA 1
ATOM 5296 C C . ILE A 1 373 ? 4.519 31.631 28.434 1.000 26.911 373 ILE A C 1
ATOM 5297 O O . ILE A 1 373 ? 4.131 31.337 27.304 1.000 26.107 373 ILE A O 1
ATOM 5313 N N . ASP A 1 374 ? 3.754 31.864 29.499 1.000 24.281 374 ASP A N 1
ATOM 5314 C CA . ASP A 1 374 ? 2.290 31.831 29.434 1.000 28.163 374 ASP A CA 1
ATOM 5315 C C . ASP A 1 374 ? 1.767 33.168 28.895 1.000 27.383 374 ASP A C 1
ATOM 5316 O O . ASP A 1 374 ? 2.349 34.209 29.146 1.000 26.570 374 ASP A O 1
ATOM 5325 N N . LEU A 1 375 ? 0.655 33.112 28.145 1.000 27.812 375 LEU A N 1
ATOM 5326 C CA . LEU A 1 375 ? 0.147 34.304 27.481 1.000 25.110 375 LEU A CA 1
ATOM 5327 C C . LEU A 1 375 ? -1.318 34.412 27.883 1.000 28.790 375 LEU A C 1
ATOM 5328 O O . LEU A 1 375 ? -2.034 33.413 27.802 1.000 25.952 375 LEU A O 1
ATOM 5344 N N . PHE A 1 376 ? -1.734 35.636 28.197 1.000 26.806 376 PHE A N 1
ATOM 5345 C CA . PHE A 1 376 ? -3.067 36.003 28.582 1.000 27.949 376 PHE A CA 1
ATOM 5346 C C . PHE A 1 376 ? -3.413 37.272 27.799 1.000 29.344 376 PHE A C 1
ATOM 5347 O O . PHE A 1 376 ? -2.541 38.103 27.429 1.000 27.688 376 PHE A O 1
ATOM 5364 N N . ILE A 1 377 ? -4.726 37.394 27.587 1.000 27.148 377 ILE A N 1
ATOM 5365 C CA . ILE A 1 377 ? -5.379 38.589 27.100 1.000 33.950 377 ILE A CA 1
ATOM 5366 C C . ILE A 1 377 ? -6.342 39.069 28.189 1.000 30.135 377 ILE A C 1
ATOM 5367 O O . ILE A 1 377 ? -7.181 38.296 28.678 1.000 35.480 377 ILE A O 1
ATOM 5383 N N . THR A 1 378 ? -6.240 40.358 28.512 1.000 31.559 378 THR A N 1
ATOM 5384 C CA . THR A 1 378 ? -7.110 41.010 29.465 1.000 33.103 378 THR A CA 1
ATOM 5385 C C . THR A 1 378 ? -7.851 42.196 28.801 1.000 42.185 378 THR A C 1
ATOM 5386 O O . THR A 1 378 ? -7.476 42.637 27.692 1.000 33.589 378 THR A O 1
ATOM 5397 N N . ASN A 1 379 ? -8.886 42.724 29.517 1.000 40.784 379 ASN A N 1
ATOM 5398 C CA . ASN A 1 379 ? -9.932 43.568 28.930 1.000 42.818 379 ASN A CA 1
ATOM 5399 C C . ASN A 1 379 ? -10.329 44.687 29.884 1.000 42.165 379 ASN A C 1
ATOM 5400 O O . ASN A 1 379 ? -10.817 45.694 29.377 1.000 48.045 379 ASN A O 1
ATOM 5411 N N . ARG A 1 380 ? -10.160 44.517 31.206 1.000 32.625 380 ARG A N 1
ATOM 5412 C CA . ARG A 1 380 ? -10.604 45.450 32.234 1.000 37.855 380 ARG A CA 1
ATOM 5413 C C . ARG A 1 380 ? -9.397 45.950 32.982 1.000 42.020 380 ARG A C 1
ATOM 5414 O O . ARG A 1 380 ? -8.355 45.291 32.931 1.000 34.865 380 ARG A O 1
ATOM 5435 N N . ASP A 1 381 ? -9.599 47.024 33.777 1.000 42.745 381 ASP A N 1
ATOM 5436 C CA . ASP A 1 381 ? -8.468 47.849 34.149 1.000 48.088 381 ASP A CA 1
ATOM 5437 C C . ASP A 1 381 ? -7.629 47.174 35.236 1.000 50.005 381 ASP A C 1
ATOM 5438 O O . ASP A 1 381 ? -6.400 47.264 35.188 1.000 69.374 381 ASP A O 1
ATOM 5447 N N . ASN A 1 382 ? -8.171 46.425 36.172 1.000 42.213 382 ASN A N 1
ATOM 5448 C CA . ASN A 1 382 ? -7.172 45.804 37.057 1.000 48.564 382 ASN A CA 1
ATOM 5449 C C . ASN A 1 382 ? -7.029 44.282 36.832 1.000 42.959 382 ASN A C 1
ATOM 5450 O O . ASN A 1 382 ? -6.286 43.646 37.566 1.000 36.571 382 ASN A O 1
ATOM 5461 N N . GLU A 1 383 ? -7.534 43.755 35.707 1.000 38.829 383 GLU A N 1
ATOM 5462 C CA . GLU A 1 383 ? -7.517 42.323 35.399 1.000 30.725 383 GLU A CA 1
ATOM 5463 C C . GLU A 1 383 ? -6.079 41.847 35.187 1.000 32.695 383 GLU A C 1
ATOM 5464 O O . GLU A 1 383 ? -5.263 42.544 34.598 1.000 35.105 383 GLU A O 1
ATOM 5476 N N . GLU A 1 384 ? -5.830 40.635 35.669 1.000 32.134 384 GLU A N 1
ATOM 5477 C CA . GLU A 1 384 ? -4.564 39.933 35.591 1.000 31.049 384 GLU A CA 1
ATOM 5478 C C . GLU A 1 384 ? -4.803 38.571 34.912 1.000 34.244 384 GLU A C 1
ATOM 5479 O O . GLU A 1 384 ? -5.910 38.033 34.880 1.000 27.218 384 GLU A O 1
ATOM 5491 N N . GLY A 1 385 ? -3.749 38.046 34.265 1.000 38.135 385 GLY A N 1
ATOM 5492 C CA . GLY A 1 385 ? -3.797 36.727 33.670 1.000 33.650 385 GLY A CA 1
ATOM 5493 C C . GLY A 1 385 ? -4.222 35.655 34.665 1.000 32.605 385 GLY A C 1
ATOM 5494 O O . GLY A 1 385 ? -3.711 35.587 35.801 1.000 29.256 385 GLY A O 1
ATOM 5498 N N . ASN A 1 386 ? -5.105 34.775 34.186 1.000 33.113 386 ASN A N 1
ATOM 5499 C CA . ASN A 1 386 ? -5.649 33.666 34.971 1.000 33.049 386 ASN A CA 1
ATOM 5500 C C . ASN A 1 386 ? -6.095 32.560 33.979 1.000 38.953 386 ASN A C 1
ATOM 5501 O O . ASN A 1 386 ? -5.981 32.705 32.738 1.000 29.040 386 ASN A O 1
ATOM 5512 N N . GLU A 1 387 ? -6.605 31.442 34.533 1.000 37.074 387 GLU A N 1
ATOM 5513 C CA . GLU A 1 387 ? -7.071 30.285 33.757 1.000 46.482 387 GLU A CA 1
ATOM 5514 C C . GLU A 1 387 ? -8.166 30.669 32.748 1.000 38.967 387 GLU A C 1
ATOM 5515 O O . GLU A 1 387 ? -8.261 30.091 31.670 1.000 34.815 387 GLU A O 1
ATOM 5527 N N . GLU A 1 388 ? -8.981 31.669 33.061 1.000 33.763 388 GLU A N 1
ATOM 5528 C CA . GLU A 1 388 ? -10.048 32.131 32.163 1.000 39.511 388 GLU A CA 1
ATOM 5529 C C . GLU A 1 388 ? -9.554 33.069 31.044 1.000 44.020 388 GLU A C 1
ATOM 5530 O O . GLU A 1 388 ? -10.284 33.222 30.089 1.000 37.167 388 GLU A O 1
ATOM 5542 N N . ASN A 1 389 ? -8.331 33.654 31.177 1.000 41.421 389 ASN A N 1
ATOM 5543 C CA . ASN A 1 389 ? -7.699 34.734 30.403 1.000 40.818 389 ASN A CA 1
ATOM 5544 C C . ASN A 1 389 ? -6.714 34.112 29.438 1.000 30.108 389 ASN A C 1
ATOM 5545 O O . ASN A 1 389 ? -6.152 34.825 28.612 1.000 30.044 389 ASN A O 1
ATOM 5556 N N . PHE A 1 390 ? -6.274 32.904 29.822 1.000 31.558 390 PHE A N 1
ATOM 5557 C CA . PHE A 1 390 ? -5.134 32.238 29.224 1.000 27.785 390 PHE A CA 1
ATOM 5558 C C . PHE A 1 390 ? -5.389 31.865 27.760 1.000 28.086 390 PHE A C 1
ATOM 5559 O O . PHE A 1 390 ? -6.393 31.238 27.421 1.000 28.682 390 PHE A O 1
ATOM 5576 N N . VAL A 1 391 ? -4.424 32.154 26.878 1.000 23.333 391 VAL A N 1
ATOM 5577 C CA . VAL A 1 391 ? -4.639 31.872 25.461 1.000 23.029 391 VAL A CA 1
ATOM 5578 C C . VAL A 1 391 ? -3.615 30.869 24.938 1.000 29.172 391 VAL A C 1
ATOM 5579 O O . VAL A 1 391 ? -3.770 30.451 23.793 1.000 30.777 391 VAL A O 1
ATOM 5592 N N . GLY A 1 392 ? -2.524 30.575 25.677 1.000 27.740 392 GLY A N 1
ATOM 5593 C CA . GLY A 1 392 ? -1.510 29.710 25.091 1.000 24.528 392 GLY A CA 1
ATOM 5594 C C . GLY A 1 392 ? -0.139 29.944 25.706 1.000 26.547 392 GLY A C 1
ATOM 5595 O O . GLY A 1 392 ? 0.027 30.735 26.644 1.000 25.170 392 GLY A O 1
ATOM 5599 N N A CYS A 1 393 ? 0.861 29.267 25.174 0.500 25.250 393 CYS A N 1
ATOM 5600 N N B CYS A 1 393 ? 0.819 29.146 25.217 0.500 24.414 393 CYS A N 1
ATOM 5601 C CA A CYS A 1 393 ? 2.166 29.378 25.792 0.500 26.003 393 CYS A CA 1
ATOM 5602 C CA B CYS A 1 393 ? 2.213 29.231 25.635 0.500 25.027 393 CYS A CA 1
ATOM 5603 C C A CYS A 1 393 ? 3.228 29.107 24.718 0.500 21.447 393 CYS A C 1
ATOM 5604 C C B CYS A 1 393 ? 3.177 29.427 24.494 0.500 22.072 393 CYS A C 1
ATOM 5605 O O A CYS A 1 393 ? 2.985 28.301 23.801 0.500 19.471 393 CYS A O 1
ATOM 5606 O O B CYS A 1 393 ? 2.930 28.988 23.388 0.500 23.163 393 CYS A O 1
ATOM 5621 N N . ILE A 1 394 ? 4.408 29.757 24.843 1.000 24.169 394 ILE A N 1
ATOM 5622 C CA . ILE A 1 394 ? 5.473 29.625 23.855 1.000 24.077 394 ILE A CA 1
ATOM 5623 C C . ILE A 1 394 ? 6.754 29.209 24.598 1.000 30.174 394 ILE A C 1
ATOM 5624 O O . ILE A 1 394 ? 6.915 29.514 25.788 1.000 23.987 394 ILE A O 1
ATOM 5640 N N . GLY A 1 395 ? 7.612 28.479 23.876 1.000 25.161 395 GLY A N 1
ATOM 5641 C CA . GLY A 1 395 ? 8.857 27.959 24.410 1.000 26.853 395 GLY A CA 1
ATOM 5642 C C . GLY A 1 395 ? 10.022 28.557 23.623 1.000 26.919 395 GLY A C 1
ATOM 5643 O O . GLY A 1 395 ? 10.116 28.427 22.391 1.000 26.707 395 GLY A O 1
ATOM 5647 N N . LEU A 1 396 ? 10.866 29.268 24.346 1.000 25.050 396 LEU A N 1
ATOM 5648 C CA . LEU A 1 396 ? 11.968 29.993 23.747 1.000 22.879 396 LEU A CA 1
ATOM 5649 C C . LEU A 1 396 ? 13.183 29.106 23.544 1.000 23.395 396 LEU A C 1
ATOM 5650 O O . LEU A 1 396 ? 14.350 29.460 23.874 1.000 25.252 396 LEU A O 1
ATOM 5666 N N . PHE A 1 397 ? 12.935 27.987 22.848 1.000 23.528 397 PHE A N 1
ATOM 5667 C CA . PHE A 1 397 ? 14.002 27.010 22.608 1.000 23.023 397 PHE A CA 1
ATOM 5668 C C . PHE A 1 397 ? 14.828 27.473 21.428 1.000 27.139 397 PHE A C 1
ATOM 5669 O O . PHE A 1 397 ? 14.280 27.622 20.353 1.000 23.928 397 PHE A O 1
ATOM 5686 N N . GLY A 1 398 ? 16.154 27.616 21.618 1.000 29.276 398 GLY A N 1
ATOM 5687 C CA . GLY A 1 398 ? 17.010 28.163 20.570 1.000 29.837 398 GLY A CA 1
ATOM 5688 C C . GLY A 1 398 ? 17.140 29.693 20.533 1.000 27.928 398 GLY A C 1
ATOM 5689 O O . GLY A 1 398 ? 17.543 30.246 19.501 1.000 26.346 398 GLY A O 1
ATOM 5693 N N . LEU A 1 399 ? 16.733 30.380 21.613 1.000 27.159 399 LEU A N 1
ATOM 5694 C CA . LEU A 1 399 ? 16.555 31.824 21.650 1.000 30.411 399 LEU A CA 1
ATOM 5695 C C . LEU A 1 399 ? 17.876 32.553 21.303 1.000 37.601 399 LEU A C 1
ATOM 5696 O O . LEU A 1 399 ? 17.914 33.414 20.408 1.000 38.168 399 LEU A O 1
ATOM 5712 N N . GLU A 1 400 ? 18.963 32.239 22.018 1.000 35.894 400 GLU A N 1
ATOM 5713 C CA . GLU A 1 400 ? 20.221 32.936 21.766 1.000 42.670 400 GLU A CA 1
ATOM 5714 C C . GLU A 1 400 ? 20.759 32.604 20.367 1.000 43.501 400 GLU A C 1
ATOM 5715 O O . GLU A 1 400 ? 21.287 33.491 19.718 1.000 38.014 400 GLU A O 1
ATOM 5727 N N . ASN A 1 401 ? 20.677 31.334 19.908 1.000 39.595 401 ASN A N 1
ATOM 5728 C CA . ASN A 1 401 ? 21.091 30.970 18.557 1.000 40.859 401 ASN A CA 1
ATOM 5729 C C . ASN A 1 401 ? 20.350 31.795 17.485 1.000 38.118 401 ASN A C 1
ATOM 5730 O O . ASN A 1 401 ? 20.967 32.204 16.516 1.000 40.998 401 ASN A O 1
ATOM 5741 N N . ALA A 1 402 ? 19.037 32.057 17.658 1.000 39.061 402 ALA A N 1
ATOM 5742 C CA . ALA A 1 402 ? 18.200 32.789 16.691 1.000 39.721 402 ALA A CA 1
ATOM 5743 C C . ALA A 1 402 ? 18.436 34.312 16.749 1.000 43.469 402 ALA A C 1
ATOM 5744 O O . ALA A 1 402 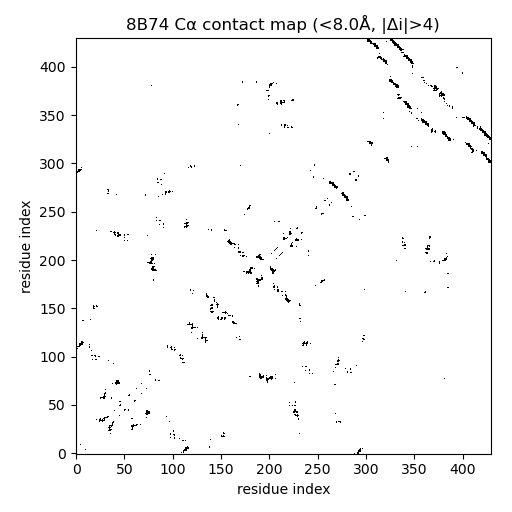? 18.179 35.050 15.780 1.000 39.775 402 ALA A O 1
ATOM 5751 N N . SER A 1 403 ? 18.955 34.753 17.894 1.000 40.467 403 SER A N 1
ATOM 5752 C CA . SER A 1 403 ? 19.248 36.127 18.261 1.000 42.293 403 SER A CA 1
ATOM 5753 C C . SER A 1 403 ? 20.582 36.637 17.687 1.000 57.205 403 SER A C 1
ATOM 5754 O O . SER A 1 403 ? 20.883 37.820 17.838 1.000 53.419 403 SER A O 1
ATOM 5762 N N . THR A 1 404 ? 21.423 35.730 17.159 1.000 60.443 404 THR A N 1
ATOM 5763 C CA . THR A 1 404 ? 22.817 35.986 16.790 1.000 65.173 404 THR A CA 1
ATOM 5764 C C . THR A 1 404 ? 23.010 35.853 15.264 1.000 62.454 404 THR A C 1
ATOM 5765 O O . THR A 1 404 ? 22.629 34.826 14.690 1.000 63.810 404 THR A O 1
ATOM 5776 N N . PRO A 1 405 ? 23.650 36.820 14.541 1.000 71.317 405 PRO A N 1
ATOM 5777 C CA . PRO A 1 405 ? 24.036 36.586 13.128 1.000 77.545 405 PRO A CA 1
ATOM 5778 C C . PRO A 1 405 ? 25.281 35.695 12.889 1.000 82.409 405 PRO A C 1
ATOM 5779 O O . PRO A 1 405 ? 26.211 35.717 13.699 1.000 83.134 405 PRO A O 1
ATOM 5790 N N . SER A 1 406 ? 25.294 34.887 11.795 1.000 85.698 406 SER A N 1
ATOM 5791 C CA . SER A 1 406 ? 26.380 33.947 11.479 1.000 94.489 406 SER A CA 1
ATOM 5792 C C . SER A 1 406 ? 26.169 33.212 10.139 1.000 92.096 406 SER A C 1
ATOM 5793 O O . SER A 1 406 ? 25.504 33.761 9.231 1.000 77.315 406 SER A O 1
ATOM 5801 N N . SER A 1 409 ? 21.943 32.243 10.153 1.000 99.560 409 SER A N 1
ATOM 5802 C CA . SER A 1 409 ? 21.240 33.133 11.122 1.000 94.978 409 SER A CA 1
ATOM 5803 C C . SER A 1 409 ? 21.482 34.609 10.738 1.000 86.552 409 SER A C 1
ATOM 5804 O O . SER A 1 409 ? 22.609 35.092 10.803 1.000 90.374 409 SER A O 1
ATOM 5812 N N . ASP A 1 410 ? 20.441 35.329 10.282 1.000 70.364 410 ASP A N 1
ATOM 5813 C CA . ASP A 1 410 ? 20.495 36.786 10.188 1.000 66.962 410 ASP A CA 1
ATOM 5814 C C . ASP A 1 410 ? 20.109 37.445 11.523 1.000 59.641 410 ASP A C 1
ATOM 5815 O O . ASP A 1 410 ? 20.026 38.671 11.609 1.000 56.512 410 ASP A O 1
ATOM 5824 N N . GLY A 1 411 ? 19.871 36.636 12.570 1.000 53.085 411 GLY A N 1
ATOM 5825 C CA . GLY A 1 411 ? 19.762 37.100 13.952 1.000 49.755 411 GLY A CA 1
ATOM 5826 C C . GLY A 1 411 ? 18.421 37.737 14.359 1.000 43.847 411 GLY A C 1
ATOM 5827 O O . GLY A 1 411 ? 18.363 38.384 15.413 1.000 45.946 411 GLY A O 1
ATOM 5831 N N . SER A 1 412 ? 17.323 37.496 13.615 1.000 46.299 412 SER A N 1
ATOM 5832 C CA . SER A 1 412 ? 16.071 38.215 13.849 1.000 53.270 412 SER A CA 1
ATOM 5833 C C . SER A 1 412 ? 15.214 37.587 14.952 1.000 47.920 412 SER A C 1
ATOM 5834 O O . SER A 1 412 ? 14.139 38.123 15.245 1.000 52.973 412 SER A O 1
ATOM 5842 N N . GLY A 1 413 ? 15.673 36.476 15.573 1.000 37.949 413 GLY A N 1
ATOM 5843 C CA . GLY A 1 413 ? 15.015 35.986 16.771 1.000 35.268 413 GLY A CA 1
ATOM 5844 C C . GLY A 1 413 ? 13.937 34.979 16.390 1.000 30.735 413 GLY A C 1
ATOM 5845 O O . GLY A 1 413 ? 13.881 34.573 15.236 1.000 28.620 413 GLY A O 1
ATOM 5849 N N . LEU A 1 414 ? 13.180 34.477 17.387 1.000 29.719 414 LEU A N 1
ATOM 5850 C CA . LEU A 1 414 ? 12.153 33.457 17.181 1.000 27.318 414 LEU A CA 1
ATOM 5851 C C . LEU A 1 414 ? 10.825 34.149 16.908 1.000 29.257 414 LEU A C 1
ATOM 5852 O O . LEU A 1 414 ? 10.596 35.239 17.441 1.000 25.988 414 LEU A O 1
ATOM 5868 N N . ASN A 1 415 ? 9.946 33.482 16.125 1.000 28.653 415 ASN A N 1
ATOM 5869 C CA . ASN A 1 415 ? 8.608 33.963 15.821 1.000 28.987 415 ASN A CA 1
ATOM 5870 C C . ASN A 1 415 ? 7.565 32.888 16.082 1.000 29.192 415 ASN A C 1
ATOM 5871 O O . ASN A 1 415 ? 7.809 31.735 15.745 1.000 28.090 415 ASN A O 1
ATOM 5882 N N . PHE A 1 416 ? 6.421 33.308 16.624 1.000 28.019 416 PHE A N 1
ATOM 5883 C CA . PHE A 1 416 ? 5.364 32.404 17.071 1.000 28.652 416 PHE A CA 1
ATOM 5884 C C . PHE A 1 416 ? 4.050 33.009 16.642 1.000 30.596 416 PHE A C 1
ATOM 5885 O O . PHE A 1 416 ? 3.942 34.239 16.564 1.000 29.023 416 PHE A O 1
ATOM 5902 N N . ALA A 1 417 ? 3.069 32.118 16.397 1.000 27.101 417 ALA A N 1
ATOM 5903 C CA . ALA A 1 417 ? 1.710 32.532 16.066 1.000 31.734 417 ALA A CA 1
ATOM 5904 C C . ALA A 1 417 ? 0.765 31.519 16.678 1.000 31.180 417 ALA A C 1
ATOM 5905 O O . ALA A 1 417 ? 1.104 30.319 16.752 1.000 32.409 417 ALA A O 1
ATOM 5912 N N . ILE A 1 418 ? -0.367 32.028 17.169 1.000 28.800 418 ILE A N 1
ATOM 5913 C CA . ILE A 1 418 ? -1.315 31.242 17.955 1.000 36.367 418 ILE A CA 1
ATOM 5914 C C . ILE A 1 418 ? -2.717 31.662 17.489 1.000 33.354 418 ILE A C 1
ATOM 5915 O O . ILE A 1 418 ? -3.056 32.857 17.524 1.000 28.087 418 ILE A O 1
ATOM 5931 N N . ASP A 1 419 ? -3.576 30.654 17.259 1.000 33.537 419 ASP A N 1
ATOM 5932 C CA . ASP A 1 419 ? -5.004 30.872 17.068 1.000 31.845 419 ASP A CA 1
ATOM 5933 C C . ASP A 1 419 ? -5.734 31.053 18.412 1.000 35.924 419 ASP A C 1
ATOM 5934 O O . ASP A 1 419 ? -5.870 30.109 19.178 1.000 37.503 419 ASP A O 1
ATOM 5943 N N . ILE A 1 420 ? -6.240 32.254 18.712 1.000 28.040 420 ILE A N 1
ATOM 5944 C CA . ILE A 1 420 ? -6.831 32.498 20.022 1.000 31.368 420 ILE A CA 1
ATOM 5945 C C . ILE A 1 420 ? -8.334 32.814 19.873 1.000 35.960 420 ILE A C 1
ATOM 5946 O O . ILE A 1 420 ? -8.930 33.319 20.820 1.000 34.188 420 ILE A O 1
ATOM 5962 N N . SER A 1 421 ? -8.928 32.386 18.739 1.000 35.204 421 SER A N 1
ATOM 5963 C CA . SER A 1 421 ? -10.312 32.667 18.338 1.000 39.211 421 SER A CA 1
ATOM 5964 C C . SER A 1 421 ? -11.252 32.270 19.463 1.000 39.745 421 SER A C 1
ATOM 5965 O O . SER A 1 421 ? -12.173 33.006 19.811 1.000 43.914 421 SER A O 1
ATOM 5973 N N . ASP A 1 422 ? -10.956 31.126 20.075 1.000 39.441 422 ASP A N 1
ATOM 5974 C CA . ASP A 1 422 ? -11.814 30.535 21.098 1.000 45.962 422 ASP A CA 1
ATOM 5975 C C . ASP A 1 422 ? -11.872 31.363 22.380 1.000 49.767 422 ASP A C 1
ATOM 5976 O O . ASP A 1 422 ? -12.969 31.708 22.828 1.000 45.239 422 ASP A O 1
ATOM 5985 N N . THR A 1 423 ? -10.703 31.752 22.914 1.000 46.152 423 THR A N 1
ATOM 5986 C CA . THR A 1 423 ? -10.651 32.542 24.132 1.000 47.798 423 THR A CA 1
ATOM 5987 C C . THR A 1 423 ? -11.252 33.921 23.854 1.000 46.672 423 THR A C 1
ATOM 5988 O O . THR A 1 423 ? -12.032 34.457 24.666 1.000 41.974 423 THR A O 1
ATOM 5999 N N . ILE A 1 424 ? -10.943 34.468 22.684 1.000 43.212 424 ILE A N 1
ATOM 6000 C CA . ILE A 1 424 ? -11.319 35.842 22.376 1.000 47.812 424 ILE A CA 1
ATOM 6001 C C . ILE A 1 424 ? -12.840 35.970 22.308 1.000 48.914 424 ILE A C 1
ATOM 6002 O O . ILE A 1 424 ? -13.412 37.005 22.616 1.000 49.201 424 ILE A O 1
ATOM 6018 N N . ASN A 1 425 ? -13.458 34.939 21.768 1.000 49.599 425 ASN A N 1
ATOM 6019 C CA . ASN A 1 425 ? -14.874 34.935 21.505 1.000 49.252 425 ASN A CA 1
ATOM 6020 C C . ASN A 1 425 ? -15.556 34.792 22.867 1.000 51.654 425 ASN A C 1
ATOM 6021 O O . ASN A 1 425 ? -16.556 35.471 23.066 1.000 56.285 425 ASN A O 1
ATOM 6032 N N . LYS A 1 426 ? -14.988 34.011 23.820 1.000 49.904 426 LYS A N 1
ATOM 6033 C CA . LYS A 1 426 ? -15.474 33.971 25.202 1.000 51.175 426 LYS A CA 1
ATOM 6034 C C . LYS A 1 426 ? -15.579 35.398 25.738 1.000 53.268 426 LYS A C 1
ATOM 6035 O O . LYS A 1 426 ? -16.649 35.882 26.118 1.000 53.195 426 LYS A O 1
ATOM 6054 N N . LEU A 1 427 ? -14.438 36.090 25.711 1.000 51.145 427 LEU A N 1
ATOM 6055 C CA . LEU A 1 427 ? -14.253 37.325 26.449 1.000 56.421 427 LEU A CA 1
ATOM 6056 C C . LEU A 1 427 ? -15.155 38.381 25.830 1.000 58.094 427 LEU A C 1
ATOM 6057 O O . LEU A 1 427 ? -15.639 39.276 26.527 1.000 46.485 427 LEU A O 1
ATOM 6073 N N . ARG A 1 428 ? -15.372 38.203 24.520 1.000 54.112 428 ARG A N 1
ATOM 6074 C CA . ARG A 1 428 ? -16.099 39.131 23.677 1.000 58.588 428 ARG A CA 1
ATOM 6075 C C . ARG A 1 428 ? -17.573 39.211 24.062 1.000 57.046 428 ARG A C 1
ATOM 6076 O O . ARG A 1 428 ? -18.236 40.171 23.708 1.000 52.383 428 ARG A O 1
ATOM 6097 N N . GLN A 1 429 ? -18.079 38.185 24.740 1.000 55.764 429 GLN A N 1
ATOM 6098 C CA . GLN A 1 429 ? -19.459 38.209 25.190 1.000 57.721 429 GLN A CA 1
ATOM 6099 C C . GLN A 1 429 ? -19.614 38.675 26.638 1.000 64.695 429 GLN A C 1
ATOM 6100 O O . GLN A 1 429 ? -20.754 38.733 27.109 1.000 50.431 429 GLN A O 1
ATOM 6114 N N . ARG A 1 430 ? -18.516 39.086 27.308 1.000 50.910 430 ARG A N 1
ATOM 6115 C CA . ARG A 1 430 ? -18.644 39.969 28.463 1.000 54.504 430 ARG A CA 1
ATOM 6116 C C . ARG A 1 430 ? -19.433 41.255 28.140 1.000 59.570 430 ARG A C 1
ATOM 6117 O O . ARG A 1 430 ? -19.195 41.933 27.128 1.000 50.753 430 ARG A O 1
ATOM 6138 N N . ASP A 1 431 ? -20.326 41.633 29.071 1.000 53.516 431 ASP A N 1
ATOM 6139 C CA . ASP A 1 431 ? -21.133 42.841 28.931 1.000 52.893 431 ASP A CA 1
ATOM 6140 C C . ASP A 1 431 ? -20.216 44.045 28.772 1.000 49.752 431 ASP A C 1
ATOM 6141 O O . ASP A 1 431 ? -20.545 44.939 28.015 1.000 52.041 431 ASP A O 1
ATOM 6150 N N . ASP A 1 432 ? -19.055 44.070 29.458 1.000 44.670 432 ASP A N 1
ATOM 6151 C CA . ASP A 1 432 ? -18.224 45.271 29.487 1.000 44.222 432 ASP A CA 1
ATOM 6152 C C . ASP A 1 432 ? -17.068 45.142 28.490 1.000 44.767 432 ASP A C 1
ATOM 6153 O O . ASP A 1 432 ? -16.040 45.813 28.649 1.000 46.353 432 ASP A O 1
ATOM 6162 N N . TRP A 1 433 ? -17.195 44.234 27.497 1.000 50.888 433 TRP A N 1
ATOM 6163 C CA . TRP A 1 433 ? -16.132 44.019 26.521 1.000 52.286 433 TRP A CA 1
ATOM 6164 C C . TRP A 1 433 ? -15.939 45.294 25.699 1.000 48.745 433 TRP A C 1
ATOM 6165 O O . TRP A 1 433 ? -16.889 45.806 25.160 1.000 46.668 433 TRP A O 1
ATOM 6186 N N . ASP A 1 434 ? -14.698 45.768 25.575 1.000 48.102 434 ASP A N 1
ATOM 6187 C CA . ASP A 1 434 ? -14.328 46.953 24.819 1.000 41.914 434 ASP A CA 1
ATOM 6188 C C . ASP A 1 434 ? -13.037 46.657 24.039 1.000 57.165 434 ASP A C 1
ATOM 6189 O O . ASP A 1 434 ? -11.973 46.353 24.629 1.000 48.753 434 ASP A O 1
ATOM 6198 N N . GLU A 1 435 ? -13.153 46.752 22.697 1.000 53.179 435 GLU A N 1
ATOM 6199 C CA . GLU A 1 435 ? -12.098 46.377 21.767 1.000 56.448 435 GLU A CA 1
ATOM 6200 C C . GLU A 1 435 ? -10.879 47.321 21.852 1.000 52.308 435 GLU A C 1
ATOM 6201 O O . GLU A 1 435 ? -9.786 46.940 21.449 1.000 44.000 435 GLU A O 1
ATOM 6213 N N . ASP A 1 436 ? -11.008 48.519 22.438 1.000 54.736 436 ASP A N 1
ATOM 6214 C CA . ASP A 1 436 ? -9.856 49.406 22.625 1.000 58.605 436 ASP A CA 1
ATOM 6215 C C . ASP A 1 436 ? -9.104 49.139 23.939 1.000 47.051 436 ASP A C 1
ATOM 6216 O O . ASP A 1 436 ? -8.139 49.823 24.270 1.000 37.764 436 ASP A O 1
ATOM 6225 N N . ASN A 1 437 ? -9.574 48.183 24.728 1.000 42.118 437 ASN A N 1
ATOM 6226 C CA . ASN A 1 437 ? -8.989 47.937 26.031 1.000 50.966 437 ASN A CA 1
ATOM 6227 C C . ASN A 1 437 ? -8.264 46.597 26.001 1.000 40.463 437 ASN A C 1
ATOM 6228 O O . ASN A 1 437 ? -7.911 46.052 27.054 1.000 40.007 437 ASN A O 1
ATOM 6239 N N . ILE A 1 438 ? -7.989 46.096 24.810 1.000 35.599 438 ILE A N 1
ATOM 6240 C CA . ILE A 1 438 ? -7.298 44.814 24.731 1.000 39.482 438 ILE A CA 1
ATOM 6241 C C . ILE A 1 438 ? -5.828 44.994 25.145 1.000 32.797 438 ILE A C 1
ATOM 6242 O O . ILE A 1 438 ? -5.104 45.801 24.576 1.000 29.812 438 ILE A O 1
ATOM 6258 N N . ARG A 1 439 ? -5.425 44.220 26.167 1.000 28.757 439 ARG A N 1
ATOM 6259 C CA . ARG A 1 439 ? -4.043 44.140 26.608 1.000 27.513 439 ARG A CA 1
ATOM 6260 C C . ARG A 1 439 ? -3.497 42.700 26.562 1.000 26.729 439 ARG A C 1
ATOM 6261 O O . ARG A 1 439 ? -4.222 41.719 26.695 1.000 30.675 439 ARG A O 1
ATOM 6282 N N . VAL A 1 440 ? -2.183 42.577 26.421 1.000 29.115 440 VAL A N 1
ATOM 6283 C CA . VAL A 1 440 ? -1.519 41.282 26.489 1.000 29.625 440 VAL A CA 1
ATOM 6284 C C . VAL A 1 440 ? -0.520 41.214 27.662 1.000 30.614 440 VAL A C 1
ATOM 6285 O O . VAL A 1 440 ? 0.169 42.210 28.002 1.000 28.336 440 VAL A O 1
ATOM 6298 N N . GLN A 1 441 ? -0.476 40.019 28.322 1.000 29.828 441 GLN A N 1
ATOM 6299 C CA . GLN A 1 441 ? 0.500 39.734 29.369 1.000 26.402 441 GLN A CA 1
ATOM 6300 C C . GLN A 1 441 ? 1.221 38.408 29.094 1.000 28.651 441 GLN A C 1
ATOM 6301 O O . GLN A 1 441 ? 0.583 37.441 28.681 1.000 30.540 441 GLN A O 1
ATOM 6315 N N . LEU A 1 442 ? 2.561 38.422 29.204 1.000 28.704 442 LEU A N 1
ATOM 6316 C CA . LEU A 1 442 ? 3.444 37.258 29.012 1.000 26.750 442 LEU A CA 1
ATOM 6317 C C . LEU A 1 442 ? 4.173 37.011 30.339 1.000 28.880 442 LEU A C 1
ATOM 6318 O O . LEU A 1 442 ? 4.897 37.905 30.837 1.000 27.550 442 LEU A O 1
ATOM 6334 N N . ILE A 1 443 ? 3.942 35.836 30.950 1.000 27.797 443 ILE A N 1
ATOM 6335 C CA . ILE A 1 443 ? 4.444 35.537 32.299 1.000 27.432 443 ILE A CA 1
ATOM 6336 C C . ILE A 1 443 ? 5.147 34.181 32.291 1.000 26.960 443 ILE A C 1
ATOM 6337 O O . ILE A 1 443 ? 4.522 33.173 31.969 1.000 23.646 443 ILE A O 1
ATOM 6353 N N . PRO A 1 444 ? 6.472 34.147 32.600 1.000 25.318 444 PRO A N 1
ATOM 6354 C CA . PRO A 1 444 ? 7.208 32.892 32.651 1.000 27.663 444 PRO A CA 1
ATOM 6355 C C . PRO A 1 444 ? 6.548 31.972 33.663 1.000 25.151 444 PRO A C 1
ATOM 6356 O O . PRO A 1 444 ? 6.065 32.428 34.693 1.000 24.658 444 PRO A O 1
ATOM 6367 N N . GLN A 1 445 ? 6.601 30.647 33.420 1.000 26.335 445 GLN A N 1
ATOM 6368 C CA . GLN A 1 445 ? 5.930 29.691 34.298 1.000 25.776 445 GLN A CA 1
ATOM 6369 C C . GLN A 1 445 ? 6.687 29.570 35.622 1.000 28.904 445 GLN A C 1
ATOM 6370 O O . GLN A 1 445 ? 6.137 29.102 36.619 1.000 28.913 445 GLN A O 1
ATOM 6384 N N . SER A 1 446 ? 7.960 29.948 35.627 1.000 24.716 446 SER A N 1
ATOM 6385 C CA . SER A 1 446 ? 8.726 29.913 36.867 1.000 33.221 446 SER A CA 1
ATOM 6386 C C . SER A 1 446 ? 9.658 31.141 36.898 1.000 34.271 446 SER A C 1
ATOM 6387 O O . SER A 1 446 ? 9.873 31.825 35.880 1.000 29.982 446 SER A O 1
ATOM 6395 N N . LYS A 1 447 ? 10.077 31.531 38.103 1.000 29.238 447 LYS A N 1
ATOM 6396 C CA . LYS A 1 447 ? 10.865 32.758 38.285 1.000 32.764 447 LYS A CA 1
ATOM 6397 C C . LYS A 1 447 ? 12.148 32.649 37.479 1.000 33.466 447 LYS A C 1
ATOM 6398 O O . LYS A 1 447 ? 12.780 31.628 37.457 1.000 31.034 447 LYS A O 1
ATOM 6417 N N . GLN A 1 448 ? 12.533 33.704 36.784 1.000 35.489 448 GLN A N 1
ATOM 6418 C CA . GLN A 1 448 ? 13.684 33.655 35.907 1.000 35.586 448 GLN A CA 1
ATOM 6419 C C . GLN A 1 448 ? 14.959 33.612 36.750 1.000 41.168 448 GLN A C 1
ATOM 6420 O O . GLN A 1 448 ? 15.079 34.345 37.744 1.000 34.087 448 GLN A O 1
ATOM 6434 N N . ASP A 1 449 ? 15.939 32.842 36.284 1.000 36.049 449 ASP A N 1
ATOM 6435 C CA . ASP A 1 449 ? 17.304 33.016 36.732 1.000 38.115 449 ASP A CA 1
ATOM 6436 C C . ASP A 1 449 ? 17.747 34.404 36.328 1.000 36.517 449 ASP A C 1
ATOM 6437 O O . ASP A 1 449 ? 17.374 34.910 35.274 1.000 35.915 449 ASP A O 1
ATOM 6446 N N . SER A 1 450 ? 18.737 34.882 37.065 1.000 41.758 450 SER A N 1
ATOM 6447 C CA . SER A 1 450 ? 19.160 36.264 37.020 1.000 43.164 450 SER A CA 1
ATOM 6448 C C . SER A 1 450 ? 19.883 36.589 35.714 1.000 41.864 450 SER A C 1
ATOM 6449 O O . SER A 1 450 ? 19.891 37.728 35.301 1.000 49.827 450 SER A O 1
ATOM 6457 N N . ASP A 1 451 ? 20.443 35.631 34.983 1.000 36.663 451 ASP A N 1
ATOM 6458 C CA . ASP A 1 451 ? 21.051 35.991 33.710 1.000 38.505 451 ASP A CA 1
ATOM 6459 C C . ASP A 1 451 ? 20.073 35.814 32.533 1.000 40.803 451 ASP A C 1
ATOM 6460 O O . ASP A 1 451 ? 20.476 35.865 31.381 1.000 35.459 451 ASP A O 1
ATOM 6469 N N . VAL A 1 452 ? 18.778 35.569 32.796 1.000 37.513 452 VAL A N 1
ATOM 6470 C CA . VAL A 1 452 ? 17.803 35.519 31.715 1.000 35.582 452 VAL A CA 1
ATOM 6471 C C . VAL A 1 452 ? 17.520 36.941 31.176 1.000 32.509 452 VAL A C 1
ATOM 6472 O O . VAL A 1 452 ? 17.187 37.844 31.923 1.000 37.451 452 VAL A O 1
ATOM 6485 N N . GLU A 1 453 ? 17.427 37.055 29.851 1.000 33.043 453 GLU A N 1
ATOM 6486 C CA . GLU A 1 453 ? 16.950 38.267 29.195 1.000 38.381 453 GLU A CA 1
ATOM 6487 C C . GLU A 1 453 ? 16.049 37.897 28.023 1.000 31.532 453 GLU A C 1
ATOM 6488 O O . GLU A 1 453 ? 16.383 37.044 27.217 1.000 30.463 453 GLU A O 1
ATOM 6500 N N . ILE A 1 454 ? 14.872 38.534 27.972 1.000 25.668 454 ILE A N 1
ATOM 6501 C CA . ILE A 1 454 ? 13.938 38.296 26.908 1.000 25.738 454 ILE A CA 1
ATOM 6502 C C . ILE A 1 454 ? 13.483 39.675 26.448 1.000 25.405 454 ILE A C 1
ATOM 6503 O O . ILE A 1 454 ? 12.930 40.401 27.251 1.000 25.875 454 ILE A O 1
ATOM 6519 N N . ASN A 1 455 ? 13.650 39.919 25.149 1.000 27.498 455 ASN A N 1
ATOM 6520 C CA . ASN A 1 455 ? 13.073 41.054 24.433 1.000 31.868 455 ASN A CA 1
ATOM 6521 C C . ASN A 1 455 ? 12.137 40.515 23.344 1.000 28.313 455 ASN A C 1
ATOM 6522 O O . ASN A 1 455 ? 12.575 39.817 22.425 1.000 30.535 455 ASN A O 1
ATOM 6533 N N . VAL A 1 456 ? 10.851 40.893 23.418 1.000 25.629 456 VAL A N 1
ATOM 6534 C CA . VAL A 1 456 ? 9.915 40.654 22.354 1.000 27.110 456 VAL A CA 1
ATOM 6535 C C . VAL A 1 456 ? 9.900 41.858 21.379 1.000 30.188 456 VAL A C 1
ATOM 6536 O O . VAL A 1 456 ? 9.590 42.986 21.804 1.000 26.339 456 VAL A O 1
ATOM 6549 N N . GLY A 1 457 ? 10.098 41.555 20.071 1.000 29.416 457 GLY A N 1
ATOM 6550 C CA . GLY A 1 457 ? 10.086 42.518 18.970 1.000 26.579 457 GLY A CA 1
ATOM 6551 C C . GLY A 1 457 ? 8.697 43.139 18.809 1.000 27.173 457 GLY A C 1
ATOM 6552 O O . GLY A 1 457 ? 8.574 44.366 18.895 1.000 26.183 457 GLY A O 1
ATOM 6556 N N . ARG A 1 458 ? 7.622 42.312 18.772 1.000 24.491 458 ARG A N 1
ATOM 6557 C CA . ARG A 1 458 ? 6.269 42.866 18.559 1.000 31.073 458 ARG A CA 1
ATOM 6558 C C . ARG A 1 458 ? 5.273 41.800 18.960 1.000 29.228 458 ARG A C 1
ATOM 6559 O O . ARG A 1 458 ? 5.558 40.630 18.729 1.000 28.382 458 ARG A O 1
ATOM 6580 N N . VAL A 1 459 ? 4.185 42.203 19.635 1.000 27.200 459 VAL A N 1
ATOM 6581 C CA . VAL A 1 459 ? 3.000 41.374 19.757 1.000 29.469 459 VAL A CA 1
ATOM 6582 C C . VAL A 1 459 ? 1.942 42.055 18.900 1.000 32.819 459 VAL A C 1
ATOM 6583 O O . VAL A 1 459 ? 1.773 43.281 18.985 1.000 31.904 459 VAL A O 1
ATOM 6596 N N . SER A 1 460 ? 1.263 41.279 18.054 1.000 31.783 460 SER A N 1
ATOM 6597 C CA . SER A 1 460 ? 0.175 41.840 17.262 1.000 37.962 460 SER A CA 1
ATOM 6598 C C . SER A 1 460 ? -0.976 40.848 17.201 1.000 36.509 460 SER A C 1
ATOM 6599 O O . SER A 1 460 ? -0.789 39.650 17.356 1.000 34.662 460 SER A O 1
ATOM 6607 N N . LEU A 1 461 ? -2.146 41.383 16.954 1.000 33.191 461 LEU A N 1
ATOM 6608 C CA . LEU A 1 461 ? -3.407 40.653 16.919 1.000 37.287 461 LEU A CA 1
ATOM 6609 C C . LEU A 1 461 ? -4.044 40.923 15.561 1.000 46.932 461 LEU A C 1
ATOM 6610 O O . LEU A 1 461 ? -4.136 42.084 15.148 1.000 40.747 461 LEU A O 1
ATOM 6626 N N . HIS A 1 462 ? -4.425 39.872 14.840 1.000 40.580 462 HIS A N 1
ATOM 6627 C CA . HIS A 1 462 ? -4.884 40.017 13.453 1.000 53.057 462 HIS A CA 1
ATOM 6628 C C . HIS A 1 462 ? -6.140 39.209 13.240 1.000 56.196 462 HIS A C 1
ATOM 6629 O O . HIS A 1 462 ? -6.370 38.184 13.908 1.000 53.837 462 HIS A O 1
ATOM 6644 N N . SER A 1 463 ? -6.927 39.680 12.285 1.000 66.944 463 SER A N 1
ATOM 6645 C CA . SER A 1 463 ? -8.255 39.125 12.092 1.000 77.166 463 SER A CA 1
ATOM 6646 C C . SER A 1 463 ? -8.488 38.888 10.601 1.000 57.752 463 SER A C 1
ATOM 6647 O O . SER A 1 463 ? -7.981 37.824 10.170 1.000 57.279 463 SER A O 1
#

Foldseek 3Di:
DAAAEAPVVDPDCQLLLLLVLLVVLQQDALLFQLHLNNLLQLQAADCDPLRVVQNVSGHNPPDDPCSNPVQRGLQAAAQALCNQLRLLVSLLQNQLQSLVSQVVVVHDNRHGHHAQQLLCLVFPPDPNVSNQVSQFDPCCQPDQVAHPPSRRSLYDHDFPDRGDDNLQRHLCQLLVDAAQEDPVLPAHNRWYHDARHSQHATHHDLCWGNNQQVQLARFRLSLESNRNSSNNVSSNPSVVSNVSLVQSCPDPNHARDPDCSQQADKHWGAHNVSHIDIDGSVCPRDVVSSVYDYDDDPVHVAQWKAPWKDWDAAWDDWGFTDGPCKKKKFFQKAWDDSFHKKWKFKDADDPDDDDPLRTQGIGHQYCRHVCCDPVVVRSGYMDMGSRVPSCVVLCPPPRGDPRRITMIIHGPDHGDPRTIIMTGMIHMDD

Sequence (430 aa):
MKTRQNVYELKDDTLSWYSRAVEEMKSRDINDPTSWWYQGAIHGYATYPSALTYWHDATGYPPSQQTVNSGFWNRCCQHGTWYFLPWHRMYLLFYFEEIVAKAIRDMGGPADWTLPYWNYCEAYNTSASPSNQQQALQIPPEFGSSQGPNADFASLWIKNRRNYVLNKNNVNPWPAMNEAEFTNSGGDISFGGGVTGFAHSGGQTGQLESLPHNVVHTDINGAMGNPDTAALDPIFWLHHANIDRLWQVWLAQAGRSNPVVNAWKDFRFKFHDANGQPVEIAVKDVETTQLLGYVYTPAFPLSVVGATSASFSVGDHMAPLDLTMVRTILRISNVKGKGATSPIDLFITNRDNEEGNEENFVGCCIGLFGLENASTPSSDGSGLNFAIDISDTINKLRQRDDWDEDNIRVQLIPQSKQDSDVEINVGRVSLHS

Organism: Hahella sp. (strain CCB-MM4) (NCBI:txid1926491)

B-factor: mean 35.8, std 13.09, range [14.14, 112.75]

Secondary structure (DSSP, 8-state):
-EEEPBGGG--SSHHHHHHHHHHHHHHS-TTSTTSHHHHHHHH----SHHHHHHHTTSTTPSPPHHHHTSSSSS----SSTTHHHHHHHHHHHHHHHHHHHHHHTT--S-----B--GGGGG-TTS-HHHHHHTTBPPGGG-BTTB--TTSGGG--TT-S-SB--GGGG--HHHHT---SS-SSSS--SS----SS-TT-S---HHIIIIIIHHHHHH-GGGGSTTTGGGSTTHHHHHHHHHHHHHHHHTSTT-----SHHHHT-EEEEE-TTS-EEEEEGGGGSSSGGGTEEE---TT----EE-SS-EE--SSPPPEE-EE---EEEEEEEEEESS---EEEEEE-STT----TTTEEEEE--TTHHHHTSB--B---EEEEEE-HHHHHHHHTSTT--GGG-EEEEEESSPPPTT-EEEEEEEEEE-

Radius of gyration: 21.26 Å; Cα contacts (8 Å, |Δi|>4): 977; chains: 1; bounding box: 60×61×49 Å